Protein AF-B4RFV5-F1 (afdb_monomer)

Secondary structure (DSSP, 8-state):
---------------------------PPPP-------------------------TTHHHHHHHHHHHHHHHHHHTTS---PPPP------------TTGGGGTS-S--S---SS-TTS----HHHHHHHHHHT-PBPEEEEEEEE-SHHHHHHHHHHHTTTTTS-EE-SSSBPPPSHHHHHHHHHHHHHHHHT-TT--TTS-SEEEEEEE--TT--HHHHHHHHHHHHIIIIITT--EEEEEE-SSSS-EEEEEEESB-TTS-B----TTHHHHHHHHHHHHHHHTT---B---TTTTT--SPPPPHHHHHHHHHHHHTTPPPPHHHHHHHHHHHHHHH-TT-PPPHHHHHHHHHHHHHHHHHHHHHHHHHHHS-HHHHHHHHHHHHHHHHSPP---HHHHHHHHHHHHHHHHHHHHHHHTT-

InterPro domains:
  IPR005094 MobA/VirD2-like, nuclease domain [PF03432] (188-289)

Mean predicted aligned error: 14.59 Å

Structure (mmCIF, N/CA/C/O backbone):
data_AF-B4RFV5-F1
#
_entry.id   AF-B4RFV5-F1
#
loop_
_atom_site.group_PDB
_atom_site.id
_atom_site.type_symbol
_atom_site.label_atom_id
_atom_site.label_alt_id
_atom_site.label_comp_id
_atom_site.label_asym_id
_atom_site.label_entity_id
_atom_site.label_seq_id
_atom_site.pdbx_PDB_ins_code
_atom_site.Cartn_x
_atom_site.Cartn_y
_atom_site.Cartn_z
_atom_site.occupancy
_atom_site.B_iso_or_equiv
_atom_site.auth_seq_id
_atom_site.auth_comp_id
_atom_site.auth_asym_id
_atom_site.auth_atom_id
_atom_site.pdbx_PDB_model_num
ATOM 1 N N . MET A 1 1 ? 33.697 -39.302 -51.016 1.00 36.56 1 MET A N 1
ATOM 2 C CA . MET A 1 1 ? 35.065 -39.638 -51.474 1.00 36.56 1 MET A CA 1
ATOM 3 C C . MET A 1 1 ? 35.827 -38.318 -51.454 1.00 36.56 1 MET A C 1
ATOM 5 O O . MET A 1 1 ? 35.289 -37.381 -52.018 1.00 36.56 1 MET A O 1
ATOM 9 N N . GLY A 1 2 ? 36.952 -38.092 -50.778 1.00 35.97 2 GLY A N 1
ATOM 10 C CA . GLY A 1 2 ? 37.913 -38.933 -50.044 1.00 35.97 2 GLY A CA 1
ATOM 11 C C . GLY A 1 2 ? 39.295 -38.260 -50.214 1.00 35.97 2 GLY A C 1
ATOM 12 O O . GLY A 1 2 ? 39.527 -37.702 -51.277 1.00 35.97 2 GLY A O 1
ATOM 13 N N . GLY A 1 3 ? 40.222 -38.198 -49.255 1.00 34.41 3 GLY A N 1
ATOM 14 C CA . GLY A 1 3 ? 40.211 -38.611 -47.845 1.00 34.41 3 GLY A CA 1
ATOM 15 C C . GLY A 1 3 ? 41.206 -37.762 -47.021 1.00 34.41 3 GLY A C 1
ATOM 16 O O . GLY A 1 3 ? 41.687 -36.743 -47.508 1.00 34.41 3 GLY A O 1
ATOM 17 N N . GLY A 1 4 ? 41.489 -38.156 -45.772 1.00 35.31 4 GLY A N 1
ATOM 18 C CA . GLY A 1 4 ? 42.539 -37.537 -44.934 1.00 35.31 4 GLY A CA 1
ATOM 19 C C . GLY A 1 4 ? 43.968 -37.970 -45.332 1.00 35.31 4 GLY A C 1
ATOM 20 O O . GLY A 1 4 ? 44.098 -38.624 -46.369 1.00 35.31 4 GLY A O 1
ATOM 21 N N . PRO A 1 5 ? 45.027 -37.684 -44.531 1.00 54.22 5 PRO A N 1
ATOM 22 C CA . PRO A 1 5 ? 45.013 -37.855 -43.063 1.00 54.22 5 PRO A CA 1
ATOM 23 C C . PRO A 1 5 ? 45.768 -36.795 -42.209 1.00 54.22 5 PRO A C 1
ATOM 25 O O . PRO A 1 5 ? 46.602 -36.075 -42.731 1.00 54.22 5 PRO A O 1
ATOM 28 N N . CYS A 1 6 ? 45.520 -36.825 -40.882 1.00 34.03 6 CYS A N 1
ATOM 29 C CA . CYS A 1 6 ? 46.418 -36.539 -39.724 1.00 34.03 6 CYS A CA 1
ATOM 30 C C . CYS A 1 6 ? 47.281 -35.231 -39.684 1.00 34.03 6 CYS A C 1
ATOM 32 O O . CYS A 1 6 ? 47.539 -34.592 -40.686 1.00 34.03 6 CYS A O 1
ATOM 34 N N . VAL A 1 7 ? 47.766 -34.715 -38.539 1.00 39.22 7 VAL A N 1
ATOM 35 C CA . VAL A 1 7 ? 48.184 -35.351 -37.269 1.00 39.22 7 VAL A CA 1
ATOM 36 C C . VAL A 1 7 ? 47.992 -34.409 -36.056 1.00 39.22 7 VAL A C 1
ATOM 38 O O . VAL A 1 7 ? 48.260 -33.220 -36.167 1.00 39.22 7 VAL A O 1
ATOM 41 N N . GLY A 1 8 ? 47.698 -34.972 -34.873 1.00 34.19 8 GLY A N 1
ATOM 42 C CA . GLY A 1 8 ? 48.340 -34.561 -33.604 1.00 34.19 8 GLY A CA 1
ATOM 43 C C . GLY A 1 8 ? 47.742 -33.393 -32.778 1.00 34.19 8 GLY A C 1
ATOM 44 O O . GLY A 1 8 ? 47.520 -32.309 -33.309 1.00 34.19 8 GLY A O 1
ATOM 45 N N . PRO A 1 9 ? 47.541 -33.556 -31.450 1.00 40.81 9 PRO A N 1
ATOM 46 C CA . PRO A 1 9 ? 47.112 -32.481 -30.548 1.00 40.81 9 PRO A CA 1
ATOM 47 C C . PRO A 1 9 ? 48.286 -31.790 -29.826 1.00 40.81 9 PRO A C 1
ATOM 49 O O . PRO A 1 9 ? 49.302 -32.415 -29.529 1.00 40.81 9 PRO A O 1
ATOM 52 N N . CYS A 1 10 ? 48.115 -30.520 -29.434 1.00 29.11 10 CYS A N 1
ATOM 53 C CA . CYS A 1 10 ? 49.076 -29.798 -28.589 1.00 29.11 10 CYS A CA 1
ATOM 54 C C . CYS A 1 10 ? 48.508 -29.548 -27.181 1.00 29.11 10 CYS A C 1
ATOM 56 O O . CYS A 1 10 ? 47.866 -28.533 -26.912 1.00 29.11 10 CYS A O 1
ATOM 58 N N . SER A 1 11 ? 48.744 -30.487 -26.265 1.00 31.34 11 SER A N 1
ATOM 59 C CA . SER A 1 11 ? 48.445 -30.331 -24.838 1.00 31.34 11 SER A CA 1
ATOM 60 C C . SER A 1 11 ? 49.578 -29.596 -24.115 1.00 31.34 11 SER A C 1
ATOM 62 O O . SER A 1 11 ? 50.717 -30.064 -24.137 1.00 31.34 11 SER A O 1
ATOM 64 N N . ARG A 1 12 ? 49.277 -28.504 -23.399 1.00 32.41 12 ARG A N 1
ATOM 65 C CA . ARG A 1 12 ? 50.209 -27.899 -22.429 1.00 32.41 12 ARG A CA 1
ATOM 66 C C . ARG A 1 12 ? 49.569 -27.733 -21.056 1.00 32.41 12 ARG A C 1
ATOM 68 O O .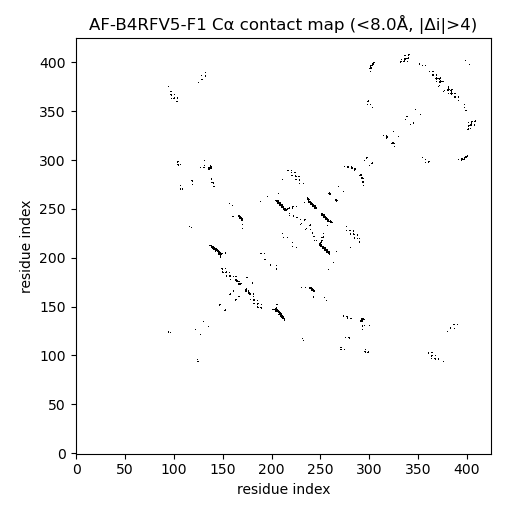 ARG A 1 12 ? 48.889 -26.753 -20.774 1.00 32.41 12 ARG A O 1
ATOM 75 N N . THR A 1 13 ? 49.846 -28.703 -20.195 1.00 31.02 13 THR A N 1
ATOM 76 C CA . THR A 1 13 ? 49.771 -28.562 -18.739 1.00 31.02 13 THR A CA 1
ATOM 77 C C . THR A 1 13 ? 50.827 -27.575 -18.243 1.00 31.02 13 THR A C 1
ATOM 79 O O . THR A 1 13 ? 51.975 -27.642 -18.679 1.00 31.02 13 THR A O 1
ATOM 82 N N . ALA A 1 14 ? 50.473 -26.733 -17.273 1.00 33.25 14 ALA A N 1
ATOM 83 C CA . ALA A 1 14 ? 51.424 -25.956 -16.483 1.00 33.25 14 ALA A CA 1
ATOM 84 C C . ALA A 1 14 ? 50.952 -25.914 -15.016 1.00 33.25 14 ALA A C 1
ATOM 86 O O . ALA A 1 14 ? 50.148 -25.064 -14.645 1.00 33.25 14 ALA A O 1
ATOM 87 N N . ASP A 1 15 ? 51.429 -26.860 -14.200 1.00 30.41 15 ASP A N 1
ATOM 88 C CA . ASP A 1 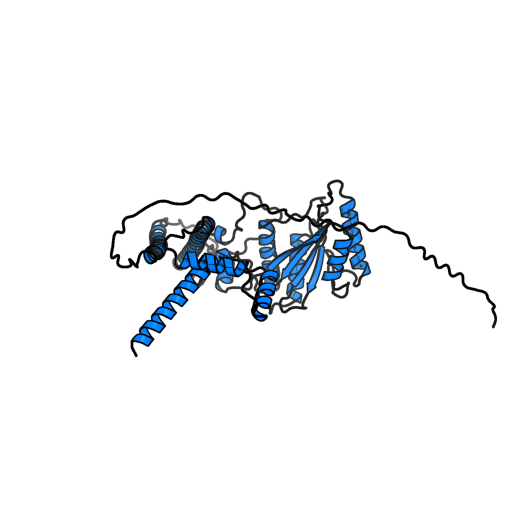15 ? 51.295 -26.850 -12.733 1.00 30.41 15 ASP A CA 1
ATOM 89 C C . ASP A 1 15 ? 52.661 -26.511 -12.125 1.00 30.41 15 ASP A C 1
ATOM 91 O O . ASP A 1 15 ? 53.599 -27.300 -12.234 1.00 30.41 15 ASP A O 1
ATOM 95 N N . VAL A 1 16 ? 52.776 -25.342 -11.488 1.00 34.22 16 VAL A N 1
ATOM 96 C CA . VAL A 1 16 ? 53.882 -25.023 -10.577 1.00 34.22 16 VAL A CA 1
ATOM 97 C C . VAL A 1 16 ? 53.314 -24.309 -9.352 1.00 34.22 16 VAL A C 1
ATOM 99 O O . VAL A 1 16 ? 52.610 -23.305 -9.449 1.00 34.22 16 VAL A O 1
ATOM 102 N N . ARG A 1 17 ? 53.633 -24.852 -8.178 1.00 30.11 17 ARG A N 1
ATOM 103 C CA . ARG A 1 17 ? 53.127 -24.433 -6.863 1.00 30.11 17 ARG A CA 1
ATOM 104 C C . ARG A 1 17 ? 54.029 -23.343 -6.276 1.00 30.11 17 ARG A C 1
ATOM 106 O O . ARG A 1 17 ? 55.243 -23.432 -6.419 1.00 30.11 17 ARG A O 1
ATOM 113 N N . GLY A 1 18 ? 53.474 -22.376 -5.536 1.00 26.48 18 GLY A N 1
ATOM 114 C CA . GLY A 1 18 ? 54.292 -21.306 -4.940 1.00 26.48 18 GLY A CA 1
ATOM 115 C C . GLY A 1 18 ? 53.612 -20.439 -3.874 1.00 26.48 18 GLY A C 1
ATOM 116 O O . GLY A 1 18 ? 53.163 -19.348 -4.182 1.00 26.48 18 GLY A O 1
ATOM 117 N N . LEU A 1 19 ? 53.589 -20.935 -2.628 1.00 29.91 19 LEU A N 1
ATOM 118 C CA . LEU A 1 19 ? 53.726 -20.199 -1.347 1.00 29.91 19 LEU A CA 1
ATOM 119 C C . LEU A 1 19 ? 53.048 -18.812 -1.173 1.00 29.91 19 LEU A C 1
ATOM 121 O O . LEU A 1 19 ? 53.434 -17.830 -1.795 1.00 29.91 19 LEU A O 1
ATOM 125 N N . GLY A 1 20 ? 52.155 -18.667 -0.177 1.00 27.55 20 GLY A N 1
ATOM 126 C CA . GLY A 1 20 ? 51.602 -17.341 0.166 1.00 27.55 20 GLY A CA 1
ATOM 127 C C . GLY A 1 20 ? 50.527 -17.278 1.261 1.00 27.55 20 GLY A C 1
ATOM 128 O O . GLY A 1 20 ? 49.493 -16.644 1.066 1.00 27.55 20 GLY A O 1
ATOM 129 N N . SER A 1 21 ? 50.715 -17.921 2.418 1.00 28.55 21 SER A N 1
ATOM 130 C CA . SER A 1 21 ? 49.714 -17.890 3.500 1.00 28.55 21 SER A CA 1
ATOM 131 C C . SER A 1 21 ? 49.643 -16.530 4.215 1.00 28.55 21 SER A C 1
ATOM 133 O O . SER A 1 21 ? 50.604 -16.136 4.875 1.00 28.55 21 SER A O 1
ATOM 135 N N . TRP A 1 22 ? 48.482 -15.864 4.188 1.00 31.59 22 TRP A N 1
ATOM 136 C CA . TRP A 1 22 ? 48.214 -14.652 4.979 1.00 31.59 22 TRP A CA 1
ATOM 137 C C . TRP A 1 22 ? 47.140 -14.895 6.050 1.00 31.59 22 TRP A C 1
ATOM 139 O O . TRP A 1 22 ? 46.009 -15.283 5.763 1.00 31.59 22 TRP A O 1
ATOM 149 N N . GLY A 1 23 ? 47.530 -14.715 7.315 1.00 27.73 23 GLY A N 1
ATOM 150 C CA . GLY A 1 23 ? 46.795 -15.226 8.476 1.00 27.73 23 GLY A CA 1
ATOM 151 C C . GLY A 1 23 ? 45.599 -14.387 8.944 1.00 27.73 23 GLY A C 1
ATOM 152 O O . GLY A 1 23 ? 45.603 -13.155 8.914 1.00 27.73 23 GLY A O 1
ATOM 153 N N . ALA A 1 24 ? 44.585 -15.071 9.481 1.00 30.53 24 ALA A N 1
ATOM 154 C CA . ALA A 1 24 ? 43.392 -14.450 10.052 1.00 30.53 24 ALA A CA 1
ATOM 155 C C . ALA A 1 24 ? 43.681 -13.732 11.388 1.00 30.53 24 ALA A C 1
ATOM 157 O O . ALA A 1 24 ? 43.847 -14.370 12.433 1.00 30.53 24 ALA A O 1
ATOM 158 N N . ARG A 1 25 ? 43.660 -12.391 11.394 1.00 29.81 25 ARG A N 1
ATOM 159 C CA . ARG A 1 25 ? 43.779 -11.590 12.628 1.00 29.81 25 ARG A CA 1
ATOM 160 C C . ARG A 1 25 ? 42.482 -11.623 13.443 1.00 29.81 25 ARG A C 1
ATOM 162 O O . ARG A 1 25 ? 41.572 -10.825 13.234 1.00 29.81 25 ARG A O 1
ATOM 169 N N . ARG A 1 26 ? 42.410 -12.528 14.423 1.00 30.34 26 ARG A N 1
ATOM 170 C CA . ARG A 1 26 ? 41.393 -12.488 15.487 1.00 30.34 26 ARG A CA 1
ATOM 171 C C . ARG A 1 26 ? 41.803 -11.464 16.550 1.00 30.34 26 ARG A C 1
ATOM 173 O O . ARG A 1 26 ? 42.754 -11.712 17.288 1.00 30.34 26 ARG A O 1
ATOM 180 N N . HIS A 1 27 ? 41.062 -10.365 16.693 1.00 27.92 27 HIS A N 1
ATOM 181 C CA . HIS A 1 27 ? 41.197 -9.504 17.873 1.00 27.92 27 HIS A CA 1
ATOM 182 C C . HIS A 1 27 ? 40.711 -10.254 19.121 1.00 27.92 27 HIS A C 1
ATOM 184 O O . HIS A 1 27 ? 39.508 -10.390 19.346 1.00 27.92 27 HIS A O 1
ATOM 190 N N . ARG A 1 28 ? 41.648 -10.734 19.945 1.00 29.33 28 ARG A N 1
ATOM 191 C CA . ARG A 1 28 ? 41.349 -11.118 21.329 1.00 29.33 28 ARG A CA 1
ATOM 192 C C . ARG A 1 28 ? 41.222 -9.844 22.164 1.00 29.33 28 ARG A C 1
ATOM 194 O O . ARG A 1 28 ? 42.050 -8.944 22.038 1.00 29.33 28 ARG A O 1
ATOM 201 N N . ARG A 1 29 ? 40.212 -9.784 23.031 1.00 28.39 29 ARG A N 1
ATOM 202 C CA . ARG A 1 29 ? 40.239 -8.869 24.177 1.00 28.39 29 ARG A CA 1
ATOM 203 C C . ARG A 1 29 ? 41.284 -9.382 25.171 1.00 28.39 29 ARG A C 1
ATOM 205 O O . ARG A 1 29 ? 41.486 -10.593 25.263 1.00 28.39 29 ARG A O 1
ATOM 212 N N . ARG A 1 30 ? 41.936 -8.472 25.892 1.00 28.16 30 ARG A N 1
ATOM 213 C CA . ARG A 1 30 ? 42.527 -8.787 27.193 1.00 28.16 30 ARG A CA 1
ATOM 214 C C . ARG A 1 30 ? 41.544 -8.300 28.243 1.00 28.16 30 ARG A C 1
ATOM 216 O O . ARG A 1 30 ? 41.249 -7.109 28.277 1.00 28.16 30 ARG A O 1
ATOM 223 N N . ASP A 1 31 ? 41.056 -9.225 29.048 1.00 26.33 31 ASP A N 1
ATOM 224 C CA . ASP A 1 31 ? 40.461 -8.912 30.337 1.00 26.33 31 ASP A CA 1
ATOM 225 C C . ASP A 1 31 ? 41.605 -8.839 31.365 1.00 26.33 31 ASP A C 1
ATOM 227 O O . ASP A 1 31 ? 42.629 -9.513 31.212 1.00 26.33 31 ASP A O 1
ATOM 231 N N . SER A 1 32 ? 41.470 -7.979 32.372 1.00 29.17 32 SER A N 1
ATOM 232 C CA . SER A 1 32 ? 42.449 -7.832 33.455 1.00 29.17 32 SER A CA 1
ATOM 233 C C . SER A 1 32 ? 41.749 -7.355 34.724 1.00 29.17 32 SER A C 1
ATOM 235 O O . SER A 1 32 ? 41.783 -6.176 35.077 1.00 29.17 32 SER A O 1
ATOM 237 N N . GLU A 1 33 ? 41.071 -8.288 35.381 1.00 27.73 33 GLU A N 1
ATOM 238 C CA . GLU A 1 33 ? 40.720 -8.168 36.794 1.00 27.73 33 GLU A CA 1
ATOM 239 C C . GLU A 1 33 ? 41.990 -8.383 37.635 1.00 27.73 33 GLU A C 1
ATOM 241 O O . GLU A 1 33 ? 42.814 -9.227 37.285 1.00 27.73 33 GLU A O 1
ATOM 246 N N . ASP A 1 34 ? 42.166 -7.627 38.722 1.00 28.36 34 ASP A N 1
ATOM 247 C CA . ASP A 1 34 ? 42.109 -8.152 40.101 1.00 28.36 34 ASP A CA 1
ATOM 248 C C . ASP A 1 34 ? 42.573 -7.078 41.124 1.00 28.36 34 ASP A C 1
ATOM 250 O O . ASP A 1 34 ? 43.471 -6.280 40.856 1.00 28.36 34 ASP A O 1
ATOM 254 N N . ARG A 1 35 ? 42.010 -7.148 42.340 1.00 28.23 35 ARG A N 1
ATOM 255 C CA . ARG A 1 35 ? 42.381 -6.445 43.595 1.00 28.23 35 ARG A CA 1
ATOM 256 C C . ARG A 1 35 ? 42.115 -4.925 43.641 1.00 28.23 35 ARG A C 1
ATOM 258 O O . ARG A 1 35 ? 42.212 -4.213 42.654 1.00 28.23 35 ARG A O 1
ATOM 265 N N . ARG A 1 36 ? 41.781 -4.349 44.806 1.00 28.42 36 ARG A N 1
ATOM 266 C CA . ARG A 1 36 ? 41.865 -4.865 46.196 1.00 28.42 36 ARG A CA 1
ATOM 267 C C . ARG A 1 36 ? 40.530 -4.776 46.945 1.00 28.42 36 ARG A C 1
ATOM 269 O O . ARG A 1 36 ? 39.730 -3.885 46.681 1.00 28.42 36 ARG A O 1
ATOM 276 N N . GLN A 1 37 ? 40.334 -5.675 47.913 1.00 27.95 37 GLN A N 1
ATOM 277 C CA . GLN A 1 37 ? 39.203 -5.636 48.849 1.00 27.95 37 GLN A CA 1
ATOM 278 C C . GLN A 1 37 ? 39.323 -4.478 49.857 1.00 27.95 37 GLN A C 1
ATOM 280 O O . GLN A 1 37 ? 40.439 -4.062 50.179 1.00 27.95 37 GLN A O 1
ATOM 285 N N . ARG A 1 38 ? 38.187 -4.066 50.441 1.00 26.88 38 ARG A N 1
ATOM 286 C CA . ARG A 1 38 ? 38.042 -3.694 51.865 1.00 26.88 38 ARG A CA 1
ATOM 287 C C . ARG A 1 38 ? 36.560 -3.733 52.277 1.00 26.88 38 ARG A C 1
ATOM 289 O O . ARG A 1 38 ? 35.695 -3.285 51.536 1.00 26.88 38 ARG A O 1
ATOM 296 N N . GLU A 1 39 ? 36.322 -4.279 53.462 1.00 25.91 39 GLU A N 1
ATOM 297 C CA . GLU A 1 39 ? 35.056 -4.513 54.182 1.00 25.91 39 GLU A CA 1
ATOM 298 C C . GLU A 1 39 ? 35.419 -4.531 55.689 1.00 25.91 39 GLU A C 1
ATOM 300 O O . GLU A 1 39 ? 36.617 -4.620 55.992 1.00 25.91 39 GLU A O 1
ATOM 305 N N . PRO A 1 40 ? 34.467 -4.606 56.638 1.00 49.94 40 PRO A N 1
ATOM 306 C CA . PRO A 1 40 ? 33.146 -3.970 56.721 1.00 49.94 40 PRO A CA 1
ATOM 307 C C . PRO A 1 40 ? 32.993 -3.183 58.055 1.00 49.94 40 PRO A C 1
ATOM 309 O O . PRO A 1 40 ? 33.922 -3.173 58.855 1.00 49.94 40 PRO A O 1
ATOM 312 N N . ASP A 1 41 ? 31.834 -2.542 58.290 1.00 27.20 41 ASP A N 1
ATOM 313 C CA . ASP A 1 41 ? 31.200 -2.209 59.601 1.00 27.20 41 ASP A CA 1
ATOM 314 C C . ASP A 1 41 ? 30.138 -1.090 59.389 1.00 27.20 41 ASP A C 1
ATOM 316 O O . ASP A 1 41 ? 30.276 -0.301 58.457 1.00 27.20 41 ASP A O 1
ATOM 320 N N . ARG A 1 42 ? 29.058 -0.906 60.174 1.00 29.72 42 ARG A N 1
ATOM 321 C CA . ARG A 1 42 ? 28.327 -1.758 61.144 1.00 29.72 42 ARG A CA 1
ATOM 322 C C . ARG A 1 42 ? 26.954 -1.120 61.441 1.00 29.72 42 ARG A C 1
ATOM 324 O O . ARG A 1 42 ? 26.922 0.080 61.666 1.00 29.72 42 ARG A O 1
ATOM 331 N N . GLN A 1 43 ? 25.905 -1.944 61.605 1.00 27.88 43 GLN A N 1
ATOM 332 C CA . GLN A 1 43 ? 24.649 -1.647 62.347 1.00 27.88 43 GLN A CA 1
ATOM 333 C C . GLN A 1 43 ? 23.774 -0.473 61.809 1.00 27.88 43 GLN A C 1
ATOM 335 O O . GLN A 1 43 ? 24.244 0.425 61.128 1.00 27.88 43 GLN A O 1
ATOM 340 N N . GLY A 1 44 ? 22.455 -0.424 62.024 1.00 25.33 44 GLY A N 1
ATOM 341 C CA . GLY A 1 44 ? 21.544 -1.360 62.695 1.00 25.33 44 GLY A CA 1
ATOM 342 C C . GLY A 1 44 ? 20.082 -0.874 62.608 1.00 25.33 44 GLY A C 1
ATOM 343 O O . GLY A 1 44 ? 19.736 -0.145 61.684 1.00 25.33 44 GLY A O 1
ATOM 344 N N . ALA A 1 45 ? 19.267 -1.242 63.606 1.00 28.88 45 ALA A N 1
ATOM 345 C CA . ALA A 1 45 ? 17.864 -0.846 63.823 1.00 28.88 45 ALA A CA 1
ATOM 346 C C . ALA A 1 45 ? 16.809 -1.367 62.816 1.00 28.88 45 ALA A C 1
ATOM 348 O O . ALA A 1 45 ? 16.565 -0.809 61.747 1.00 28.88 45 ALA A O 1
ATOM 349 N N . GLU A 1 46 ? 16.088 -2.405 63.243 1.00 28.16 46 GLU A N 1
ATOM 350 C CA . GLU A 1 46 ? 14.773 -2.773 62.710 1.00 28.16 46 GLU A CA 1
ATOM 351 C C . GLU A 1 46 ? 13.720 -1.711 63.078 1.00 28.16 46 GLU A C 1
ATOM 353 O O . GLU A 1 46 ? 13.838 -1.065 64.119 1.00 28.16 46 GLU A O 1
ATOM 358 N N . HIS A 1 47 ? 12.635 -1.603 62.303 1.00 28.84 47 HIS A N 1
ATOM 359 C CA . HIS A 1 47 ? 11.343 -1.101 62.794 1.00 28.84 47 HIS A CA 1
ATOM 360 C C . HIS A 1 47 ? 10.194 -1.822 62.078 1.00 28.84 47 HIS A C 1
ATOM 362 O O . HIS A 1 47 ? 10.177 -1.938 60.851 1.00 28.84 47 HIS A O 1
ATOM 368 N N . SER A 1 48 ? 9.232 -2.329 62.847 1.00 32.06 48 SER A N 1
ATOM 369 C CA . SER A 1 48 ? 8.102 -3.112 62.344 1.00 32.06 48 SER A CA 1
ATOM 370 C C . SER A 1 48 ? 6.933 -2.214 61.911 1.00 32.06 48 SER A C 1
ATOM 372 O O . SER A 1 48 ? 6.620 -1.211 62.547 1.00 32.06 48 SER A O 1
ATOM 374 N N . GLY A 1 49 ? 6.267 -2.564 60.803 1.00 25.95 49 GLY A N 1
ATOM 375 C CA . GLY A 1 49 ? 5.185 -1.751 60.232 1.00 25.95 49 GLY A CA 1
ATOM 376 C C . GLY A 1 49 ? 4.193 -2.565 59.401 1.00 25.95 49 GLY A C 1
ATOM 377 O O . GLY A 1 49 ? 4.439 -2.882 58.237 1.00 25.95 49 GLY A O 1
ATOM 378 N N . SER A 1 50 ? 3.042 -2.902 59.984 1.00 36.62 50 SER A N 1
ATOM 379 C CA . SER A 1 50 ? 2.009 -3.748 59.370 1.00 36.62 50 SER A CA 1
ATOM 380 C C . SER A 1 50 ? 1.150 -2.993 58.335 1.00 36.62 50 SER A C 1
ATOM 382 O O . SER A 1 50 ? 0.084 -2.450 58.623 1.00 36.62 50 SER A O 1
ATOM 384 N N . GLY A 1 51 ? 1.598 -2.975 57.075 1.00 26.42 51 GLY A N 1
ATOM 385 C CA . GLY A 1 51 ? 0.917 -2.282 55.971 1.00 26.42 51 GLY A CA 1
ATOM 386 C C . GLY A 1 51 ? -0.033 -3.158 55.138 1.00 26.42 51 GLY A C 1
ATOM 387 O O . GLY A 1 51 ? 0.415 -3.977 54.337 1.00 26.42 51 GLY A O 1
ATOM 388 N N . ARG A 1 52 ? -1.356 -2.935 55.231 1.00 31.11 52 ARG A N 1
ATOM 389 C CA . ARG A 1 52 ? -2.348 -3.554 54.317 1.00 31.11 52 ARG A CA 1
ATOM 390 C C . ARG A 1 52 ? -2.093 -3.145 52.846 1.00 31.11 52 ARG A C 1
ATOM 392 O O . ARG A 1 52 ? -1.877 -1.959 52.582 1.00 31.11 52 ARG A O 1
ATOM 399 N N . PRO A 1 53 ? -2.207 -4.058 51.859 1.00 31.48 53 PRO A N 1
ATOM 400 C CA . PRO A 1 53 ? -1.974 -3.730 50.452 1.00 31.48 53 PRO A CA 1
ATOM 401 C C . PRO A 1 53 ? -3.080 -2.827 49.876 1.00 31.48 53 PRO A C 1
ATOM 403 O O . PRO A 1 53 ? -4.210 -3.259 49.651 1.00 31.48 53 PRO A O 1
ATOM 406 N N . ARG A 1 54 ? -2.743 -1.563 49.581 1.00 33.44 54 ARG A N 1
ATOM 407 C CA . ARG A 1 54 ? -3.630 -0.588 48.914 1.00 33.44 54 ARG A CA 1
ATOM 408 C C . ARG A 1 54 ? -3.807 -0.897 47.418 1.00 33.44 54 ARG A C 1
ATOM 410 O O . ARG A 1 54 ? -3.157 -0.292 46.562 1.00 33.44 54 ARG A O 1
ATOM 417 N N . SER A 1 55 ? -4.727 -1.802 47.091 1.00 39.25 55 SER A N 1
ATOM 418 C CA . SER A 1 55 ? -5.291 -1.919 45.740 1.00 39.25 55 SER A CA 1
ATOM 419 C C . SER A 1 55 ? -6.126 -0.673 45.374 1.00 39.25 55 SER A C 1
ATOM 421 O O . SER A 1 55 ? -6.644 0.018 46.248 1.00 39.25 55 SER A O 1
ATOM 423 N N . GLY A 1 56 ? -6.240 -0.352 44.075 1.00 34.66 56 GLY A N 1
ATOM 424 C CA . GLY A 1 56 ? -7.221 0.627 43.563 1.00 34.66 56 GLY A CA 1
ATOM 425 C C . GLY A 1 56 ? -6.709 1.690 42.576 1.00 34.66 56 GLY A C 1
ATOM 426 O O . GLY A 1 56 ? -7.431 2.060 41.653 1.00 34.66 56 GLY A O 1
ATOM 427 N N . ARG A 1 57 ? -5.458 2.165 42.684 1.00 36.94 57 ARG A N 1
ATOM 428 C CA . ARG A 1 57 ? -5.017 3.368 41.932 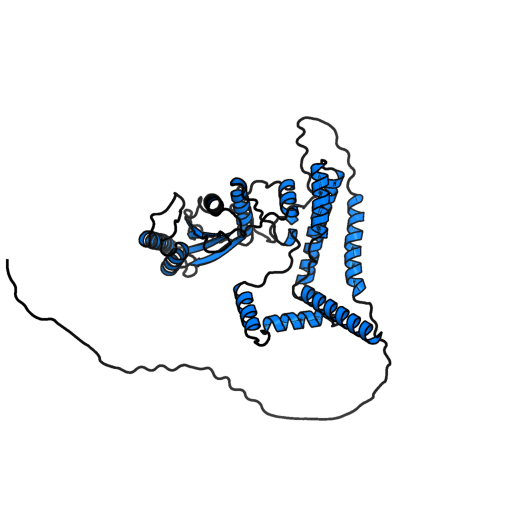1.00 36.94 57 ARG A CA 1
ATOM 429 C C . ARG A 1 57 ? -4.859 3.215 40.408 1.00 36.94 57 ARG A C 1
ATOM 431 O O . ARG A 1 57 ? -4.842 4.225 39.712 1.00 36.94 57 ARG A O 1
ATOM 438 N N . GLY A 1 58 ? -4.816 1.993 39.871 1.00 32.22 58 GLY A N 1
ATOM 439 C CA . GLY A 1 58 ? -4.738 1.764 38.419 1.00 32.22 58 GLY A CA 1
ATOM 440 C C . GLY A 1 58 ? -6.017 2.134 37.652 1.00 32.22 58 GLY A C 1
ATOM 441 O O . GLY A 1 58 ? -5.938 2.729 36.578 1.00 32.22 58 GLY A O 1
ATOM 442 N N . ALA A 1 59 ? -7.196 1.835 38.210 1.00 35.66 59 ALA A N 1
ATOM 443 C CA . ALA A 1 59 ? -8.480 1.983 37.513 1.00 35.66 59 ALA A CA 1
ATOM 444 C C . ALA A 1 59 ? -8.836 3.450 37.195 1.00 35.66 59 ALA A C 1
ATOM 446 O O . ALA A 1 59 ? -9.371 3.753 36.127 1.00 35.66 59 ALA A O 1
ATOM 447 N N . HIS A 1 60 ? -8.474 4.382 38.083 1.00 35.00 60 HIS A N 1
ATOM 448 C CA . HIS A 1 60 ? -8.777 5.805 37.911 1.00 35.00 60 HIS A CA 1
ATOM 449 C C . HIS A 1 60 ? -8.088 6.457 36.700 1.00 35.00 60 HIS A C 1
ATOM 451 O O . HIS A 1 60 ? -8.561 7.490 36.224 1.00 35.00 60 HIS A O 1
ATOM 457 N N . VAL A 1 61 ? -6.998 5.886 36.170 1.00 40.31 61 VAL A N 1
ATOM 458 C CA . VAL A 1 61 ? -6.332 6.429 34.971 1.00 40.31 61 VAL A CA 1
ATOM 459 C C . VAL A 1 61 ? -7.130 6.099 33.706 1.00 40.31 61 VAL A C 1
ATOM 461 O O . VAL A 1 61 ? -7.362 6.986 32.884 1.00 40.31 61 VAL A O 1
ATOM 464 N N . ASP A 1 62 ? -7.617 4.861 33.576 1.00 42.28 62 ASP A N 1
ATOM 465 C CA . ASP A 1 62 ? -8.526 4.456 32.496 1.00 42.28 62 ASP A CA 1
ATOM 466 C C . ASP A 1 62 ? -9.847 5.249 32.549 1.00 42.28 62 ASP A C 1
ATOM 468 O O . ASP A 1 62 ? -10.301 5.781 31.531 1.00 42.28 62 ASP A O 1
ATOM 472 N N . GLN A 1 63 ? -10.421 5.411 33.746 1.00 37.62 63 GLN A N 1
ATOM 473 C CA . GLN A 1 63 ? -11.671 6.148 33.959 1.00 37.62 63 GLN A CA 1
ATOM 474 C C . GLN A 1 63 ? -11.556 7.627 33.547 1.00 37.62 63 GLN A C 1
ATOM 476 O O . GLN A 1 63 ? -12.385 8.121 32.782 1.00 37.62 63 GLN A O 1
ATOM 481 N N . ARG A 1 64 ? -10.472 8.319 33.933 1.00 42.72 64 ARG A N 1
ATOM 482 C CA . ARG A 1 64 ? -10.231 9.726 33.550 1.00 42.72 64 ARG A CA 1
ATOM 483 C C . ARG A 1 64 ? -10.061 9.929 32.040 1.00 42.72 64 ARG A C 1
ATOM 485 O O . ARG A 1 64 ? -10.385 11.006 31.533 1.00 42.72 64 ARG A O 1
ATOM 492 N N . ILE A 1 65 ? -9.587 8.918 31.304 1.00 42.34 65 ILE A N 1
ATOM 493 C CA . ILE A 1 65 ? -9.532 8.950 29.832 1.00 42.34 65 ILE A CA 1
ATOM 494 C C . ILE A 1 65 ? -10.941 8.801 29.243 1.00 42.34 65 ILE A C 1
ATOM 496 O O . ILE A 1 65 ? -11.315 9.592 28.373 1.00 42.34 65 ILE A O 1
ATOM 500 N N . ALA A 1 66 ? -11.746 7.858 29.745 1.00 39.31 66 ALA A N 1
ATOM 501 C CA . ALA A 1 66 ? -13.138 7.684 29.325 1.00 39.31 66 ALA A CA 1
ATOM 502 C C . ALA A 1 66 ? -13.983 8.946 29.590 1.00 39.31 66 ALA A C 1
ATOM 504 O O . ALA A 1 66 ? -14.667 9.437 28.691 1.00 39.31 66 ALA A O 1
ATOM 505 N N . GLU A 1 67 ? -13.857 9.557 30.770 1.00 37.59 67 GLU A N 1
ATOM 506 C CA . GLU A 1 67 ? -14.510 10.832 31.085 1.00 37.59 67 GLU A CA 1
ATOM 507 C C . GLU A 1 67 ? -14.059 11.981 30.168 1.00 37.59 67 GLU A C 1
ATOM 509 O O . GLU A 1 67 ? -14.852 12.864 29.847 1.00 37.59 67 GLU A O 1
ATOM 514 N N . ARG A 1 68 ? -12.789 12.018 29.736 1.00 45.34 68 ARG A N 1
ATOM 515 C CA . ARG A 1 68 ? -12.298 13.062 28.817 1.00 45.34 68 ARG A CA 1
ATOM 516 C C . ARG A 1 68 ? -12.917 12.924 27.422 1.00 45.34 68 ARG A C 1
ATOM 518 O O . ARG A 1 68 ? -13.165 13.943 26.783 1.00 45.34 68 ARG A O 1
ATOM 525 N N . ILE A 1 69 ? -13.229 11.696 26.999 1.00 42.31 69 ILE A N 1
ATOM 526 C CA . ILE A 1 69 ? -13.993 11.391 25.777 1.00 42.31 69 ILE A CA 1
ATOM 527 C C . ILE A 1 69 ? -15.486 11.728 25.966 1.00 42.31 69 ILE A C 1
ATOM 529 O O . ILE A 1 69 ? -16.119 12.260 25.055 1.00 42.31 69 ILE A O 1
ATOM 533 N N . ALA A 1 70 ? -16.054 11.502 27.156 1.00 37.25 70 ALA A N 1
ATOM 534 C CA . ALA A 1 70 ? -17.422 11.921 27.471 1.00 37.25 70 ALA A CA 1
ATOM 535 C C . ALA A 1 70 ? -17.567 13.457 27.471 1.00 37.25 70 ALA A C 1
ATOM 537 O O . ALA A 1 70 ? -18.464 13.999 26.826 1.00 37.25 70 ALA A O 1
ATOM 538 N N . ARG A 1 71 ? -16.637 14.181 28.107 1.00 42.97 71 ARG A N 1
ATOM 539 C CA . ARG A 1 71 ? -16.642 15.654 28.178 1.00 42.97 71 ARG A CA 1
ATOM 540 C C . ARG A 1 71 ? -16.452 16.335 26.814 1.00 42.97 71 ARG A C 1
ATOM 542 O O . ARG A 1 71 ? -16.930 17.455 26.644 1.00 42.97 71 ARG A O 1
ATOM 549 N N . SER A 1 72 ? -15.836 15.682 25.819 1.00 39.41 72 SER A N 1
ATOM 550 C CA . SER A 1 72 ? -15.785 16.230 24.451 1.00 39.41 72 SER A CA 1
ATOM 551 C C . SER A 1 72 ? -17.107 16.100 23.684 1.00 39.41 72 SER A C 1
ATOM 553 O O . SER A 1 72 ? -17.369 16.945 22.830 1.00 39.41 72 SER A O 1
ATOM 555 N N . ARG A 1 73 ? -17.978 15.127 24.014 1.00 45.31 73 ARG A N 1
ATOM 556 C CA . ARG A 1 73 ? -19.329 15.014 23.416 1.00 45.31 73 ARG A CA 1
ATOM 557 C C . ARG A 1 73 ? -20.185 16.255 23.709 1.00 45.31 73 ARG A C 1
ATOM 559 O O . ARG A 1 73 ? -20.856 16.759 22.818 1.00 45.31 73 ARG A O 1
ATOM 566 N N . LEU A 1 74 ? -20.104 16.783 24.933 1.00 36.03 74 LEU A N 1
ATOM 567 C CA . LEU A 1 74 ? -20.903 17.932 25.388 1.00 36.03 74 LEU A CA 1
ATOM 568 C C . LEU A 1 74 ? -20.475 19.276 24.775 1.00 36.03 74 LEU A C 1
ATOM 570 O O . LEU A 1 74 ? -21.327 20.116 24.499 1.00 36.03 74 LEU A O 1
ATOM 574 N N . ARG A 1 75 ? -19.174 19.501 24.529 1.00 37.84 75 ARG A N 1
ATOM 575 C CA . ARG A 1 75 ? -18.699 20.779 23.956 1.00 37.84 75 ARG A CA 1
ATOM 576 C C . ARG A 1 75 ? -18.997 20.936 22.462 1.00 37.84 75 ARG A C 1
ATOM 578 O O . ARG A 1 75 ? -19.142 22.066 22.010 1.00 37.84 75 ARG A O 1
ATOM 585 N N . ALA A 1 76 ? -19.130 19.843 21.710 1.00 41.25 76 ALA A N 1
ATOM 586 C CA . ALA A 1 76 ? -19.453 19.900 20.282 1.00 41.25 76 ALA A CA 1
ATOM 587 C C . ALA A 1 76 ? -20.894 20.379 19.996 1.00 41.25 76 ALA A C 1
ATOM 589 O O . ALA A 1 76 ? -21.159 20.910 18.922 1.00 41.25 76 ALA A O 1
ATOM 590 N N . ALA A 1 77 ? -21.815 20.227 20.954 1.00 38.47 77 ALA A N 1
ATOM 591 C CA . ALA A 1 77 ? -23.244 20.487 20.761 1.00 38.47 77 ALA A CA 1
ATOM 592 C C . ALA A 1 77 ? -23.657 21.975 20.809 1.00 38.47 77 ALA A C 1
ATOM 594 O O . ALA A 1 77 ? -24.784 22.293 20.451 1.00 38.47 77 ALA A O 1
ATOM 595 N N . ARG A 1 78 ? -22.783 22.889 21.260 1.00 38.28 78 ARG A N 1
ATOM 596 C CA . ARG A 1 78 ? -23.121 24.314 21.495 1.00 38.28 78 ARG A CA 1
ATOM 597 C C . ARG A 1 78 ? -22.586 25.297 20.440 1.00 38.28 78 ARG A C 1
ATOM 599 O O . ARG A 1 78 ? -22.732 26.498 20.619 1.00 38.28 78 ARG A O 1
ATOM 606 N N . GLY A 1 79 ? -21.941 24.814 19.376 1.00 36.06 79 GLY A N 1
ATOM 607 C CA . GLY A 1 79 ? -21.204 25.658 18.418 1.00 36.06 79 GLY A CA 1
ATOM 608 C C . GLY A 1 79 ? -21.831 25.830 17.031 1.00 36.06 79 GLY A C 1
ATOM 609 O O . GLY A 1 79 ? -21.145 26.316 16.139 1.00 36.06 79 GLY A O 1
ATOM 610 N N . LEU A 1 80 ? -23.071 25.376 16.811 1.00 43.66 80 LEU A N 1
ATOM 611 C CA . LEU A 1 80 ? -23.692 25.304 15.481 1.00 43.66 80 LEU A CA 1
ATOM 612 C C . LEU A 1 80 ? -25.153 25.780 15.512 1.00 43.66 80 LEU A C 1
ATOM 614 O O . LEU A 1 80 ? -26.075 24.970 15.510 1.00 43.66 80 LEU A O 1
ATOM 618 N N . CYS A 1 81 ? -25.359 27.097 15.515 1.00 30.95 81 CYS A N 1
ATOM 619 C CA . CYS A 1 81 ? -26.645 27.697 15.164 1.00 30.95 81 CYS A CA 1
ATOM 620 C C . CYS A 1 81 ? -26.408 28.962 14.329 1.00 30.95 81 CYS A C 1
ATOM 622 O O . CYS A 1 81 ? -25.845 29.940 14.814 1.00 30.95 81 CYS A O 1
ATOM 624 N N . GLY A 1 82 ? -26.802 28.905 13.061 1.00 31.69 82 GLY A N 1
ATOM 625 C CA . GLY A 1 82 ? -26.736 29.996 12.094 1.00 31.69 82 GLY A CA 1
ATOM 626 C C . GLY A 1 82 ? -27.596 29.605 10.898 1.00 31.69 82 GLY A C 1
ATOM 627 O O . GLY A 1 82 ? -27.381 28.544 10.312 1.00 31.69 82 GLY A O 1
ATOM 628 N N . GLN A 1 83 ? -28.627 30.395 10.603 1.00 31.09 83 GLN A N 1
ATOM 629 C CA . GLN A 1 83 ? -29.639 30.040 9.607 1.00 31.09 83 GLN A CA 1
ATOM 630 C C . GLN A 1 83 ? -29.169 30.377 8.178 1.00 31.09 83 GLN A C 1
ATOM 632 O O . GLN A 1 83 ? -28.557 31.428 7.976 1.00 31.09 83 GLN A O 1
ATOM 637 N N . PRO A 1 84 ? -29.454 29.529 7.173 1.00 37.72 84 PRO A N 1
ATOM 638 C CA . PRO A 1 84 ? -29.180 29.842 5.776 1.00 37.72 84 PRO A CA 1
ATOM 639 C C . PRO A 1 84 ? -30.271 30.747 5.180 1.00 37.72 84 PRO A C 1
ATOM 641 O O . PRO A 1 84 ? -31.461 30.509 5.383 1.00 37.72 84 PRO A O 1
ATOM 644 N N . ARG A 1 85 ? -29.874 31.740 4.375 1.00 29.77 85 ARG A N 1
ATOM 645 C CA . ARG A 1 85 ? -30.786 32.405 3.427 1.00 29.77 85 ARG A CA 1
ATOM 646 C C . ARG A 1 85 ? -31.017 31.502 2.209 1.00 29.77 85 ARG A C 1
ATOM 648 O O . ARG A 1 85 ? -30.107 30.788 1.793 1.00 29.77 85 ARG A O 1
ATOM 655 N N . LEU A 1 86 ? -32.221 31.555 1.641 1.00 37.75 86 LEU A N 1
ATOM 656 C CA . LEU A 1 86 ? -32.617 30.800 0.450 1.00 37.75 86 LEU A CA 1
ATOM 657 C C . LEU A 1 86 ? -32.405 31.620 -0.830 1.00 37.75 86 LEU A C 1
ATOM 659 O O . LEU A 1 86 ? -33.019 32.670 -0.979 1.00 37.75 86 LEU A O 1
ATOM 663 N N . LEU A 1 87 ? -31.618 31.083 -1.764 1.00 31.20 87 LEU A N 1
ATOM 664 C CA . LEU A 1 87 ? -31.777 31.228 -3.219 1.00 31.20 87 LEU A CA 1
ATOM 665 C C . LEU A 1 87 ? -31.414 29.870 -3.862 1.00 31.20 87 LEU A C 1
ATOM 667 O O . LEU A 1 87 ? -30.727 29.063 -3.235 1.00 31.20 87 LEU A O 1
ATOM 671 N N . GLY A 1 88 ? -31.975 29.568 -5.037 1.00 31.25 88 GLY A N 1
ATOM 672 C CA . GLY A 1 88 ? -32.154 28.186 -5.513 1.00 31.25 88 GLY A CA 1
ATOM 673 C C . GLY A 1 88 ? -31.180 27.657 -6.580 1.00 31.25 88 GLY A C 1
ATOM 674 O O . GLY A 1 88 ? -30.109 28.209 -6.803 1.00 31.25 88 GLY A O 1
ATOM 675 N N . HIS A 1 89 ? -31.652 26.601 -7.262 1.00 32.88 89 HIS A N 1
ATOM 676 C CA . HIS A 1 89 ? -31.029 25.774 -8.319 1.00 32.88 89 HIS A CA 1
ATOM 677 C C . HIS A 1 89 ? -30.123 24.605 -7.858 1.00 32.88 89 HIS A C 1
ATOM 679 O O . HIS A 1 89 ? -29.133 24.786 -7.162 1.00 32.88 89 HIS A O 1
ATOM 685 N N . GLY A 1 90 ? -30.450 23.387 -8.328 1.00 30.66 90 GLY A N 1
ATOM 686 C CA . GLY A 1 90 ? -29.571 22.200 -8.329 1.00 30.66 90 GLY A CA 1
ATOM 687 C C . GLY A 1 90 ? -29.433 21.417 -7.011 1.00 30.66 90 GLY A C 1
ATOM 688 O O . GLY A 1 90 ? -28.490 21.622 -6.254 1.00 30.66 90 GLY A O 1
ATOM 689 N N . LEU A 1 91 ? -30.295 20.419 -6.763 1.00 42.12 91 LEU A N 1
ATOM 690 C CA . LEU A 1 91 ? -30.298 19.604 -5.527 1.00 42.12 91 LEU A CA 1
ATOM 691 C C . LEU A 1 91 ? -29.201 18.511 -5.419 1.00 42.12 91 LEU A C 1
ATOM 693 O O . LEU A 1 91 ? -29.425 17.424 -4.875 1.00 42.12 91 LEU A O 1
ATOM 697 N N . VAL A 1 92 ? -27.963 18.813 -5.815 1.00 40.59 92 VAL A N 1
ATOM 698 C CA . VAL A 1 92 ? -26.801 18.026 -5.363 1.00 40.59 92 VAL A CA 1
ATOM 699 C C . VAL A 1 92 ? -26.442 18.482 -3.947 1.00 40.59 92 VAL A C 1
ATOM 701 O O . VAL A 1 92 ? -25.521 19.269 -3.753 1.00 40.59 92 VAL A O 1
ATOM 704 N N . SER A 1 93 ? -27.188 18.022 -2.931 1.00 45.53 93 SER A N 1
ATOM 705 C CA . SER A 1 93 ? -26.865 18.391 -1.545 1.00 45.53 93 SER A CA 1
ATOM 706 C C . SER A 1 93 ? -25.469 17.872 -1.178 1.00 45.53 93 SER A C 1
ATOM 708 O O . SER A 1 93 ? -25.238 16.660 -1.088 1.00 45.53 93 SER A O 1
ATOM 710 N N . GLU A 1 94 ? -24.561 18.829 -1.012 1.00 71.44 94 GLU A N 1
ATOM 711 C CA . GLU A 1 94 ? -23.132 18.669 -0.769 1.00 71.44 94 GLU A CA 1
ATOM 712 C C . GLU A 1 94 ? -22.852 17.753 0.431 1.00 71.44 94 GLU A C 1
ATOM 714 O O . GLU A 1 94 ? -23.475 17.877 1.491 1.00 71.44 94 GLU A O 1
ATOM 719 N N . PHE A 1 95 ? -21.883 16.843 0.290 1.00 81.06 95 PHE A N 1
ATOM 720 C CA . PHE A 1 95 ? -21.448 15.997 1.399 1.00 81.06 95 PHE A CA 1
ATOM 721 C C . PHE A 1 95 ? -20.588 16.800 2.385 1.00 81.06 95 PHE A C 1
ATOM 723 O O . PHE A 1 95 ? -19.361 16.865 2.291 1.00 81.06 95 PHE A O 1
ATOM 730 N N . ARG A 1 96 ? -21.256 17.440 3.346 1.00 86.19 96 ARG A N 1
ATOM 731 C CA . ARG A 1 96 ? -20.621 18.298 4.352 1.00 86.19 96 ARG A CA 1
ATOM 732 C C . ARG A 1 96 ? -19.646 17.509 5.231 1.00 86.19 96 ARG A C 1
ATOM 734 O O . ARG A 1 96 ? -20.006 16.500 5.842 1.00 86.19 96 ARG A O 1
ATOM 741 N N . THR A 1 97 ? -18.420 18.015 5.354 1.00 88.06 97 THR A N 1
ATOM 742 C CA . THR A 1 97 ? -17.379 17.443 6.220 1.00 88.06 97 THR A CA 1
ATOM 743 C C . THR A 1 97 ? -17.079 18.332 7.427 1.00 88.06 97 THR A C 1
ATOM 745 O O . THR A 1 97 ? -17.166 19.558 7.373 1.00 88.06 97 THR A O 1
ATOM 748 N N . VAL A 1 98 ? -16.713 17.717 8.553 1.00 91.50 98 VAL A N 1
ATOM 749 C CA . VAL A 1 98 ? -16.247 18.436 9.747 1.00 91.50 98 VAL A CA 1
ATOM 750 C C . VAL A 1 98 ? -14.897 19.104 9.461 1.00 91.50 98 VAL A C 1
ATOM 752 O O . VAL A 1 98 ? -13.995 18.494 8.887 1.00 91.50 98 VAL A O 1
ATOM 755 N N . ARG A 1 99 ? -14.712 20.354 9.910 1.00 87.06 99 ARG A N 1
ATOM 756 C CA . ARG A 1 99 ? -13.463 21.111 9.716 1.00 87.06 99 ARG A CA 1
ATOM 757 C C . ARG A 1 99 ? -12.239 20.305 10.181 1.00 87.06 99 ARG A C 1
ATOM 759 O O . ARG A 1 99 ? -12.091 20.012 11.365 1.00 87.06 99 ARG A O 1
ATOM 766 N N . GLY A 1 100 ? -11.339 19.996 9.246 1.00 84.50 100 GLY A N 1
ATOM 767 C CA . GLY A 1 100 ? -10.120 19.219 9.505 1.00 84.50 100 GLY A CA 1
ATOM 768 C C . GLY A 1 100 ? -10.267 17.697 9.376 1.00 84.50 100 GLY A C 1
ATOM 769 O O . GLY A 1 100 ? -9.307 16.985 9.673 1.00 84.50 100 GLY A O 1
ATOM 770 N N . PHE A 1 101 ? -11.414 17.190 8.905 1.00 86.94 101 PHE A N 1
ATOM 771 C CA . PHE A 1 101 ? -11.655 15.758 8.679 1.00 86.94 101 PHE A CA 1
ATOM 772 C C . PHE A 1 101 ? -10.573 15.086 7.811 1.00 86.94 101 PHE A C 1
ATOM 774 O O . PHE A 1 101 ? -10.189 13.953 8.090 1.00 86.94 101 PHE A O 1
ATOM 781 N N . GLU A 1 102 ? -9.966 15.815 6.871 1.00 83.38 102 GLU A N 1
ATOM 782 C CA . GLU A 1 102 ? -8.845 15.349 6.039 1.00 83.38 102 GLU A CA 1
ATOM 783 C C . GLU A 1 102 ? -7.621 14.822 6.808 1.00 83.38 102 GLU A C 1
ATOM 785 O O . GLU A 1 102 ? -6.821 14.061 6.262 1.00 83.38 102 GLU A O 1
ATOM 790 N N . GLU A 1 103 ? -7.459 15.139 8.096 1.00 85.19 103 GLU A N 1
ATOM 791 C CA . GLU A 1 103 ? -6.428 14.516 8.938 1.00 85.19 103 GLU A CA 1
ATOM 792 C C . GLU A 1 103 ? -6.658 13.003 9.154 1.00 85.19 103 GLU A C 1
ATOM 794 O O . GLU A 1 103 ? -5.711 12.251 9.416 1.00 85.19 103 GLU A O 1
ATOM 799 N N . VAL A 1 104 ? -7.889 12.515 8.970 1.00 87.75 104 VAL A N 1
ATOM 800 C CA . VAL A 1 104 ? -8.217 11.080 8.915 1.00 87.75 104 VAL A CA 1
ATOM 801 C C . VAL A 1 104 ? -7.490 10.392 7.756 1.00 87.75 104 VAL A C 1
ATOM 803 O O . VAL A 1 104 ? -6.984 9.284 7.940 1.00 87.75 104 VAL A O 1
ATOM 806 N N . TRP A 1 105 ? -7.283 11.086 6.632 1.00 85.00 105 TRP A N 1
ATOM 807 C CA . TRP A 1 105 ? -6.662 10.540 5.418 1.00 85.00 105 TRP A CA 1
ATOM 808 C C . TRP A 1 105 ? -5.193 10.964 5.234 1.00 85.00 105 TRP A C 1
ATOM 810 O O . TRP A 1 105 ? -4.321 10.114 5.053 1.00 85.00 105 TRP A O 1
ATOM 820 N N . ARG A 1 106 ? -4.844 12.239 5.440 1.00 80.81 106 ARG A N 1
ATOM 821 C CA . ARG A 1 106 ? -3.504 12.818 5.185 1.00 80.81 106 ARG A CA 1
ATOM 822 C C . ARG A 1 106 ? -2.324 12.040 5.817 1.00 80.81 106 ARG A C 1
ATOM 824 O O . ARG A 1 106 ? -2.289 11.886 7.038 1.00 80.81 106 ARG A O 1
ATOM 831 N N . PRO A 1 107 ? -1.320 11.557 5.056 1.00 71.31 107 PRO A N 1
ATOM 832 C CA . PRO A 1 107 ? -0.201 10.794 5.621 1.00 71.31 107 PRO A CA 1
ATOM 833 C C . PRO A 1 107 ? 0.556 11.576 6.718 1.00 71.31 107 PRO A C 1
ATOM 835 O O . PRO A 1 107 ? 0.665 12.799 6.635 1.00 71.31 107 PRO A O 1
ATOM 838 N N . PRO A 1 108 ? 1.110 10.901 7.749 1.00 67.62 108 PRO A N 1
ATOM 839 C CA . PRO A 1 108 ? 1.737 11.549 8.904 1.00 67.62 108 PRO A CA 1
ATOM 840 C C . PRO A 1 108 ? 3.176 11.993 8.583 1.00 67.62 108 PRO A C 1
ATOM 842 O O . PRO A 1 108 ? 4.148 11.478 9.142 1.00 67.62 108 PRO A O 1
ATOM 845 N N . VAL A 1 109 ? 3.295 12.927 7.642 1.00 66.69 109 VAL A N 1
ATOM 846 C CA . VAL A 1 109 ? 4.537 13.488 7.099 1.00 66.69 109 VAL A CA 1
ATOM 847 C C . VAL A 1 109 ? 4.451 15.014 7.100 1.00 66.69 109 VAL A C 1
ATOM 849 O O . VAL A 1 109 ? 3.391 15.583 6.852 1.00 66.69 109 VAL A O 1
ATOM 852 N N . SER A 1 110 ? 5.562 15.677 7.404 1.00 49.16 110 SER A N 1
ATOM 853 C CA . SER A 1 110 ? 5.647 17.130 7.578 1.00 49.16 110 SER A CA 1
ATOM 854 C C . SER A 1 110 ? 6.610 17.760 6.573 1.00 49.16 110 SER A C 1
ATOM 856 O O . SER A 1 110 ? 7.685 17.214 6.337 1.00 49.16 110 SER A O 1
ATOM 858 N N . GLY A 1 111 ? 6.266 18.947 6.067 1.00 49.25 111 GLY A N 1
ATOM 859 C CA . GLY A 1 111 ? 7.255 19.907 5.562 1.00 49.25 111 GLY A CA 1
ATOM 860 C C . GLY A 1 111 ? 7.775 19.738 4.130 1.00 49.25 111 GLY A C 1
ATOM 861 O O . GLY A 1 111 ? 8.830 20.291 3.843 1.00 49.25 111 GLY A O 1
ATOM 862 N N . ARG A 1 112 ? 7.086 19.023 3.227 1.00 47.81 112 ARG A N 1
ATOM 863 C CA . ARG A 1 112 ? 7.314 19.143 1.768 1.00 47.81 112 ARG A CA 1
ATOM 864 C C . ARG A 1 112 ? 5.999 19.126 0.988 1.00 47.81 112 ARG A C 1
ATOM 866 O O . ARG A 1 112 ? 5.040 18.481 1.412 1.00 47.81 112 ARG A O 1
ATOM 873 N N . VAL A 1 113 ? 5.981 19.869 -0.118 1.00 46.62 113 VAL A N 1
ATOM 874 C CA . VAL A 1 113 ? 4.863 19.961 -1.069 1.00 46.62 113 VAL A CA 1
ATOM 875 C C . VAL A 1 113 ? 4.840 18.724 -1.976 1.00 46.62 113 VAL A C 1
ATOM 877 O O . VAL A 1 113 ? 5.848 18.040 -2.145 1.00 46.62 113 VAL A O 1
ATOM 880 N N . TRP A 1 114 ? 3.654 18.421 -2.495 1.00 50.06 114 TRP A N 1
ATOM 881 C CA . TRP A 1 114 ? 3.345 17.302 -3.382 1.00 50.06 114 TRP A CA 1
ATOM 882 C C . TRP A 1 114 ? 3.890 17.580 -4.796 1.00 50.06 114 TRP A C 1
ATOM 884 O O . TRP A 1 114 ? 3.388 18.476 -5.467 1.00 50.06 114 TRP A O 1
ATOM 894 N N . THR A 1 115 ? 4.889 16.821 -5.256 1.00 43.34 115 THR A N 1
ATOM 895 C CA . THR A 1 115 ? 5.157 16.618 -6.693 1.00 43.34 115 THR A CA 1
ATOM 896 C C . THR A 1 115 ? 4.441 15.348 -7.141 1.00 43.34 115 THR A C 1
ATOM 898 O O . THR A 1 115 ? 4.282 14.420 -6.349 1.00 43.34 115 THR A O 1
ATOM 901 N N . ASN A 1 116 ? 3.942 15.322 -8.378 1.00 44.12 116 ASN A N 1
ATOM 902 C CA . ASN A 1 116 ? 3.099 14.243 -8.911 1.00 44.12 116 ASN A CA 1
ATOM 903 C C . ASN A 1 116 ? 1.978 13.770 -7.974 1.00 44.12 116 ASN A C 1
ATOM 905 O O . ASN A 1 116 ? 1.582 12.607 -8.025 1.00 44.12 116 ASN A O 1
ATOM 909 N N . SER A 1 117 ? 1.411 14.778 -7.253 1.00 49.88 117 SER A N 1
ATOM 910 C CA . SER A 1 117 ? -1.143 16.008 -6.793 1.00 49.88 117 SER A CA 1
ATOM 911 C C . SER A 1 117 ? -2.484 15.822 -7.657 1.00 49.88 117 SER A C 1
ATOM 913 O O . SER A 1 117 ? -3.340 15.014 -7.292 1.00 49.88 117 SER A O 1
ATOM 915 N N . ARG A 1 118 ? -2.586 16.479 -8.830 1.00 50.31 118 ARG A N 1
ATOM 916 C CA . ARG A 1 118 ? -3.454 16.217 -10.001 1.00 50.31 118 ARG A CA 1
ATOM 917 C C . ARG A 1 118 ? -3.858 14.752 -10.272 1.00 50.31 118 ARG A C 1
ATOM 919 O O . ARG A 1 118 ? -4.863 14.512 -10.925 1.00 50.31 118 ARG A O 1
ATOM 926 N N . PHE A 1 119 ? -3.076 13.770 -9.818 1.00 48.25 119 PHE A N 1
ATOM 927 C CA . PHE A 1 119 ? -3.220 12.347 -10.143 1.00 48.25 119 PHE A CA 1
ATOM 928 C C . PHE A 1 119 ? -4.075 11.558 -9.147 1.00 48.25 119 PHE A C 1
ATOM 930 O O . PHE A 1 119 ? -4.459 10.427 -9.452 1.00 48.25 119 PHE A O 1
ATOM 937 N N . VAL A 1 120 ? -4.424 12.136 -7.995 1.00 53.38 120 VAL A N 1
ATOM 938 C CA . VAL A 1 120 ? -5.555 11.681 -7.176 1.00 53.38 120 VAL A CA 1
ATOM 939 C C . VAL A 1 120 ? -6.577 12.809 -7.175 1.00 53.38 120 VAL A C 1
ATOM 941 O O . VAL A 1 120 ? -6.508 13.725 -6.360 1.00 53.38 120 VAL A O 1
ATOM 944 N N . GLY A 1 121 ? -7.520 12.736 -8.120 1.00 53.25 121 GLY A N 1
ATOM 945 C CA . GLY A 1 121 ? -8.758 13.508 -8.039 1.00 53.25 121 GLY A CA 1
ATOM 946 C C . GLY A 1 121 ? -9.507 13.201 -6.732 1.00 53.25 121 GLY A C 1
ATOM 947 O O . GLY A 1 121 ? -9.221 12.178 -6.099 1.00 53.25 121 GLY A O 1
ATOM 948 N N . PRO A 1 122 ? -10.432 14.074 -6.301 1.00 54.31 122 PRO A N 1
ATOM 949 C CA . PRO A 1 122 ? -11.088 13.968 -5.001 1.00 54.31 122 PRO A CA 1
ATOM 950 C C . PRO A 1 122 ? -11.888 12.661 -4.876 1.00 54.31 122 PRO A C 1
ATOM 952 O O . PRO A 1 122 ? -13.010 12.547 -5.360 1.00 54.31 122 PRO A O 1
ATOM 955 N N . ASP A 1 123 ? -11.290 11.667 -4.218 1.00 64.06 123 ASP A N 1
ATOM 956 C CA . ASP A 1 123 ? -11.926 10.397 -3.863 1.00 64.06 123 ASP A CA 1
ATOM 957 C C . ASP A 1 123 ? -12.946 10.686 -2.754 1.00 64.06 123 ASP A C 1
ATOM 959 O O . ASP A 1 123 ? -12.568 10.899 -1.598 1.00 64.06 123 ASP A O 1
ATOM 963 N N . ASP A 1 124 ? -14.216 10.788 -3.152 1.00 81.62 124 ASP A N 1
ATOM 964 C CA . ASP A 1 124 ? -15.323 11.308 -2.348 1.00 81.62 124 ASP A CA 1
ATOM 965 C C . ASP A 1 124 ? -15.313 10.777 -0.902 1.00 81.62 124 ASP A C 1
ATOM 967 O O . ASP A 1 124 ? -15.304 9.568 -0.643 1.00 81.62 124 ASP A O 1
ATOM 971 N N . ALA A 1 125 ? -15.343 11.708 0.055 1.00 85.75 125 ALA A N 1
ATOM 972 C CA . ALA A 1 125 ? -15.250 11.413 1.477 1.00 85.75 125 ALA A CA 1
ATOM 973 C C . ALA A 1 125 ? -16.398 10.516 1.980 1.00 85.75 125 ALA A C 1
ATOM 975 O O . ALA A 1 125 ? -16.175 9.723 2.900 1.00 85.75 125 ALA A O 1
ATOM 976 N N . ARG A 1 126 ? -17.587 10.580 1.361 1.00 90.06 126 ARG A N 1
ATOM 977 C CA . ARG A 1 126 ? -18.731 9.693 1.638 1.00 90.06 126 ARG A CA 1
ATOM 978 C C . ARG A 1 126 ? -18.415 8.261 1.213 1.00 90.06 126 ARG A C 1
ATOM 980 O O . ARG A 1 126 ? -18.474 7.339 2.027 1.00 90.06 126 ARG A O 1
ATOM 987 N N . THR A 1 127 ? -18.004 8.075 -0.039 1.00 91.25 127 THR A N 1
ATOM 988 C CA . THR A 1 127 ? -17.627 6.774 -0.605 1.00 91.25 127 THR A CA 1
ATOM 989 C C . THR A 1 127 ? -16.424 6.169 0.126 1.00 91.25 127 THR A C 1
ATOM 991 O O . THR A 1 127 ? -16.429 4.977 0.445 1.00 91.25 127 THR A O 1
ATOM 994 N N . ARG A 1 128 ? -15.419 6.978 0.484 1.00 91.06 128 ARG A N 1
ATOM 995 C CA . ARG A 1 128 ? -14.249 6.521 1.250 1.00 91.06 128 ARG A CA 1
ATOM 996 C C . ARG A 1 128 ? -14.604 6.106 2.679 1.00 91.06 128 ARG A C 1
ATOM 998 O O . ARG A 1 128 ? -14.094 5.095 3.161 1.00 91.06 128 ARG A O 1
ATOM 1005 N N . LEU A 1 129 ? -15.523 6.815 3.340 1.00 93.81 129 LEU A N 1
ATOM 1006 C CA . LEU A 1 129 ? -16.103 6.379 4.616 1.00 93.81 129 LEU A CA 1
ATOM 1007 C C . LEU A 1 129 ? -16.862 5.053 4.476 1.00 93.81 129 LEU A C 1
ATOM 1009 O O . LEU A 1 129 ? -16.693 4.170 5.317 1.00 93.81 129 LEU A O 1
ATOM 1013 N N . ALA A 1 130 ? -17.645 4.877 3.410 1.00 94.75 130 ALA A N 1
ATOM 1014 C CA . ALA A 1 130 ? -18.370 3.634 3.164 1.00 94.75 130 ALA A CA 1
ATOM 1015 C C . ALA A 1 130 ? -17.418 2.438 2.957 1.00 94.75 130 ALA A C 1
ATOM 1017 O O . ALA A 1 130 ? -17.620 1.390 3.573 1.00 94.75 130 ALA A O 1
ATOM 1018 N N . ARG A 1 131 ? -16.338 2.598 2.174 1.00 95.19 131 ARG A N 1
ATOM 1019 C CA . ARG A 1 131 ? -15.288 1.569 2.005 1.00 95.19 131 ARG A CA 1
ATOM 1020 C C . ARG A 1 131 ? -14.527 1.283 3.308 1.00 95.19 131 ARG A C 1
ATOM 1022 O O . ARG A 1 131 ? -14.298 0.120 3.640 1.00 95.19 131 ARG A O 1
ATOM 1029 N N . LEU A 1 132 ? -14.216 2.312 4.105 1.00 94.69 132 LEU A N 1
ATOM 1030 C CA . LEU A 1 132 ? -13.594 2.152 5.428 1.00 94.69 132 LEU A CA 1
ATOM 1031 C C . LEU A 1 132 ? -14.458 1.306 6.379 1.00 94.69 132 LEU A C 1
ATOM 1033 O O . LEU A 1 132 ? -13.955 0.371 7.004 1.00 94.69 132 LEU A O 1
ATOM 1037 N N . VAL A 1 133 ? -15.754 1.611 6.477 1.00 96.25 133 VAL A N 1
ATOM 1038 C CA . VAL A 1 133 ? -16.683 0.905 7.374 1.00 96.25 133 VAL A CA 1
ATOM 1039 C C . VAL A 1 133 ? -16.958 -0.522 6.904 1.00 96.25 133 VAL A C 1
ATOM 1041 O O . VAL A 1 133 ? -16.943 -1.437 7.728 1.00 96.25 133 VAL A O 1
ATOM 1044 N N . ARG A 1 134 ? -17.124 -0.734 5.590 1.00 95.19 134 ARG A N 1
ATOM 1045 C CA . ARG A 1 134 ? -17.228 -2.074 4.981 1.00 95.19 134 ARG A CA 1
ATOM 1046 C C . ARG A 1 134 ? -15.928 -2.883 5.056 1.00 95.19 134 ARG A C 1
ATOM 1048 O O . ARG A 1 134 ? -15.953 -4.078 4.785 1.00 95.19 134 ARG A O 1
ATOM 1055 N N . ARG A 1 135 ? -14.813 -2.264 5.471 1.00 94.75 135 ARG A N 1
ATOM 1056 C CA . ARG A 1 135 ? -13.472 -2.867 5.552 1.00 94.75 135 ARG A CA 1
ATOM 1057 C C . ARG A 1 135 ? -12.997 -3.412 4.193 1.00 94.75 135 ARG A C 1
ATOM 1059 O O . ARG A 1 135 ? -12.389 -4.480 4.147 1.00 94.75 135 ARG A O 1
ATOM 1066 N N . THR A 1 136 ? -13.267 -2.662 3.116 1.00 95.75 136 THR A N 1
ATOM 1067 C CA . THR A 1 136 ? -12.819 -2.946 1.738 1.00 95.75 136 THR A CA 1
ATOM 1068 C C . THR A 1 136 ? -11.335 -3.366 1.710 1.00 95.75 136 THR A C 1
ATOM 1070 O O . THR A 1 136 ? -10.532 -2.759 2.430 1.00 95.75 136 THR A O 1
ATOM 1073 N N . PRO A 1 137 ? -10.944 -4.379 0.905 1.00 95.75 137 PRO A N 1
ATOM 1074 C CA . PRO A 1 137 ? -9.568 -4.860 0.800 1.00 95.75 137 PRO A CA 1
ATOM 1075 C C . PRO A 1 137 ? -8.519 -3.755 0.624 1.00 95.75 137 PRO A C 1
ATOM 1077 O O . PRO A 1 137 ? -8.666 -2.826 -0.166 1.00 95.75 137 PRO A O 1
ATOM 1080 N N . GLU A 1 138 ? -7.427 -3.870 1.376 1.00 95.00 138 GLU A N 1
ATOM 1081 C CA . GLU A 1 138 ? -6.404 -2.830 1.483 1.00 95.00 138 GLU A CA 1
ATOM 1082 C C . GLU A 1 138 ? -5.193 -3.140 0.606 1.00 95.00 138 GLU A C 1
ATOM 1084 O O . GLU A 1 138 ? -4.516 -4.151 0.813 1.00 95.00 138 GLU A O 1
ATOM 1089 N N . VAL A 1 139 ? -4.890 -2.245 -0.337 1.00 96.56 139 VAL A N 1
ATOM 1090 C CA . VAL A 1 139 ? -3.782 -2.435 -1.282 1.00 96.56 139 VAL A CA 1
ATOM 1091 C C . VAL A 1 139 ? -2.420 -2.354 -0.587 1.00 96.56 139 VAL A C 1
ATOM 1093 O O . VAL A 1 139 ? -2.199 -1.536 0.317 1.00 96.56 139 VAL A O 1
ATOM 1096 N N . MET A 1 140 ? -1.442 -3.130 -1.059 1.00 95.12 140 MET A N 1
ATOM 1097 C CA . MET A 1 140 ? -0.056 -3.002 -0.607 1.00 95.12 140 MET A CA 1
ATOM 1098 C C . MET A 1 140 ? 0.866 -2.551 -1.742 1.00 95.12 140 MET A C 1
ATOM 1100 O O . MET A 1 140 ? 1.228 -3.333 -2.615 1.00 95.12 140 MET A O 1
ATOM 1104 N N . VAL A 1 141 ? 1.333 -1.303 -1.638 1.00 96.44 141 VAL A N 1
ATOM 1105 C CA . VAL A 1 141 ? 2.480 -0.779 -2.399 1.00 96.44 141 VAL A CA 1
ATOM 1106 C C . VAL A 1 141 ? 3.720 -0.709 -1.507 1.00 96.44 141 VAL A C 1
ATOM 1108 O O . VAL A 1 141 ? 3.666 -0.157 -0.396 1.00 96.44 141 VAL A O 1
ATOM 1111 N N . LYS A 1 142 ? 4.840 -1.253 -1.992 1.00 95.25 142 LYS A N 1
ATOM 1112 C CA . LYS A 1 142 ? 6.116 -1.384 -1.273 1.00 95.25 142 LYS A CA 1
ATOM 1113 C C . LYS A 1 142 ? 7.301 -1.193 -2.227 1.00 95.25 142 LYS A C 1
ATOM 1115 O O . LYS A 1 142 ? 7.411 -1.917 -3.204 1.00 95.25 142 LYS A O 1
ATOM 1120 N N . VAL A 1 143 ? 8.258 -0.327 -1.881 1.00 96.06 143 VAL A N 1
ATOM 1121 C CA . VAL A 1 143 ? 9.613 -0.391 -2.468 1.00 96.06 143 VAL A CA 1
ATOM 1122 C C . VAL A 1 143 ? 10.337 -1.604 -1.883 1.00 96.06 143 VAL A C 1
ATOM 1124 O O . VAL A 1 143 ? 10.455 -1.731 -0.659 1.00 96.06 143 VAL A O 1
ATOM 1127 N N . THR A 1 144 ? 10.768 -2.522 -2.742 1.00 94.06 144 THR A N 1
ATOM 1128 C CA . THR A 1 144 ? 11.423 -3.786 -2.373 1.00 94.06 144 THR A CA 1
ATOM 1129 C C . THR A 1 144 ? 12.943 -3.681 -2.366 1.00 94.06 144 THR A C 1
ATOM 1131 O O . THR A 1 144 ? 13.568 -4.311 -1.515 1.00 94.06 144 THR A O 1
ATOM 1134 N N . GLY A 1 145 ? 13.524 -2.863 -3.246 1.00 94.38 145 GLY A N 1
ATOM 1135 C CA . GLY A 1 145 ? 14.968 -2.772 -3.460 1.00 94.38 145 GLY A CA 1
ATOM 1136 C C . GLY A 1 145 ? 15.380 -1.587 -4.337 1.00 94.38 145 GLY A C 1
ATOM 1137 O O . GLY A 1 145 ? 14.549 -0.764 -4.725 1.00 94.38 145 GLY A O 1
ATOM 1138 N N . ARG A 1 146 ? 16.688 -1.494 -4.590 1.00 96.44 146 ARG A N 1
ATOM 1139 C CA . ARG A 1 146 ? 17.356 -0.572 -5.521 1.00 96.44 146 ARG A CA 1
ATOM 1140 C C . ARG A 1 146 ? 18.640 -1.234 -6.014 1.00 96.44 146 ARG A C 1
ATOM 1142 O O . ARG A 1 146 ? 19.353 -1.807 -5.187 1.00 96.44 146 ARG A O 1
ATOM 1149 N N . THR A 1 147 ? 18.957 -1.108 -7.296 1.00 96.06 147 THR A N 1
ATOM 1150 C CA . THR A 1 147 ? 20.242 -1.537 -7.882 1.00 96.06 147 THR A CA 1
ATOM 1151 C C . THR A 1 147 ? 21.131 -0.312 -8.125 1.00 96.06 147 THR A C 1
ATOM 1153 O O . THR A 1 147 ? 20.629 0.811 -8.089 1.00 96.06 147 THR A O 1
ATOM 1156 N N . ARG A 1 148 ? 22.448 -0.483 -8.309 1.00 93.69 148 ARG A N 1
ATOM 1157 C CA . ARG A 1 148 ? 23.413 0.627 -8.522 1.00 93.69 148 ARG A CA 1
ATOM 1158 C C . ARG A 1 148 ? 24.276 0.471 -9.781 1.00 93.69 148 ARG A C 1
ATOM 1160 O O . ARG A 1 148 ? 25.045 1.368 -10.118 1.00 93.69 148 ARG A O 1
ATOM 1167 N N . ASP A 1 149 ? 24.120 -0.650 -10.466 1.00 92.38 149 ASP A N 1
ATOM 1168 C CA . ASP A 1 149 ? 24.975 -1.145 -11.537 1.00 92.38 149 ASP A CA 1
ATOM 1169 C C . ASP A 1 149 ? 24.176 -2.137 -12.399 1.00 92.38 149 ASP A C 1
ATOM 1171 O O . ASP A 1 149 ? 23.153 -2.679 -11.951 1.00 92.38 149 ASP A O 1
ATOM 1175 N N . GLY A 1 150 ? 24.645 -2.366 -13.629 1.00 92.44 150 GLY A N 1
ATOM 1176 C CA . GLY A 1 150 ? 24.001 -3.260 -14.593 1.00 92.44 150 GLY A CA 1
ATOM 1177 C C . GLY A 1 150 ? 23.924 -4.713 -14.122 1.00 92.44 150 GLY A C 1
ATOM 1178 O O . GLY A 1 150 ? 22.904 -5.360 -14.331 1.00 92.44 150 GLY A O 1
ATOM 1179 N N . THR A 1 151 ? 24.928 -5.216 -13.401 1.00 93.94 151 THR A N 1
ATOM 1180 C CA . THR A 1 151 ? 24.966 -6.608 -12.918 1.00 93.94 151 THR A CA 1
ATOM 1181 C C . THR A 1 151 ? 23.842 -6.898 -11.921 1.00 93.94 151 THR A C 1
ATOM 1183 O O . THR A 1 151 ? 23.088 -7.860 -12.087 1.00 93.94 151 THR A O 1
ATOM 1186 N N . HIS A 1 152 ? 23.661 -6.044 -10.908 1.00 94.88 152 HIS A N 1
ATOM 1187 C CA . HIS A 1 152 ? 22.537 -6.161 -9.979 1.00 94.88 152 HIS A CA 1
ATOM 1188 C C . HIS A 1 152 ? 21.187 -5.881 -10.653 1.00 94.88 152 HIS A C 1
ATOM 1190 O O . HIS A 1 152 ? 20.179 -6.455 -10.232 1.00 94.88 152 HIS A O 1
ATOM 1196 N N . LEU A 1 153 ? 21.139 -5.027 -11.686 1.00 96.25 153 LEU A N 1
ATOM 1197 C CA . LEU A 1 153 ? 19.927 -4.810 -12.479 1.00 96.25 153 LEU A CA 1
ATOM 1198 C C . LEU A 1 153 ? 19.538 -6.064 -13.266 1.00 96.25 153 LEU A C 1
ATOM 1200 O O . LEU A 1 153 ? 18.436 -6.565 -13.061 1.00 96.25 153 LEU A O 1
ATOM 1204 N N . ALA A 1 154 ? 20.441 -6.617 -14.073 1.00 95.50 154 ALA A N 1
ATOM 1205 C CA . ALA A 1 154 ? 20.222 -7.830 -14.855 1.00 95.50 154 ALA A CA 1
ATOM 1206 C C . ALA A 1 154 ? 19.812 -9.008 -13.961 1.00 95.50 154 ALA A C 1
ATOM 1208 O O . ALA A 1 154 ? 18.843 -9.702 -14.267 1.00 95.50 154 ALA A O 1
ATOM 1209 N N . ALA A 1 155 ? 20.463 -9.186 -12.804 1.00 95.62 155 ALA A N 1
ATOM 1210 C CA . ALA A 1 155 ? 20.081 -10.199 -11.821 1.00 95.62 155 ALA A CA 1
ATOM 1211 C C . ALA A 1 155 ? 18.669 -9.968 -11.240 1.00 95.62 155 ALA A C 1
ATOM 1213 O O . ALA A 1 155 ? 17.909 -10.923 -11.067 1.00 95.62 155 ALA A O 1
ATOM 1214 N N . HIS A 1 156 ? 18.284 -8.715 -10.967 1.00 96.38 156 HIS A N 1
ATOM 1215 C CA . HIS A 1 156 ? 16.939 -8.377 -10.492 1.00 96.38 156 HIS A CA 1
ATOM 1216 C C . HIS A 1 156 ? 15.868 -8.575 -11.574 1.00 96.38 156 HIS A C 1
ATOM 1218 O O . HIS A 1 156 ? 14.829 -9.166 -11.280 1.00 96.38 156 HIS A O 1
ATOM 1224 N N . LEU A 1 157 ? 16.107 -8.115 -12.809 1.00 96.19 157 LEU A N 1
ATOM 1225 C CA . LEU A 1 157 ? 15.173 -8.303 -13.923 1.00 96.19 157 LEU A CA 1
ATOM 1226 C C . LEU A 1 157 ? 15.012 -9.797 -14.238 1.00 96.19 157 LEU A C 1
ATOM 1228 O O . LEU A 1 157 ? 13.887 -10.282 -14.276 1.00 96.19 157 LEU A O 1
ATOM 1232 N N . THR A 1 158 ? 16.116 -10.548 -14.306 1.00 95.25 158 THR A N 1
ATOM 1233 C CA . THR A 1 158 ? 16.130 -12.019 -14.434 1.00 95.25 158 THR A CA 1
ATOM 1234 C C . THR A 1 158 ? 15.348 -12.706 -13.313 1.00 95.25 158 THR A C 1
ATOM 1236 O O . THR A 1 158 ? 14.656 -13.690 -13.560 1.00 95.25 158 THR A O 1
ATOM 1239 N N . TYR A 1 159 ? 15.415 -12.214 -12.073 1.00 95.12 159 TYR A N 1
ATOM 1240 C CA . TYR A 1 159 ? 14.615 -12.766 -10.979 1.00 95.12 159 TYR A CA 1
ATOM 1241 C C . TYR A 1 159 ? 13.111 -12.508 -11.171 1.00 95.12 159 TYR A C 1
ATOM 1243 O O . TYR A 1 159 ? 12.320 -13.448 -11.060 1.00 95.12 159 TYR A O 1
ATOM 1251 N N . ILE A 1 160 ? 12.699 -11.270 -11.483 1.00 95.56 160 ILE A N 1
ATOM 1252 C CA . ILE A 1 160 ? 11.268 -10.941 -11.609 1.00 95.56 160 ILE A CA 1
ATOM 1253 C C . ILE A 1 160 ? 10.637 -11.495 -12.891 1.00 95.56 160 ILE A C 1
ATOM 1255 O O . ILE A 1 160 ? 9.500 -11.935 -12.830 1.00 95.56 160 ILE A O 1
ATOM 1259 N N . THR A 1 161 ? 11.347 -11.581 -14.017 1.00 95.06 161 THR A N 1
ATOM 1260 C CA . THR A 1 161 ? 10.820 -12.194 -15.256 1.00 95.06 161 THR A CA 1
ATOM 1261 C C . THR A 1 161 ? 10.878 -13.722 -15.247 1.00 95.06 161 THR A C 1
ATOM 1263 O O . THR A 1 161 ? 10.556 -14.343 -16.255 1.00 95.06 161 THR A O 1
ATOM 1266 N N . ARG A 1 162 ? 11.342 -14.342 -14.148 1.00 94.25 162 ARG A N 1
ATOM 1267 C CA . ARG A 1 162 ? 11.698 -15.772 -14.089 1.00 94.25 162 ARG A CA 1
ATOM 1268 C C . ARG A 1 162 ? 12.596 -16.161 -15.270 1.00 94.25 162 ARG A C 1
ATOM 1270 O O . ARG A 1 162 ? 12.312 -17.082 -16.007 1.00 94.25 162 ARG A O 1
ATOM 1277 N N . ARG A 1 163 ? 13.690 -15.424 -15.470 1.00 91.19 163 ARG A N 1
ATOM 1278 C CA . ARG A 1 163 ? 14.638 -15.596 -16.584 1.00 91.19 163 ARG A CA 1
ATOM 1279 C C . ARG A 1 163 ? 13.980 -15.447 -17.969 1.00 91.19 163 ARG A C 1
ATOM 1281 O O . ARG A 1 163 ? 14.321 -16.188 -18.888 1.00 91.19 163 ARG A O 1
ATOM 1288 N N . GLY A 1 164 ? 13.066 -14.487 -18.110 1.00 87.69 164 GLY A N 1
ATOM 1289 C CA . GLY A 1 164 ? 12.331 -14.223 -19.353 1.00 87.69 164 GLY A CA 1
ATOM 1290 C C . GLY A 1 164 ? 11.226 -15.235 -19.676 1.00 87.69 164 GLY A C 1
ATOM 1291 O O . GLY A 1 164 ? 10.766 -15.256 -20.812 1.00 87.69 164 GLY A O 1
ATOM 1292 N N . GLU A 1 165 ? 10.832 -16.073 -18.710 1.00 90.69 165 GLU A N 1
ATOM 1293 C CA . GLU A 1 165 ? 9.781 -17.097 -18.840 1.00 90.69 165 GLU A CA 1
ATOM 1294 C C . GLU A 1 165 ? 8.373 -16.531 -18.529 1.00 90.69 165 GLU A C 1
ATOM 1296 O O . GLU A 1 165 ? 7.373 -17.150 -18.879 1.00 90.69 165 GLU A O 1
ATOM 1301 N N . LEU A 1 166 ? 8.276 -15.349 -17.899 1.00 93.50 166 LEU A N 1
ATOM 1302 C CA . LEU A 1 166 ? 7.021 -14.609 -17.693 1.00 93.50 166 LEU A CA 1
ATOM 1303 C C . LEU A 1 166 ? 6.874 -13.434 -18.668 1.00 93.50 166 LEU A C 1
ATOM 1305 O O . LEU A 1 166 ? 7.838 -12.707 -18.915 1.00 93.50 166 LEU A O 1
ATOM 1309 N N . GLU A 1 167 ? 5.637 -13.187 -19.112 1.00 92.50 167 GLU A N 1
ATOM 1310 C CA . GLU A 1 167 ? 5.257 -11.965 -19.829 1.00 92.50 167 GLU A CA 1
ATOM 1311 C C . GLU A 1 167 ? 5.651 -10.715 -19.029 1.00 92.50 167 GLU A C 1
ATOM 1313 O O . GLU A 1 167 ? 5.346 -10.591 -17.837 1.00 92.50 167 GLU A O 1
ATOM 1318 N N . SER A 1 168 ? 6.303 -9.769 -19.702 1.00 93.69 168 SER A N 1
ATOM 1319 C CA . SER A 1 168 ? 6.727 -8.501 -19.115 1.00 93.69 168 SER A CA 1
ATOM 1320 C C . SER A 1 168 ? 6.351 -7.343 -20.030 1.00 93.69 168 SER A C 1
ATOM 1322 O O . SER A 1 168 ? 6.402 -7.477 -21.251 1.00 93.69 168 SER A O 1
ATOM 1324 N N . GLU A 1 169 ? 5.934 -6.225 -19.445 1.00 93.06 169 GLU A N 1
ATOM 1325 C CA . GLU A 1 169 ? 5.446 -5.058 -20.185 1.00 93.06 169 GLU A CA 1
ATOM 1326 C C . GLU A 1 169 ? 6.233 -3.808 -19.790 1.00 93.06 169 GLU A C 1
ATOM 1328 O O . GLU A 1 169 ? 6.551 -3.606 -18.614 1.00 93.06 169 GLU A O 1
ATOM 1333 N N . GLY A 1 170 ? 6.534 -2.970 -20.775 1.00 90.62 170 GLY A N 1
ATOM 1334 C CA . GLY A 1 170 ? 7.166 -1.671 -20.600 1.00 90.62 170 GLY A CA 1
ATOM 1335 C C . GLY A 1 170 ? 6.163 -0.528 -20.716 1.00 90.62 170 GLY A C 1
ATOM 1336 O O . GLY A 1 170 ? 4.966 -0.686 -20.462 1.00 90.62 170 GLY A O 1
ATOM 1337 N N . GLN A 1 171 ? 6.655 0.634 -21.139 1.00 85.50 171 GLN A N 1
ATOM 1338 C CA . GLN A 1 171 ? 5.810 1.787 -21.432 1.00 85.50 171 GLN A CA 1
ATOM 1339 C C . GLN A 1 171 ? 4.894 1.536 -22.637 1.00 85.50 171 GLN A C 1
ATOM 1341 O O . GLN A 1 171 ? 3.676 1.735 -22.542 1.00 85.50 171 GLN A O 1
ATOM 1346 N N . ASP A 1 172 ? 5.473 1.058 -23.736 1.00 85.88 172 ASP A N 1
ATOM 1347 C CA . ASP A 1 172 ? 4.825 1.005 -25.051 1.00 85.88 172 ASP A CA 1
ATOM 1348 C C . ASP A 1 172 ? 4.006 -0.275 -25.281 1.00 85.88 172 ASP A C 1
ATOM 1350 O O . ASP A 1 172 ? 3.089 -0.289 -26.099 1.00 85.88 172 ASP A O 1
ATOM 1354 N N . GLY A 1 173 ? 4.256 -1.330 -24.498 1.00 87.81 173 GLY A N 1
ATOM 1355 C CA . GLY A 1 173 ? 3.531 -2.598 -24.582 1.00 87.81 173 GLY A CA 1
ATOM 1356 C C . GLY A 1 173 ? 4.320 -3.780 -24.007 1.00 87.81 173 GLY A C 1
ATOM 1357 O O . GLY A 1 173 ? 5.242 -3.573 -23.214 1.00 87.81 173 GLY A O 1
ATOM 1358 N N . PRO A 1 174 ? 3.966 -5.023 -24.380 1.00 89.50 174 PRO A N 1
ATOM 1359 C CA . PRO A 1 174 ? 4.753 -6.214 -24.069 1.00 89.50 174 PRO A CA 1
ATOM 1360 C C . PRO A 1 174 ? 6.177 -6.125 -24.636 1.00 89.50 174 PRO A C 1
ATOM 1362 O O . PRO A 1 174 ? 6.366 -5.672 -25.764 1.00 89.50 174 PRO A O 1
ATOM 1365 N N . LEU A 1 175 ? 7.171 -6.588 -23.878 1.00 87.25 175 LEU A N 1
ATOM 1366 C CA . LEU A 1 175 ? 8.535 -6.774 -24.379 1.00 87.25 175 LEU A CA 1
ATOM 1367 C C . LEU A 1 175 ? 8.693 -8.142 -25.066 1.00 87.25 175 LEU A C 1
ATOM 1369 O O . LEU A 1 175 ? 7.968 -9.084 -24.727 1.00 87.25 175 LEU A O 1
ATOM 1373 N N . PRO A 1 176 ? 9.684 -8.295 -25.966 1.00 82.00 176 PRO A N 1
ATOM 1374 C CA . PRO A 1 176 ? 10.117 -9.601 -26.448 1.00 82.00 176 PRO A CA 1
ATOM 1375 C C . PRO A 1 176 ? 10.460 -10.544 -25.284 1.00 82.00 176 PRO A C 1
ATOM 1377 O O . PRO A 1 176 ? 11.175 -10.174 -24.352 1.00 82.00 176 PRO A O 1
ATOM 1380 N N . ALA A 1 177 ? 9.954 -11.775 -25.338 1.00 80.94 177 ALA A N 1
ATOM 1381 C CA . ALA A 1 177 ? 10.209 -12.777 -24.307 1.00 80.94 177 ALA A CA 1
ATOM 1382 C C . ALA A 1 177 ? 11.673 -13.268 -24.311 1.00 80.94 177 ALA A C 1
ATOM 1384 O O . ALA A 1 177 ? 12.393 -13.163 -25.305 1.00 80.94 177 ALA A O 1
ATOM 1385 N N . GLY A 1 178 ? 12.099 -13.882 -23.203 1.00 83.31 178 GLY A N 1
ATOM 1386 C CA . GLY A 1 178 ? 13.413 -14.517 -23.087 1.00 83.31 178 GLY A CA 1
ATOM 1387 C C . GLY A 1 178 ? 14.518 -13.660 -22.456 1.00 83.31 178 GLY A C 1
ATOM 1388 O O . GLY A 1 178 ? 14.333 -12.523 -22.028 1.00 83.31 178 GLY A O 1
ATOM 1389 N N . ARG A 1 179 ? 15.701 -14.271 -22.317 1.00 81.88 179 ARG A N 1
ATOM 1390 C CA . ARG A 1 179 ? 16.794 -13.778 -21.451 1.00 81.88 179 ARG A CA 1
ATOM 1391 C C . ARG A 1 179 ? 17.596 -12.626 -22.047 1.00 81.88 179 ARG A C 1
ATOM 1393 O O . ARG A 1 179 ? 18.141 -11.836 -21.285 1.00 81.88 179 ARG A O 1
ATOM 1400 N N . ILE A 1 180 ? 17.661 -12.552 -23.376 1.00 80.31 180 ILE A N 1
ATOM 1401 C CA . ILE A 1 180 ? 18.469 -11.573 -24.114 1.00 80.31 180 ILE A CA 1
ATOM 1402 C C . ILE A 1 180 ? 17.862 -10.175 -23.934 1.00 80.31 180 ILE A C 1
ATOM 1404 O O . ILE A 1 180 ? 18.481 -9.348 -23.278 1.00 80.31 180 ILE A O 1
ATOM 1408 N N . SER A 1 181 ? 16.585 -9.979 -24.291 1.00 85.69 181 SER A N 1
ATOM 1409 C CA . SER A 1 181 ? 15.855 -8.714 -24.064 1.00 85.69 181 SER A CA 1
ATOM 1410 C C . SER A 1 181 ? 15.941 -8.201 -22.613 1.00 85.69 181 SER A C 1
ATOM 1412 O O . SER A 1 181 ? 16.109 -7.006 -22.371 1.00 85.69 181 SER A O 1
ATOM 1414 N N . VAL A 1 182 ? 15.896 -9.110 -21.633 1.00 88.31 182 VAL A N 1
ATOM 1415 C CA . VAL A 1 182 ? 16.023 -8.794 -20.198 1.00 88.31 182 VAL A CA 1
ATOM 1416 C C . VAL A 1 182 ? 17.437 -8.333 -19.807 1.00 88.31 182 VAL A C 1
ATOM 1418 O O . VAL A 1 182 ? 17.580 -7.513 -18.897 1.00 88.31 182 VAL A O 1
ATOM 1421 N N . ALA A 1 183 ? 18.476 -8.851 -20.465 1.00 90.19 183 ALA A N 1
ATOM 1422 C CA . ALA A 1 183 ? 19.859 -8.420 -20.278 1.00 90.19 183 ALA A CA 1
ATOM 1423 C C . ALA A 1 183 ? 20.142 -7.098 -21.010 1.00 90.19 183 ALA A C 1
ATOM 1425 O O . ALA A 1 183 ? 20.747 -6.204 -20.421 1.00 90.19 183 ALA A O 1
ATOM 1426 N N . ASP A 1 184 ? 19.637 -6.940 -22.234 1.00 91.94 184 ASP A N 1
ATOM 1427 C CA . ASP A 1 184 ? 19.821 -5.740 -23.057 1.00 91.94 184 ASP A CA 1
ATOM 1428 C C . ASP A 1 184 ? 19.176 -4.510 -22.403 1.00 91.94 184 ASP A C 1
ATOM 1430 O O . ASP A 1 184 ? 19.817 -3.468 -22.275 1.00 91.94 184 ASP A O 1
ATOM 1434 N N . LEU A 1 185 ? 17.954 -4.648 -21.869 1.00 92.75 185 LEU A N 1
ATOM 1435 C CA . LEU A 1 185 ? 17.295 -3.590 -21.091 1.00 92.75 185 LEU A CA 1
ATOM 1436 C C . LEU A 1 185 ? 18.105 -3.204 -19.839 1.00 92.75 185 LEU A C 1
ATOM 1438 O O . LEU A 1 185 ? 18.183 -2.030 -19.474 1.00 92.75 185 LEU A O 1
ATOM 1442 N N . ALA A 1 186 ? 18.732 -4.183 -19.178 1.00 95.19 186 ALA A N 1
ATOM 1443 C CA . ALA A 1 186 ? 19.592 -3.921 -18.028 1.00 95.19 186 ALA A CA 1
ATOM 1444 C C . ALA A 1 186 ? 20.908 -3.225 -18.415 1.00 95.19 186 ALA A C 1
ATOM 1446 O O . ALA A 1 186 ? 21.415 -2.419 -17.632 1.00 95.19 186 ALA A O 1
ATOM 1447 N N . ALA A 1 187 ? 21.448 -3.519 -19.601 1.00 96.00 187 ALA A N 1
ATOM 1448 C CA . ALA A 1 187 ? 22.625 -2.858 -20.148 1.00 96.00 187 ALA A CA 1
ATOM 1449 C C . ALA A 1 187 ? 22.314 -1.410 -20.564 1.00 96.00 187 ALA A C 1
ATOM 1451 O O . ALA A 1 187 ? 23.047 -0.508 -20.167 1.00 96.00 187 ALA A O 1
ATOM 1452 N N . ALA A 1 188 ? 21.198 -1.172 -21.263 1.00 95.31 188 ALA A N 1
ATOM 1453 C CA . ALA A 1 188 ? 20.754 0.159 -21.684 1.00 95.31 188 ALA A CA 1
ATOM 1454 C C . ALA A 1 188 ? 20.564 1.111 -20.488 1.00 95.31 188 ALA A C 1
ATOM 1456 O O . ALA A 1 188 ? 21.217 2.151 -20.410 1.00 95.31 188 ALA A O 1
ATOM 1457 N N . TRP A 1 189 ? 19.775 0.711 -19.482 1.00 96.50 189 TRP A N 1
ATOM 1458 C CA . TRP A 1 189 ? 19.572 1.529 -18.277 1.00 96.50 189 TRP A CA 1
ATOM 1459 C C . TRP A 1 189 ? 20.859 1.764 -17.474 1.00 96.50 189 TRP A C 1
ATOM 1461 O O . TRP A 1 189 ? 20.974 2.789 -16.800 1.00 96.50 189 TRP A O 1
ATOM 1471 N N . ALA A 1 190 ? 21.814 0.827 -17.503 1.00 95.69 190 ALA A N 1
ATOM 1472 C CA . ALA A 1 190 ? 23.114 1.011 -16.862 1.00 95.69 190 ALA A CA 1
ATOM 1473 C C . ALA A 1 190 ? 23.986 2.012 -17.632 1.00 95.69 190 ALA A C 1
ATOM 1475 O O . ALA A 1 190 ? 24.523 2.925 -17.013 1.00 95.69 190 ALA A O 1
ATOM 1476 N N . PHE A 1 191 ? 24.048 1.892 -18.960 1.00 95.50 191 PHE A N 1
ATOM 1477 C CA . PHE A 1 191 ? 24.763 2.806 -19.849 1.00 95.50 191 PHE A CA 1
ATOM 1478 C C . PHE A 1 191 ? 24.240 4.245 -19.726 1.00 95.50 191 PHE A C 1
ATOM 1480 O O . PHE A 1 191 ? 25.018 5.156 -19.459 1.00 95.50 191 PHE A O 1
ATOM 1487 N N . GLU A 1 192 ? 22.923 4.453 -19.797 1.00 94.81 192 GLU A N 1
ATOM 1488 C CA . GLU A 1 192 ? 22.308 5.774 -19.584 1.00 94.81 192 GLU A CA 1
ATOM 1489 C C . GLU A 1 192 ? 22.604 6.350 -18.192 1.00 94.81 192 GLU A C 1
ATOM 1491 O O . GLU A 1 192 ? 22.825 7.551 -18.045 1.00 94.81 192 GLU A O 1
ATOM 1496 N N . ALA A 1 193 ? 22.648 5.505 -17.158 1.00 94.12 193 ALA A N 1
ATOM 1497 C CA . ALA A 1 193 ? 23.030 5.946 -15.824 1.00 94.12 193 ALA A CA 1
ATOM 1498 C C . ALA A 1 193 ? 24.524 6.308 -15.743 1.00 94.12 193 ALA A C 1
ATOM 1500 O O . ALA A 1 193 ? 24.861 7.290 -15.086 1.00 94.12 193 ALA A O 1
ATOM 1501 N N . ASP A 1 194 ? 25.413 5.552 -16.392 1.00 93.00 194 ASP A N 1
ATOM 1502 C CA . ASP A 1 194 ? 26.850 5.846 -16.470 1.00 93.00 194 ASP A CA 1
ATOM 1503 C C . ASP A 1 194 ? 27.145 7.125 -17.290 1.00 93.00 194 ASP A C 1
ATOM 1505 O O . ASP A 1 194 ? 28.143 7.791 -17.017 1.00 93.00 194 ASP A O 1
ATOM 1509 N N . LEU A 1 195 ? 26.250 7.529 -18.206 1.00 93.75 195 LEU A N 1
ATOM 1510 C CA . LEU A 1 195 ? 26.305 8.813 -18.922 1.00 93.75 195 LEU A CA 1
ATOM 1511 C C . LEU A 1 195 ? 25.876 10.040 -18.086 1.00 93.75 195 LEU A C 1
ATOM 1513 O O . 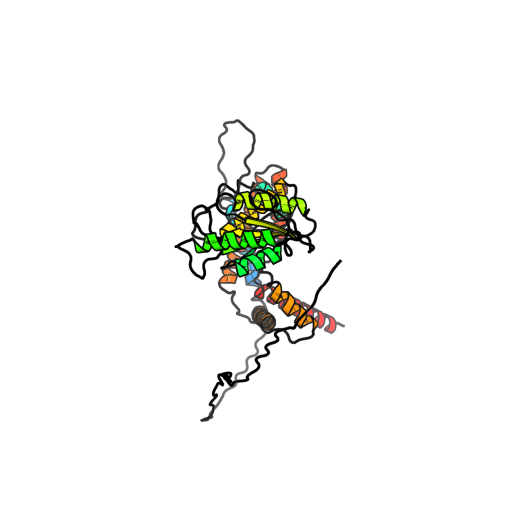LEU A 1 195 ? 26.154 11.164 -18.501 1.00 93.75 195 LEU A O 1
ATOM 1517 N N . ASP A 1 196 ? 25.218 9.884 -16.928 1.00 93.44 196 ASP A N 1
ATOM 1518 C CA . ASP A 1 196 ? 24.829 11.019 -16.072 1.00 93.44 196 ASP A CA 1
ATOM 1519 C C . ASP A 1 196 ? 26.053 11.596 -15.323 1.00 93.44 196 ASP A C 1
ATOM 1521 O O . ASP A 1 196 ? 26.515 10.989 -14.349 1.00 93.44 196 ASP A O 1
ATOM 1525 N N . PRO A 1 197 ? 26.550 12.809 -15.657 1.00 90.75 197 PRO A N 1
ATOM 1526 C CA . PRO A 1 197 ? 27.727 13.395 -15.005 1.00 90.75 197 PRO A CA 1
ATOM 1527 C C . PRO A 1 197 ? 27.475 13.775 -13.535 1.00 90.75 197 PRO A C 1
ATOM 1529 O O . PRO A 1 197 ? 28.400 14.145 -12.812 1.00 90.75 197 PRO A O 1
ATOM 1532 N N . ARG A 1 198 ? 26.221 13.705 -13.066 1.00 89.88 198 ARG A N 1
ATOM 1533 C CA . ARG A 1 198 ? 25.825 13.938 -11.669 1.00 89.88 198 ARG A CA 1
ATOM 1534 C C . ARG A 1 198 ? 25.831 12.641 -10.851 1.00 89.88 198 ARG A C 1
ATOM 1536 O O . ARG A 1 198 ? 25.663 12.695 -9.623 1.00 89.88 198 ARG A O 1
ATOM 1543 N N . ARG A 1 199 ? 25.999 11.479 -11.496 1.00 90.69 199 ARG A N 1
ATOM 1544 C CA . ARG A 1 199 ? 25.968 10.165 -10.851 1.00 90.69 199 ARG A CA 1
ATOM 1545 C C . ARG A 1 199 ? 27.116 10.003 -9.855 1.00 90.69 199 ARG A C 1
ATOM 1547 O O . ARG A 1 199 ? 28.221 10.509 -10.012 1.00 90.69 199 ARG A O 1
ATOM 1554 N N . ARG A 1 200 ? 26.841 9.258 -8.785 1.00 89.81 200 ARG A N 1
ATOM 1555 C CA . ARG A 1 200 ? 27.824 8.805 -7.794 1.00 89.81 200 ARG A CA 1
ATOM 1556 C C . ARG A 1 200 ? 27.693 7.294 -7.643 1.00 89.81 200 ARG A C 1
ATOM 1558 O O . ARG A 1 200 ? 26.620 6.751 -7.880 1.00 89.81 200 ARG A O 1
ATOM 1565 N N . SER A 1 201 ? 28.716 6.624 -7.118 1.00 85.00 201 SER A N 1
ATOM 1566 C CA . SER A 1 201 ? 28.709 5.169 -6.859 1.00 85.00 201 SER A CA 1
ATOM 1567 C C . SER A 1 201 ? 27.559 4.657 -5.970 1.00 85.00 201 SER A C 1
ATOM 1569 O O . SER A 1 201 ? 27.287 3.462 -5.926 1.00 85.00 201 SER A O 1
ATOM 1571 N N . ASN A 1 202 ? 26.871 5.547 -5.243 1.00 87.50 202 ASN A N 1
ATOM 1572 C CA . ASN A 1 202 ? 25.691 5.226 -4.435 1.00 87.50 202 ASN A CA 1
ATOM 1573 C C . ASN A 1 202 ? 24.345 5.637 -5.058 1.00 87.50 202 ASN A C 1
ATOM 1575 O O . ASN A 1 202 ? 23.301 5.329 -4.474 1.00 87.50 202 ASN A O 1
ATOM 1579 N N . THR A 1 203 ? 24.355 6.317 -6.204 1.00 92.56 203 THR A N 1
ATOM 1580 C CA . THR A 1 203 ? 23.155 6.651 -6.974 1.00 92.56 203 THR A CA 1
ATOM 1581 C C . THR A 1 203 ? 22.551 5.363 -7.549 1.00 92.56 203 THR A C 1
ATOM 1583 O O . THR A 1 203 ? 23.296 4.528 -8.064 1.00 92.56 203 THR A O 1
ATOM 1586 N N . PRO A 1 204 ? 21.229 5.143 -7.445 1.00 95.19 204 PRO A N 1
ATOM 1587 C CA . PRO A 1 204 ? 20.609 3.951 -8.010 1.00 95.19 204 PRO A CA 1
ATOM 1588 C C . PRO A 1 204 ? 20.604 3.975 -9.543 1.00 95.19 204 PRO A C 1
ATOM 1590 O O . PRO A 1 204 ? 20.532 5.046 -10.132 1.00 95.19 204 PRO A O 1
ATOM 1593 N N . VAL A 1 205 ? 20.598 2.796 -10.166 1.00 96.88 205 VAL A N 1
ATOM 1594 C CA . VAL A 1 205 ? 20.264 2.622 -11.594 1.00 96.88 205 VAL A CA 1
ATOM 1595 C C . VAL A 1 205 ? 18.778 2.292 -11.746 1.00 96.88 205 VAL A C 1
ATOM 1597 O O . VAL A 1 205 ? 18.119 2.816 -12.638 1.00 96.88 205 VAL A O 1
ATOM 1600 N N . SER A 1 206 ? 18.206 1.503 -10.826 1.00 97.31 206 SER A N 1
ATOM 1601 C CA . SER A 1 206 ? 16.758 1.281 -10.764 1.00 97.31 206 SER A CA 1
ATOM 1602 C C . SER A 1 206 ? 16.190 1.260 -9.342 1.00 97.31 206 SER A C 1
ATOM 1604 O O . SER A 1 206 ? 16.894 1.087 -8.336 1.00 97.31 206 SER A O 1
ATOM 1606 N N . LEU A 1 207 ? 14.872 1.435 -9.272 1.00 97.62 207 LEU A N 1
ATOM 1607 C CA . LEU A 1 207 ? 14.028 1.272 -8.098 1.00 97.62 207 LEU A CA 1
ATOM 1608 C C . LEU A 1 207 ? 13.113 0.057 -8.294 1.00 97.62 207 LEU A C 1
ATOM 1610 O O . LEU A 1 207 ? 12.327 0.012 -9.237 1.00 97.62 207 LEU A O 1
ATOM 1614 N N . SER A 1 208 ? 13.135 -0.885 -7.352 1.00 97.62 208 SER A N 1
ATOM 1615 C CA . SER A 1 208 ? 12.203 -2.015 -7.347 1.00 97.62 208 SER A CA 1
ATOM 1616 C C . SER A 1 208 ? 10.955 -1.676 -6.524 1.00 97.62 208 SER A C 1
ATOM 1618 O O . SER A 1 208 ? 11.049 -1.386 -5.323 1.00 97.62 208 SER A O 1
ATOM 1620 N N . VAL A 1 209 ? 9.779 -1.752 -7.142 1.00 98.06 209 VAL A N 1
ATOM 1621 C CA . VAL A 1 209 ? 8.457 -1.565 -6.530 1.00 98.06 209 VAL A CA 1
ATOM 1622 C C . VAL A 1 209 ? 7.657 -2.868 -6.639 1.00 98.06 209 VAL A C 1
ATOM 1624 O O . VAL A 1 209 ? 7.808 -3.642 -7.576 1.00 98.06 209 VAL A O 1
ATOM 1627 N N . MET A 1 210 ? 6.814 -3.133 -5.647 1.00 97.56 210 MET A N 1
ATOM 1628 C CA . MET A 1 210 ? 5.853 -4.232 -5.613 1.00 97.56 210 MET A CA 1
ATOM 1629 C C . MET A 1 210 ? 4.471 -3.653 -5.321 1.00 97.56 210 MET A C 1
ATOM 1631 O O . MET A 1 210 ? 4.295 -2.950 -4.317 1.00 97.56 210 MET A O 1
ATOM 1635 N N . LEU A 1 211 ? 3.509 -3.988 -6.175 1.00 98.25 211 LEU A N 1
ATOM 1636 C CA . LEU A 1 211 ? 2.075 -3.825 -5.950 1.00 98.25 211 LEU A CA 1
ATOM 1637 C C . LEU A 1 211 ? 1.494 -5.200 -5.609 1.00 98.25 211 LEU A C 1
ATOM 1639 O O . LEU A 1 211 ? 1.927 -6.194 -6.180 1.00 98.25 211 LEU A O 1
ATOM 1643 N N . SER A 1 212 ? 0.541 -5.294 -4.687 1.00 96.38 212 SER A N 1
ATOM 1644 C CA . SER A 1 212 ? -0.087 -6.578 -4.340 1.00 96.38 212 SER A CA 1
ATOM 1645 C C . SER A 1 212 ? -1.466 -6.400 -3.719 1.00 96.38 212 SER A C 1
ATOM 1647 O O . SER A 1 212 ? -1.726 -5.391 -3.048 1.00 96.38 212 SER A O 1
ATOM 1649 N N . MET A 1 213 ? -2.323 -7.400 -3.933 1.00 96.81 213 MET A N 1
ATOM 1650 C CA . MET A 1 213 ? -3.664 -7.496 -3.357 1.00 96.81 213 MET A CA 1
ATOM 1651 C C . MET A 1 213 ? -3.808 -8.708 -2.423 1.00 96.81 213 MET A C 1
ATOM 1653 O O . MET A 1 213 ? -3.046 -9.670 -2.537 1.00 96.81 213 MET A O 1
ATOM 1657 N N . PRO A 1 214 ? -4.782 -8.686 -1.492 1.00 93.38 214 PRO A N 1
ATOM 1658 C CA . PRO A 1 214 ? -5.221 -9.880 -0.773 1.00 93.38 214 PRO A CA 1
ATOM 1659 C C . PRO A 1 214 ? -5.682 -11.011 -1.710 1.00 93.38 214 PRO A C 1
ATOM 1661 O O . PRO A 1 214 ? -5.915 -10.807 -2.901 1.00 93.38 214 PRO A O 1
ATOM 1664 N N . ALA A 1 215 ? -5.819 -12.215 -1.151 1.00 92.81 215 ALA A N 1
ATOM 1665 C CA . ALA A 1 215 ? -6.280 -13.389 -1.891 1.00 92.81 215 ALA A CA 1
ATOM 1666 C C . ALA A 1 215 ? -7.706 -13.208 -2.438 1.00 92.81 215 ALA A C 1
ATOM 1668 O O . ALA A 1 215 ? -8.532 -12.553 -1.805 1.00 92.81 215 ALA A O 1
ATOM 1669 N N . GLY A 1 216 ? -7.982 -13.812 -3.598 1.00 91.38 216 GLY A N 1
ATOM 1670 C CA . GLY A 1 216 ? -9.277 -13.725 -4.288 1.00 91.38 216 GLY A CA 1
ATOM 1671 C C . GLY A 1 216 ? -9.423 -12.551 -5.266 1.00 91.38 216 GLY A C 1
ATOM 1672 O O . GLY A 1 216 ? -10.463 -12.433 -5.904 1.00 91.38 216 GLY A O 1
ATOM 1673 N N . ALA A 1 217 ? -8.405 -11.697 -5.421 1.00 94.50 217 ALA A N 1
ATOM 1674 C CA . ALA A 1 217 ? -8.372 -10.707 -6.498 1.00 94.50 217 ALA A CA 1
ATOM 1675 C C . ALA A 1 217 ? -8.003 -11.356 -7.849 1.00 94.50 217 ALA A C 1
ATOM 1677 O O . ALA A 1 217 ? -7.109 -12.198 -7.913 1.00 94.50 217 ALA A O 1
ATOM 1678 N N . ASP A 1 218 ? -8.666 -10.923 -8.922 1.00 96.06 218 ASP A N 1
ATOM 1679 C CA . ASP A 1 218 ? -8.404 -11.321 -10.313 1.00 96.06 218 ASP A CA 1
ATOM 1680 C C . ASP A 1 218 ? -6.986 -10.879 -10.754 1.00 96.06 218 ASP A C 1
ATOM 1682 O O . ASP A 1 218 ? -6.707 -9.673 -10.761 1.00 96.06 218 ASP A O 1
ATOM 1686 N N . PRO A 1 219 ? -6.072 -11.807 -11.112 1.00 96.62 219 PRO A N 1
ATOM 1687 C CA . PRO A 1 219 ? -4.696 -11.456 -11.467 1.00 96.62 219 PRO A CA 1
ATOM 1688 C C . PRO A 1 219 ? -4.561 -10.605 -12.735 1.00 96.62 219 PRO A C 1
ATOM 1690 O O . PRO A 1 219 ? -3.689 -9.735 -12.785 1.00 96.62 219 PRO A O 1
ATOM 1693 N N . SER A 1 220 ? -5.420 -10.814 -13.736 1.00 96.12 220 SER A N 1
ATOM 1694 C CA . SER A 1 220 ? -5.392 -10.070 -15.000 1.00 96.12 220 SER A CA 1
ATOM 1695 C C . SER A 1 220 ? -5.793 -8.618 -14.763 1.00 96.12 220 SER A C 1
ATOM 1697 O O . SER A 1 220 ? -5.054 -7.700 -15.115 1.00 96.12 220 SER A O 1
ATOM 1699 N N . LYS A 1 221 ? -6.882 -8.397 -14.018 1.00 97.38 221 LYS A N 1
ATOM 1700 C CA . LYS A 1 221 ? -7.300 -7.052 -13.594 1.00 97.38 221 LYS A CA 1
ATOM 1701 C C . LYS A 1 221 ? -6.279 -6.378 -12.673 1.00 97.38 221 LYS A C 1
ATOM 1703 O O . LYS A 1 221 ? -6.107 -5.161 -12.743 1.00 97.38 221 LYS A O 1
ATOM 1708 N N . VAL A 1 222 ? -5.569 -7.142 -11.833 1.00 97.69 222 VAL A N 1
ATOM 1709 C CA . VAL A 1 222 ? -4.439 -6.634 -11.032 1.00 97.69 222 VAL A CA 1
ATOM 1710 C C . VAL A 1 222 ? -3.270 -6.191 -11.925 1.00 97.69 222 VAL A C 1
ATOM 1712 O O . VAL A 1 222 ? -2.687 -5.139 -11.654 1.00 97.69 222 VAL A O 1
ATOM 1715 N N . ARG A 1 223 ? -2.960 -6.914 -13.012 1.00 97.06 223 ARG A N 1
ATOM 1716 C CA . ARG A 1 223 ? -1.977 -6.490 -14.028 1.00 97.06 223 ARG A CA 1
ATOM 1717 C C . ARG A 1 223 ? -2.419 -5.228 -14.764 1.00 97.06 223 ARG A C 1
ATOM 1719 O O . ARG A 1 223 ? -1.653 -4.271 -14.827 1.00 97.06 223 ARG A O 1
ATOM 1726 N N . ASP A 1 224 ? -3.658 -5.168 -15.237 1.00 97.19 224 ASP A N 1
ATOM 1727 C CA . ASP A 1 224 ? -4.170 -3.992 -15.951 1.00 97.19 224 ASP A CA 1
ATOM 1728 C C . ASP A 1 224 ? -4.228 -2.745 -15.050 1.00 97.19 224 ASP A C 1
ATOM 1730 O O . ASP A 1 224 ? -3.993 -1.621 -15.511 1.00 97.19 224 ASP A O 1
ATOM 1734 N N . ALA A 1 225 ? -4.509 -2.926 -13.754 1.00 97.81 225 ALA A N 1
ATOM 1735 C CA . ALA A 1 225 ? -4.434 -1.867 -12.749 1.00 97.81 225 ALA A CA 1
ATOM 1736 C C . ALA A 1 225 ? -2.985 -1.435 -12.473 1.00 97.81 225 ALA A C 1
ATOM 1738 O O . ALA A 1 225 ? -2.723 -0.249 -12.273 1.00 97.81 225 ALA A O 1
ATOM 1739 N N . ALA A 1 226 ? -2.032 -2.372 -12.501 1.00 97.56 226 ALA A N 1
ATOM 1740 C CA . ALA A 1 226 ? -0.609 -2.069 -12.395 1.00 97.56 226 ALA A CA 1
ATOM 1741 C C . ALA A 1 226 ? -0.076 -1.308 -13.620 1.00 97.56 226 ALA A C 1
ATOM 1743 O O . ALA A 1 226 ? 0.688 -0.364 -13.437 1.00 97.56 226 ALA A O 1
ATOM 1744 N N . ARG A 1 227 ? -0.524 -1.646 -14.839 1.00 97.00 227 ARG A N 1
ATOM 1745 C CA . ARG A 1 227 ? -0.206 -0.916 -16.082 1.00 97.00 227 ARG A CA 1
ATOM 1746 C C . ARG A 1 227 ? -0.694 0.532 -16.018 1.00 97.00 227 ARG A C 1
ATOM 1748 O O . ARG A 1 227 ? 0.077 1.458 -16.261 1.00 97.00 227 ARG A O 1
ATOM 1755 N N . GLY A 1 228 ? -1.953 0.742 -15.623 1.00 95.75 228 GLY A N 1
ATOM 1756 C CA . GLY A 1 228 ? -2.516 2.086 -15.439 1.00 95.75 228 GLY A CA 1
ATOM 1757 C C . GLY A 1 228 ? -1.815 2.883 -14.335 1.00 95.75 228 GLY A C 1
ATOM 1758 O O . GLY A 1 228 ? -1.475 4.051 -14.526 1.00 95.75 228 GLY A O 1
ATOM 1759 N N . PHE A 1 229 ? -1.500 2.230 -13.211 1.00 96.62 229 PHE A N 1
ATOM 1760 C CA . PHE A 1 229 ? -0.687 2.818 -12.147 1.00 96.62 229 PHE A CA 1
ATOM 1761 C C . PHE A 1 229 ? 0.701 3.239 -12.653 1.00 96.62 229 PHE A C 1
ATOM 1763 O O . PHE A 1 229 ? 1.102 4.372 -12.403 1.00 96.62 229 PHE A O 1
ATOM 1770 N N . ALA A 1 230 ? 1.422 2.365 -13.361 1.00 96.25 230 ALA A N 1
ATOM 1771 C CA . ALA A 1 230 ? 2.782 2.628 -13.827 1.00 96.25 230 ALA A CA 1
ATOM 1772 C C . ALA A 1 230 ? 2.820 3.797 -14.821 1.00 96.25 230 ALA A C 1
ATOM 1774 O O . ALA A 1 230 ? 3.607 4.727 -14.638 1.00 96.25 230 ALA A O 1
ATOM 1775 N N . ARG A 1 231 ? 1.886 3.822 -15.784 1.00 94.62 231 ARG A N 1
ATOM 1776 C CA . ARG A 1 231 ? 1.713 4.945 -16.719 1.00 94.62 231 ARG A CA 1
ATOM 1777 C C . ARG A 1 231 ? 1.521 6.278 -15.988 1.00 94.62 231 ARG A C 1
ATOM 1779 O O . ARG A 1 231 ? 2.233 7.225 -16.293 1.00 94.62 231 ARG A O 1
ATOM 1786 N N . ARG A 1 232 ? 0.651 6.351 -14.970 1.00 92.62 232 ARG A N 1
ATOM 1787 C CA . ARG A 1 232 ? 0.420 7.597 -14.200 1.00 92.62 232 ARG A CA 1
ATOM 1788 C C . ARG A 1 232 ? 1.498 7.941 -13.165 1.00 92.62 232 ARG A C 1
ATOM 1790 O O . ARG A 1 232 ? 1.583 9.092 -12.748 1.00 92.62 232 ARG A O 1
ATOM 1797 N N . ALA A 1 233 ? 2.243 6.957 -12.663 1.00 92.06 233 ALA A N 1
ATOM 1798 C CA . ALA A 1 233 ? 3.234 7.159 -11.604 1.00 92.06 233 ALA A CA 1
ATOM 1799 C C . ALA A 1 233 ? 4.641 7.448 -12.144 1.00 92.06 233 ALA A C 1
ATOM 1801 O O . ALA A 1 233 ? 5.415 8.116 -11.454 1.00 92.06 233 ALA A O 1
ATOM 1802 N N . PHE A 1 234 ? 4.960 6.933 -13.336 1.00 94.00 234 PHE A N 1
ATOM 1803 C CA . PHE A 1 234 ? 6.311 6.922 -13.898 1.00 94.00 234 PHE A CA 1
ATOM 1804 C C . PHE A 1 234 ? 6.378 7.402 -15.351 1.00 94.00 234 PHE A C 1
ATOM 1806 O O . PHE A 1 234 ? 7.312 8.130 -15.661 1.00 94.00 234 PHE A O 1
ATOM 1813 N N . GLY A 1 235 ? 5.405 7.062 -16.208 1.00 92.56 235 GLY A N 1
ATOM 1814 C CA . GLY A 1 235 ? 5.545 7.161 -17.672 1.00 92.56 235 GLY A CA 1
ATOM 1815 C C . GLY A 1 235 ? 5.922 8.536 -18.244 1.00 92.56 235 GLY A C 1
ATOM 1816 O O . GLY A 1 235 ? 6.681 8.594 -19.212 1.00 92.56 235 GLY A O 1
ATOM 1817 N N . ASP A 1 236 ? 5.480 9.630 -17.611 1.00 91.31 236 ASP A N 1
ATOM 1818 C CA . ASP A 1 236 ? 5.910 11.001 -17.945 1.00 91.31 236 ASP A CA 1
ATOM 1819 C C . ASP A 1 236 ? 7.457 11.123 -17.997 1.00 91.31 236 ASP A C 1
ATOM 1821 O O . ASP A 1 236 ? 8.010 11.743 -18.901 1.00 91.31 236 ASP A O 1
ATOM 1825 N N . GLU A 1 237 ? 8.165 10.510 -17.040 1.00 92.75 237 GLU A N 1
ATOM 1826 C CA . GLU A 1 237 ? 9.578 10.797 -16.727 1.00 92.75 237 GLU A CA 1
ATOM 1827 C C . GLU A 1 237 ? 10.507 9.577 -16.732 1.00 92.75 237 GLU A C 1
ATOM 1829 O O . GLU A 1 237 ? 11.685 9.729 -17.035 1.00 92.75 237 GLU A O 1
ATOM 1834 N N . HIS A 1 238 ? 10.029 8.385 -16.378 1.00 95.12 238 HIS A 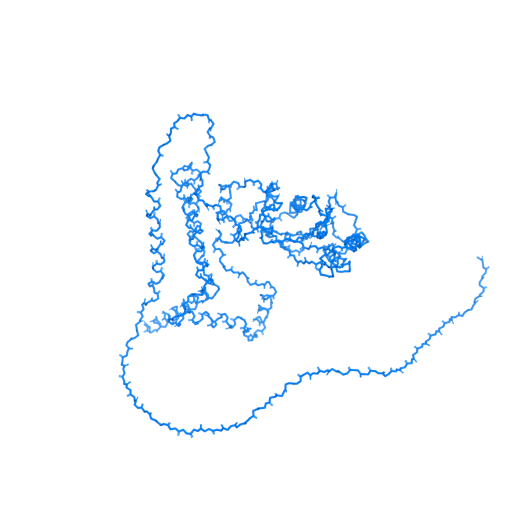N 1
ATOM 1835 C CA . HIS A 1 238 ? 10.866 7.208 -16.129 1.00 95.12 238 HIS A CA 1
ATOM 1836 C C . HIS A 1 238 ? 10.335 5.981 -16.860 1.00 95.12 238 HIS A C 1
ATOM 1838 O O . HIS A 1 238 ? 9.155 5.645 -16.722 1.00 95.12 238 HIS A O 1
ATOM 1844 N N . ASP A 1 239 ? 11.227 5.252 -17.527 1.00 95.56 239 ASP A N 1
ATOM 1845 C CA . ASP A 1 239 ? 10.893 3.944 -18.079 1.00 95.56 239 ASP A CA 1
ATOM 1846 C C . ASP A 1 239 ? 10.820 2.873 -16.990 1.00 95.56 239 ASP A C 1
ATOM 1848 O O . ASP A 1 239 ? 11.391 2.981 -15.898 1.00 95.56 239 ASP A O 1
ATOM 1852 N N . TYR A 1 240 ? 10.044 1.830 -17.266 1.00 97.00 240 TYR A N 1
ATOM 1853 C CA . TYR A 1 240 ? 9.766 0.760 -16.321 1.00 97.00 240 TYR A CA 1
ATOM 1854 C C . TYR A 1 240 ? 9.544 -0.573 -17.028 1.00 97.00 240 TYR A C 1
ATOM 1856 O O . TYR A 1 240 ? 9.214 -0.621 -18.207 1.00 97.00 240 TYR A O 1
ATOM 1864 N N . LEU A 1 241 ? 9.682 -1.652 -16.260 1.00 96.62 241 LEU A N 1
ATOM 1865 C CA . LEU A 1 241 ? 9.302 -3.010 -16.623 1.00 96.62 241 LEU A CA 1
ATOM 1866 C C . LEU A 1 241 ? 8.382 -3.564 -15.536 1.00 96.62 241 LEU A C 1
ATOM 1868 O O . LEU A 1 241 ? 8.791 -3.617 -14.371 1.00 96.62 241 LEU A O 1
ATOM 1872 N N . LEU A 1 242 ? 7.173 -3.999 -15.894 1.00 96.88 242 LEU A N 1
ATOM 1873 C CA . LEU A 1 242 ? 6.236 -4.667 -14.988 1.00 96.88 242 LEU A CA 1
ATOM 1874 C C . LEU A 1 242 ? 6.085 -6.161 -15.313 1.00 96.88 242 LEU A C 1
ATOM 1876 O O . LEU A 1 242 ? 6.103 -6.555 -16.476 1.00 96.88 242 LEU A O 1
ATOM 1880 N N . VAL A 1 243 ? 5.931 -6.989 -14.274 1.00 97.38 243 VAL A N 1
ATOM 1881 C CA . VAL A 1 243 ? 5.737 -8.449 -14.373 1.00 97.38 243 VAL A CA 1
ATOM 1882 C C . VAL A 1 243 ? 4.723 -8.915 -13.327 1.00 97.38 243 VAL A C 1
ATOM 1884 O O . VAL A 1 243 ? 4.880 -8.616 -12.140 1.00 97.38 243 VAL A O 1
ATOM 1887 N N . LEU A 1 244 ? 3.700 -9.665 -13.747 1.00 97.44 244 LEU A N 1
ATOM 1888 C CA . LEU A 1 244 ? 2.695 -10.270 -12.863 1.00 97.44 244 LEU A CA 1
ATOM 1889 C C . LEU A 1 244 ? 3.198 -11.604 -12.283 1.00 97.44 244 LEU A C 1
ATOM 1891 O O . LEU A 1 244 ? 3.616 -12.488 -13.023 1.00 97.44 244 LEU A O 1
ATOM 1895 N N . HIS A 1 245 ? 3.106 -11.770 -10.963 1.00 97.19 245 HIS A N 1
ATOM 1896 C CA . HIS A 1 245 ? 3.362 -13.018 -10.237 1.00 97.19 245 HIS A CA 1
ATOM 1897 C C . HIS A 1 245 ? 2.068 -13.546 -9.602 1.00 97.19 245 HIS A C 1
ATOM 1899 O O . HIS A 1 245 ? 1.394 -12.857 -8.828 1.00 97.19 245 HIS A O 1
ATOM 1905 N N . THR A 1 246 ? 1.754 -14.803 -9.915 1.00 94.94 246 THR A N 1
ATOM 1906 C CA . THR A 1 246 ? 0.603 -15.584 -9.421 1.00 94.94 246 THR A CA 1
ATOM 1907 C C . THR A 1 246 ? 1.028 -16.832 -8.635 1.00 94.94 246 THR A C 1
ATOM 1909 O O . THR A 1 246 ? 0.191 -17.631 -8.230 1.00 94.94 246 THR A O 1
ATOM 1912 N N . ASP A 1 247 ? 2.327 -16.978 -8.362 1.00 91.50 247 ASP A N 1
ATOM 1913 C CA . ASP A 1 247 ? 2.961 -18.107 -7.663 1.00 91.50 247 ASP A CA 1
ATOM 1914 C C . ASP A 1 247 ? 2.673 -18.165 -6.149 1.00 91.50 247 ASP A C 1
ATOM 1916 O O . ASP A 1 247 ? 3.149 -19.056 -5.444 1.00 91.50 247 ASP A O 1
ATOM 1920 N N . THR A 1 248 ? 1.891 -17.217 -5.626 1.00 89.81 248 THR A N 1
ATOM 1921 C CA . THR A 1 248 ? 1.417 -17.207 -4.239 1.00 89.81 248 THR A CA 1
ATOM 1922 C C . THR A 1 248 ? -0.073 -16.852 -4.178 1.00 89.81 248 THR A C 1
ATOM 1924 O O . THR A 1 248 ? -0.577 -16.214 -5.102 1.00 89.81 248 THR A O 1
ATOM 1927 N N . PRO A 1 249 ? -0.779 -17.131 -3.060 1.00 91.56 249 PRO A N 1
ATOM 1928 C CA . PRO A 1 249 ? -2.182 -16.736 -2.870 1.00 91.56 249 PRO A CA 1
ATOM 1929 C C . PRO A 1 249 ? -2.468 -15.223 -2.924 1.00 91.56 249 PRO A C 1
ATOM 1931 O O . PRO A 1 249 ? -3.604 -14.809 -2.708 1.00 91.56 249 PRO A O 1
ATOM 1934 N N . HIS A 1 250 ? -1.459 -14.377 -3.134 1.00 93.62 250 HIS A N 1
ATOM 1935 C CA . HIS A 1 250 ? -1.594 -12.933 -3.277 1.00 93.62 250 HIS A CA 1
ATOM 1936 C C . HIS A 1 250 ? -1.061 -12.523 -4.659 1.00 93.62 250 HIS A C 1
ATOM 1938 O O . HIS A 1 250 ? 0.162 -12.517 -4.849 1.00 93.62 250 HIS A O 1
ATOM 1944 N N . PRO A 1 251 ? -1.938 -12.183 -5.627 1.00 96.31 251 PRO A N 1
ATOM 1945 C CA . PRO A 1 251 ? -1.491 -11.705 -6.927 1.00 96.31 251 PRO A CA 1
ATOM 1946 C C . PRO A 1 251 ? -0.738 -10.390 -6.735 1.00 96.31 251 PRO A C 1
ATOM 1948 O O . PRO A 1 251 ? -1.191 -9.475 -6.029 1.00 96.31 251 PRO A O 1
ATOM 1951 N N . HIS A 1 252 ? 0.450 -10.316 -7.325 1.00 97.62 252 HIS A N 1
ATOM 1952 C CA . HIS A 1 252 ? 1.344 -9.187 -7.140 1.00 97.62 252 HIS A CA 1
ATOM 1953 C C . HIS A 1 252 ? 2.106 -8.857 -8.415 1.00 97.62 252 HIS A C 1
ATOM 1955 O O . HIS A 1 252 ? 2.435 -9.734 -9.201 1.00 97.62 252 HIS A O 1
ATOM 1961 N N . VAL A 1 253 ? 2.376 -7.573 -8.622 1.00 98.19 253 VAL A N 1
ATOM 1962 C CA . VAL A 1 253 ? 3.126 -7.080 -9.776 1.00 98.19 253 VAL A CA 1
ATOM 1963 C C . VAL A 1 253 ? 4.425 -6.477 -9.274 1.00 98.19 253 VAL A C 1
ATOM 1965 O O . VAL A 1 253 ? 4.424 -5.564 -8.440 1.00 98.19 253 VAL A O 1
ATOM 1968 N N . HIS A 1 254 ? 5.538 -6.999 -9.776 1.00 98.19 254 HIS A N 1
ATOM 1969 C CA . HIS A 1 254 ? 6.838 -6.363 -9.642 1.00 98.19 254 HIS A CA 1
ATOM 1970 C C . HIS A 1 254 ? 6.966 -5.295 -10.718 1.00 98.19 254 HIS A C 1
ATOM 1972 O O . HIS A 1 254 ? 6.641 -5.555 -11.870 1.00 98.19 254 HIS A O 1
ATOM 1978 N N . ILE A 1 255 ? 7.459 -4.117 -10.348 1.00 98.06 255 ILE A N 1
ATOM 1979 C CA . ILE A 1 255 ? 7.811 -3.051 -11.281 1.00 98.06 255 ILE A CA 1
ATOM 1980 C C . ILE A 1 255 ? 9.260 -2.663 -10.993 1.00 98.06 255 ILE A C 1
ATOM 1982 O O . ILE A 1 255 ? 9.572 -2.209 -9.890 1.00 98.06 255 ILE A O 1
ATOM 1986 N N . ALA A 1 256 ? 10.153 -2.862 -11.955 1.00 97.94 256 ALA A N 1
ATOM 1987 C CA . ALA A 1 256 ? 11.443 -2.185 -11.966 1.00 97.94 256 ALA A CA 1
ATOM 1988 C C . ALA A 1 256 ? 11.253 -0.841 -12.673 1.00 97.94 256 ALA A C 1
ATOM 1990 O O . ALA A 1 256 ? 10.652 -0.806 -13.738 1.00 97.94 256 ALA A O 1
ATOM 1991 N N . VAL A 1 257 ? 11.733 0.251 -12.085 1.00 97.75 257 VAL A N 1
ATOM 1992 C CA . VAL A 1 257 ? 11.654 1.598 -12.671 1.00 97.75 257 VAL A CA 1
ATOM 1993 C C . VAL A 1 257 ? 13.066 2.148 -12.788 1.00 97.75 257 VAL A C 1
ATOM 1995 O O . VAL A 1 257 ? 13.823 2.063 -11.814 1.00 97.75 257 VAL A O 1
ATOM 1998 N N . GLN A 1 258 ? 13.424 2.703 -13.940 1.00 97.31 258 GLN A N 1
ATOM 1999 C CA . GLN A 1 258 ? 14.689 3.398 -14.140 1.00 97.31 258 GLN A CA 1
ATOM 2000 C C . GLN A 1 258 ? 14.806 4.550 -13.129 1.00 97.31 258 GLN A C 1
ATOM 2002 O O . GLN A 1 258 ? 13.836 5.250 -12.831 1.00 97.31 258 GLN A O 1
ATOM 2007 N N . ALA A 1 259 ? 15.971 4.691 -12.497 1.00 96.31 259 ALA A N 1
ATOM 2008 C CA . ALA A 1 259 ? 16.157 5.686 -11.443 1.00 96.31 259 ALA A CA 1
ATOM 2009 C C . ALA A 1 259 ? 16.447 7.078 -12.009 1.00 96.31 259 ALA A C 1
ATOM 2011 O O . ALA A 1 259 ? 15.937 8.058 -11.469 1.00 96.31 259 ALA A O 1
ATOM 2012 N N . LEU A 1 260 ? 17.227 7.152 -13.089 1.00 95.62 260 LEU A N 1
ATOM 2013 C CA . LEU A 1 260 ? 17.307 8.327 -13.951 1.00 95.62 260 LEU A CA 1
ATOM 2014 C C . LEU A 1 260 ? 15.968 8.488 -14.698 1.00 95.62 260 LEU A C 1
ATOM 2016 O O . LEU A 1 260 ? 15.259 7.506 -14.920 1.00 95.62 260 LEU A O 1
ATOM 2020 N N . GLY A 1 261 ? 15.591 9.719 -15.024 1.00 94.69 261 GLY A N 1
ATOM 2021 C CA . GLY A 1 261 ? 14.437 10.033 -15.869 1.00 94.69 261 GLY A CA 1
ATOM 2022 C C . GLY A 1 261 ? 14.830 10.912 -17.051 1.00 94.69 261 GLY A C 1
ATOM 2023 O O . GLY A 1 261 ? 15.934 11.458 -17.073 1.00 94.69 261 GLY A O 1
ATOM 2024 N N . ARG A 1 262 ? 13.915 11.087 -18.008 1.00 92.88 262 ARG A N 1
ATOM 2025 C CA . ARG A 1 262 ? 14.111 11.839 -19.261 1.00 92.88 262 ARG A CA 1
ATOM 2026 C C . ARG A 1 262 ? 14.540 13.292 -19.030 1.00 92.88 262 ARG A C 1
ATOM 2028 O O . ARG A 1 262 ? 15.363 13.810 -19.775 1.00 92.88 262 ARG A O 1
ATOM 2035 N N . SER A 1 263 ? 14.058 13.934 -17.963 1.00 91.75 263 SER A N 1
ATOM 2036 C CA . SER A 1 263 ? 14.511 15.271 -17.532 1.00 91.75 263 SER A CA 1
ATOM 2037 C C . SER A 1 263 ? 15.906 15.302 -16.875 1.00 91.75 263 SER A C 1
ATOM 2039 O O . SER A 1 263 ? 16.391 16.358 -16.462 1.00 91.75 263 SER A O 1
ATOM 2041 N N . GLY A 1 264 ? 16.554 14.148 -16.698 1.00 90.75 264 GLY A N 1
ATOM 2042 C CA . GLY A 1 264 ? 17.759 13.983 -15.887 1.00 90.75 264 GLY A CA 1
ATOM 2043 C C . GLY A 1 264 ? 17.509 14.023 -14.370 1.00 90.75 264 GLY A C 1
ATOM 2044 O O . GLY A 1 264 ? 18.467 14.105 -13.594 1.00 90.75 264 GLY A O 1
ATOM 2045 N N . ALA A 1 265 ? 16.247 13.997 -13.925 1.00 91.31 265 ALA A N 1
ATOM 2046 C CA . ALA A 1 265 ? 15.873 13.922 -12.515 1.00 91.31 265 ALA A CA 1
ATOM 2047 C C . ALA A 1 265 ? 15.934 12.478 -11.974 1.00 91.31 265 ALA A C 1
ATOM 2049 O O . ALA A 1 265 ? 15.670 11.519 -12.691 1.00 91.31 265 ALA A O 1
ATOM 2050 N N . HIS A 1 266 ? 16.252 12.315 -10.681 1.00 92.25 266 HIS A N 1
ATOM 2051 C CA . HIS A 1 266 ? 16.402 10.993 -10.045 1.00 92.25 266 HIS A CA 1
ATOM 2052 C C . HIS A 1 266 ? 15.214 10.595 -9.154 1.00 92.25 266 HIS A C 1
ATOM 2054 O O . HIS A 1 266 ? 14.888 11.283 -8.177 1.00 92.25 266 HIS A O 1
ATOM 2060 N N . LEU A 1 267 ? 14.630 9.422 -9.418 1.00 92.62 267 LEU A N 1
ATOM 2061 C CA . LEU A 1 267 ? 13.463 8.861 -8.734 1.00 92.62 267 LEU A CA 1
ATOM 2062 C C . LEU A 1 267 ? 13.751 8.525 -7.261 1.00 92.62 267 LEU A C 1
ATOM 2064 O O . LEU A 1 267 ? 14.334 7.495 -6.903 1.00 92.62 267 LEU A O 1
ATOM 2068 N N . ASN A 1 268 ? 13.293 9.393 -6.357 1.00 90.56 268 ASN A N 1
ATOM 2069 C CA . ASN A 1 268 ? 13.684 9.345 -4.947 1.00 90.56 268 ASN A CA 1
ATOM 2070 C C . ASN A 1 268 ? 12.491 9.315 -3.962 1.00 90.56 268 ASN A C 1
ATOM 2072 O O . ASN A 1 268 ? 12.401 10.190 -3.090 1.00 90.56 268 ASN A O 1
ATOM 2076 N N . PRO A 1 269 ? 11.594 8.308 -4.048 1.00 90.56 269 PRO A N 1
ATOM 2077 C CA . PRO A 1 269 ? 10.318 8.293 -3.337 1.00 90.56 269 PRO A CA 1
ATOM 2078 C C . PRO A 1 269 ? 10.454 8.292 -1.811 1.00 90.56 269 PRO A C 1
ATOM 2080 O O . PRO A 1 269 ? 11.285 7.600 -1.206 1.00 90.56 269 PRO A O 1
ATOM 2083 N N . LYS A 1 270 ? 9.578 9.073 -1.185 1.00 88.62 270 LYS A N 1
ATOM 2084 C CA . LYS A 1 270 ? 9.427 9.323 0.246 1.00 88.62 270 LYS A CA 1
ATOM 2085 C C . LYS A 1 270 ? 8.131 8.691 0.767 1.00 88.62 270 LYS A C 1
ATOM 2087 O O . LYS A 1 270 ? 7.349 8.067 0.060 1.00 88.62 270 LYS A O 1
ATOM 2092 N N . LYS A 1 271 ? 7.879 8.867 2.067 1.00 84.94 271 LYS A N 1
ATOM 2093 C CA . LYS A 1 271 ? 6.698 8.313 2.759 1.00 84.94 271 LYS A CA 1
ATOM 2094 C C . LYS A 1 271 ? 5.359 8.917 2.303 1.00 84.94 271 LYS A C 1
ATOM 2096 O O . LYS A 1 271 ? 4.336 8.296 2.567 1.00 84.94 271 LYS A O 1
ATOM 2101 N N . ALA A 1 272 ? 5.364 10.104 1.690 1.00 82.75 272 ALA A N 1
ATOM 2102 C CA . ALA A 1 272 ? 4.174 10.720 1.099 1.00 82.75 272 ALA A CA 1
ATOM 2103 C C . ALA A 1 272 ? 3.793 9.990 -0.197 1.00 82.75 272 ALA A C 1
ATOM 2105 O O . ALA A 1 272 ? 2.687 9.477 -0.328 1.00 82.75 272 ALA A O 1
ATOM 2106 N N . ASP A 1 273 ? 4.769 9.860 -1.084 1.00 87.31 273 ASP A N 1
ATOM 2107 C CA . ASP A 1 273 ? 4.653 9.299 -2.429 1.00 87.31 273 ASP A CA 1
ATOM 2108 C C . ASP A 1 273 ? 4.241 7.822 -2.360 1.00 87.31 273 ASP A C 1
ATOM 2110 O O . ASP A 1 273 ? 3.332 7.390 -3.055 1.00 87.31 273 ASP A O 1
ATOM 2114 N N . LEU A 1 274 ? 4.781 7.064 -1.396 1.00 90.25 274 LEU A N 1
ATOM 2115 C CA . LEU A 1 274 ? 4.324 5.697 -1.124 1.00 90.25 274 LEU A CA 1
ATOM 2116 C C . LEU A 1 274 ? 2.867 5.597 -0.638 1.00 90.25 274 LEU A C 1
ATOM 2118 O O . LEU A 1 274 ? 2.324 4.497 -0.664 1.00 90.25 274 LEU A O 1
ATOM 2122 N N . GLU A 1 275 ? 2.253 6.659 -0.109 1.00 87.75 275 GLU A N 1
ATOM 2123 C CA . GLU A 1 275 ? 0.823 6.682 0.249 1.00 87.75 275 GLU A CA 1
ATOM 2124 C C . GLU A 1 275 ? -0.039 7.097 -0.947 1.00 87.75 275 GLU A C 1
ATOM 2126 O O . GLU A 1 275 ? -1.041 6.442 -1.226 1.00 87.75 275 GLU A O 1
ATOM 2131 N N . LEU A 1 276 ? 0.402 8.111 -1.697 1.00 87.19 276 LEU A N 1
ATOM 2132 C CA . LEU A 1 276 ? -0.155 8.468 -3.001 1.00 87.19 276 LEU A CA 1
ATOM 2133 C C . LEU A 1 276 ? -0.229 7.239 -3.919 1.00 87.19 276 LEU A C 1
ATOM 2135 O O . LEU A 1 276 ? -1.285 6.958 -4.474 1.00 87.19 276 LEU A O 1
ATOM 2139 N N . TRP A 1 277 ? 0.854 6.468 -4.037 1.00 93.94 277 TRP A N 1
ATOM 2140 C CA . TRP A 1 277 ? 0.899 5.297 -4.912 1.00 93.94 277 TRP A CA 1
ATOM 2141 C C . TRP A 1 277 ? -0.122 4.221 -4.522 1.00 93.94 277 TRP A C 1
ATOM 2143 O O . TRP A 1 277 ? -0.679 3.570 -5.401 1.00 93.94 277 TRP A O 1
ATOM 2153 N N . ARG A 1 278 ? -0.437 4.068 -3.224 1.00 94.88 278 ARG A N 1
ATOM 2154 C CA . ARG A 1 278 ? -1.552 3.207 -2.788 1.00 94.88 278 ARG A CA 1
ATOM 2155 C C . ARG A 1 278 ? -2.891 3.762 -3.256 1.00 94.88 278 ARG A C 1
ATOM 2157 O O . ARG A 1 278 ? -3.725 2.992 -3.703 1.00 94.88 278 ARG A O 1
ATOM 2164 N N . GLN A 1 279 ? -3.100 5.072 -3.169 1.00 91.88 279 GLN A N 1
ATOM 2165 C CA . GLN A 1 279 ? -4.360 5.709 -3.563 1.00 91.88 279 GLN A CA 1
ATOM 2166 C C . GLN A 1 279 ? -4.580 5.662 -5.082 1.00 91.88 279 GLN A C 1
ATOM 2168 O O . GLN A 1 279 ? -5.686 5.349 -5.513 1.00 91.88 279 GLN A O 1
ATOM 2173 N N . VAL A 1 280 ? -3.528 5.859 -5.889 1.00 93.56 280 VAL A N 1
ATOM 2174 C CA . VAL A 1 280 ? -3.585 5.655 -7.347 1.00 93.56 280 VAL A CA 1
ATOM 2175 C C . VAL A 1 280 ? -3.888 4.189 -7.668 1.00 93.56 280 VAL A C 1
ATOM 2177 O O . VAL A 1 280 ? -4.889 3.922 -8.321 1.00 93.56 280 VAL A O 1
ATOM 2180 N N . PHE A 1 281 ? -3.110 3.228 -7.153 1.00 96.62 281 PHE A N 1
ATOM 2181 C CA . PHE A 1 281 ? -3.335 1.801 -7.434 1.00 96.62 281 PHE A CA 1
ATOM 2182 C C . PHE A 1 281 ? -4.711 1.302 -6.950 1.00 96.62 281 PHE A C 1
ATOM 2184 O O . PHE A 1 281 ? -5.373 0.550 -7.658 1.00 96.62 281 PHE A O 1
ATOM 2191 N N . ALA A 1 282 ? -5.197 1.773 -5.795 1.00 95.75 282 ALA A N 1
ATOM 2192 C CA . ALA A 1 282 ? -6.548 1.474 -5.317 1.00 95.75 282 ALA A CA 1
ATOM 2193 C C . ALA A 1 282 ? -7.642 2.045 -6.233 1.00 95.75 282 ALA A C 1
ATOM 2195 O O . ALA A 1 282 ? -8.676 1.404 -6.396 1.00 95.75 282 ALA A O 1
ATOM 2196 N N . ARG A 1 283 ? -7.433 3.212 -6.861 1.00 94.12 283 ARG A N 1
ATOM 2197 C CA . ARG A 1 283 ? -8.375 3.731 -7.861 1.00 94.12 283 ARG A CA 1
ATOM 2198 C C . ARG A 1 283 ? -8.332 2.908 -9.149 1.00 94.12 283 ARG A C 1
ATOM 2200 O O . ARG A 1 283 ? -9.391 2.494 -9.599 1.00 94.12 283 ARG A O 1
ATOM 2207 N N . GLU A 1 284 ? -7.149 2.602 -9.682 1.00 96.19 284 GLU A N 1
ATOM 2208 C CA . GLU A 1 284 ? -7.005 1.788 -10.903 1.00 96.19 284 GLU A CA 1
ATOM 2209 C C . GLU A 1 284 ? -7.652 0.396 -10.751 1.00 96.19 284 GLU A C 1
ATOM 2211 O O . GLU A 1 284 ? -8.310 -0.095 -11.667 1.00 96.19 284 GLU A O 1
ATOM 2216 N N . LEU A 1 285 ? -7.539 -0.226 -9.572 1.00 97.31 285 LEU A N 1
ATOM 2217 C CA . LEU A 1 285 ? -8.241 -1.474 -9.250 1.00 97.31 285 LEU A CA 1
ATOM 2218 C C . LEU A 1 285 ? -9.771 -1.308 -9.286 1.00 97.31 285 LEU A C 1
ATOM 2220 O O . LEU A 1 285 ? -10.455 -2.123 -9.904 1.00 97.31 285 LEU A O 1
ATOM 2224 N N . ARG A 1 286 ? -10.310 -0.235 -8.691 1.00 95.56 286 ARG A N 1
ATOM 2225 C CA . ARG A 1 286 ? -11.758 0.055 -8.698 1.00 95.56 286 ARG A CA 1
ATOM 2226 C C . ARG A 1 286 ? -12.292 0.389 -10.089 1.00 95.56 286 ARG A C 1
ATOM 2228 O O . ARG A 1 286 ? -13.370 -0.077 -10.436 1.00 95.56 286 ARG A O 1
ATOM 2235 N N . GLU A 1 287 ? -11.523 1.110 -10.905 1.00 95.38 287 GLU A N 1
ATOM 2236 C CA . GLU A 1 287 ? -11.819 1.367 -12.328 1.00 95.38 287 GLU A CA 1
ATOM 2237 C C . GLU A 1 287 ? -11.959 0.067 -13.146 1.00 95.38 287 GLU A C 1
ATOM 2239 O O . GLU A 1 287 ? -12.592 0.068 -14.195 1.00 95.38 287 GLU A O 1
ATOM 2244 N N . ARG A 1 288 ? -11.406 -1.053 -12.656 1.00 96.75 288 ARG A N 1
ATOM 2245 C CA . ARG A 1 288 ? -11.491 -2.394 -13.267 1.00 96.75 288 ARG A CA 1
ATOM 2246 C C . ARG A 1 288 ? -12.412 -3.349 -12.486 1.00 96.75 288 ARG A C 1
ATOM 2248 O O . ARG A 1 288 ? -12.438 -4.553 -12.743 1.00 96.75 288 ARG A O 1
ATOM 2255 N N . GLY A 1 289 ? -13.187 -2.826 -11.534 1.00 95.56 289 GLY A N 1
ATOM 2256 C CA . GLY A 1 289 ? -14.167 -3.586 -10.753 1.00 95.56 289 GLY A CA 1
ATOM 2257 C C . GLY A 1 289 ? -13.592 -4.424 -9.604 1.00 95.56 289 GLY A C 1
ATOM 2258 O O . GLY A 1 289 ? -14.270 -5.332 -9.132 1.00 95.56 289 GLY A O 1
ATOM 2259 N N . ILE A 1 290 ? -12.367 -4.152 -9.138 1.00 96.38 290 ILE A N 1
ATOM 2260 C CA . ILE A 1 290 ? -11.833 -4.730 -7.896 1.00 96.38 290 ILE A CA 1
ATOM 2261 C C . ILE A 1 290 ? -12.058 -3.748 -6.740 1.00 96.38 290 ILE A C 1
ATOM 2263 O O . ILE A 1 290 ? -11.503 -2.649 -6.722 1.00 96.38 290 ILE A O 1
ATOM 2267 N N . GLU A 1 291 ? -12.829 -4.168 -5.733 1.00 94.56 291 GLU A N 1
ATOM 2268 C CA . GLU A 1 291 ? -13.007 -3.420 -4.482 1.00 94.56 291 GLU A CA 1
ATOM 2269 C C . GLU A 1 291 ? -11.668 -3.286 -3.736 1.00 94.56 291 GLU A C 1
ATOM 2271 O O . GLU A 1 291 ? -11.132 -4.250 -3.184 1.00 94.56 291 GLU A O 1
ATOM 2276 N N . ALA A 1 292 ? -11.124 -2.068 -3.734 1.00 95.81 292 ALA A N 1
ATOM 2277 C CA . ALA A 1 292 ? -9.802 -1.753 -3.210 1.00 95.81 292 ALA A CA 1
ATOM 2278 C C . ALA A 1 292 ? -9.770 -0.376 -2.527 1.00 95.81 292 ALA A C 1
ATOM 2280 O O . ALA A 1 292 ? -10.340 0.604 -3.013 1.00 95.81 292 ALA A O 1
ATOM 2281 N N . GLU A 1 293 ? -9.064 -0.272 -1.403 1.00 94.50 293 GLU A N 1
ATOM 2282 C CA . GLU A 1 293 ? -8.906 0.964 -0.633 1.00 94.50 293 GLU A CA 1
ATOM 2283 C C . GLU A 1 293 ? -7.458 1.136 -0.140 1.00 94.50 293 GLU A C 1
ATOM 2285 O O . GLU A 1 293 ? -6.667 0.193 -0.063 1.00 94.50 293 GLU A O 1
ATOM 2290 N N . ALA A 1 294 ? -7.100 2.378 0.178 1.00 92.81 294 ALA A N 1
ATOM 2291 C CA . ALA A 1 294 ? -5.799 2.784 0.676 1.00 92.81 294 ALA A CA 1
ATOM 2292 C C . ALA A 1 294 ? -5.997 3.673 1.912 1.00 92.81 294 ALA A C 1
ATOM 2294 O O . ALA A 1 294 ? -5.738 4.882 1.870 1.00 92.81 294 ALA A O 1
ATOM 2295 N N . THR A 1 295 ? -6.494 3.096 3.015 1.00 90.88 295 THR A N 1
ATOM 2296 C CA . THR A 1 295 ? -6.744 3.860 4.244 1.00 90.88 295 THR A CA 1
ATOM 2297 C C . THR A 1 295 ? -5.566 3.753 5.220 1.00 90.88 295 THR A C 1
ATOM 2299 O O . THR A 1 295 ? -5.226 2.657 5.688 1.00 90.88 295 THR A O 1
ATOM 2302 N N . PRO A 1 296 ? -4.967 4.883 5.647 1.00 89.81 296 PRO A N 1
ATOM 2303 C CA . PRO A 1 296 ? -3.894 4.872 6.629 1.00 89.81 296 PRO A CA 1
ATOM 2304 C C . PRO A 1 296 ? -4.284 4.142 7.919 1.00 89.81 296 PRO A C 1
ATOM 2306 O O . PRO A 1 296 ? -5.336 4.389 8.508 1.00 89.81 296 PRO A O 1
ATOM 2309 N N . ARG A 1 297 ? -3.372 3.311 8.441 1.00 89.62 297 ARG A N 1
ATOM 2310 C CA . ARG A 1 297 ? -3.588 2.460 9.634 1.00 89.62 297 ARG A CA 1
ATOM 2311 C C . ARG A 1 297 ? -4.234 3.176 10.832 1.00 89.62 297 ARG A C 1
ATOM 2313 O O . ARG A 1 297 ? -5.023 2.563 11.544 1.00 89.62 297 ARG A O 1
ATOM 2320 N N . ARG A 1 298 ? -3.945 4.471 11.035 1.00 88.50 298 ARG A N 1
ATOM 2321 C CA . ARG A 1 298 ? -4.522 5.283 12.125 1.00 88.50 298 ARG A CA 1
ATOM 2322 C C . ARG A 1 298 ? -6.047 5.440 12.029 1.00 88.50 298 ARG A C 1
ATOM 2324 O O . ARG A 1 298 ? -6.691 5.434 13.071 1.00 88.50 298 ARG A O 1
ATOM 2331 N N . ALA A 1 299 ? -6.607 5.545 10.823 1.00 91.19 299 ALA A N 1
ATOM 2332 C CA . ALA A 1 299 ? -8.048 5.673 10.586 1.00 91.19 299 ALA A 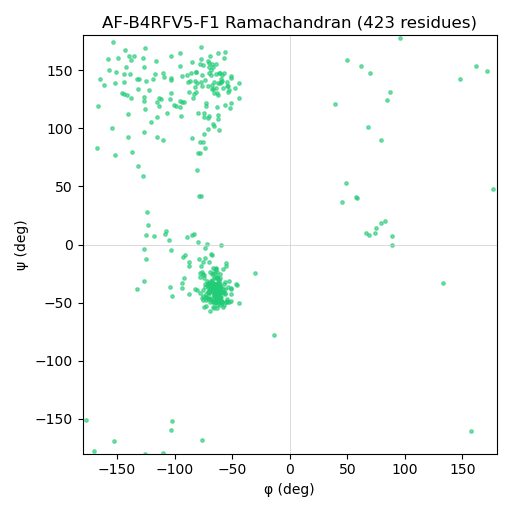CA 1
ATOM 2333 C C . ALA A 1 299 ? -8.789 4.333 10.725 1.00 91.19 299 ALA A C 1
ATOM 2335 O O . ALA A 1 299 ? -9.982 4.319 10.994 1.00 91.19 299 ALA A O 1
ATOM 2336 N N . ARG A 1 300 ? -8.064 3.210 10.650 1.00 91.75 300 ARG A N 1
ATOM 2337 C CA . ARG A 1 300 ? -8.547 1.861 10.998 1.00 91.75 300 ARG A CA 1
ATOM 2338 C C . ARG A 1 300 ? -8.331 1.481 12.473 1.00 91.75 300 ARG A C 1
ATOM 2340 O O . ARG A 1 300 ? -8.512 0.326 12.841 1.00 91.75 300 ARG A O 1
ATOM 2347 N N . GLY A 1 301 ? -7.867 2.407 13.318 1.00 90.06 301 GLY A N 1
ATOM 2348 C CA . GLY A 1 301 ? -7.517 2.125 14.719 1.00 90.06 301 GLY A CA 1
ATOM 2349 C C . GLY A 1 301 ? -6.277 1.232 14.917 1.00 90.06 301 GLY A C 1
ATOM 2350 O O . GLY A 1 301 ? -5.979 0.813 16.035 1.00 90.06 301 GLY A O 1
ATOM 2351 N N . VAL A 1 302 ? -5.526 0.918 13.854 1.00 88.12 302 VAL A N 1
ATOM 2352 C CA . VAL A 1 302 ? -4.388 -0.014 13.896 1.00 88.12 302 VAL A CA 1
ATOM 235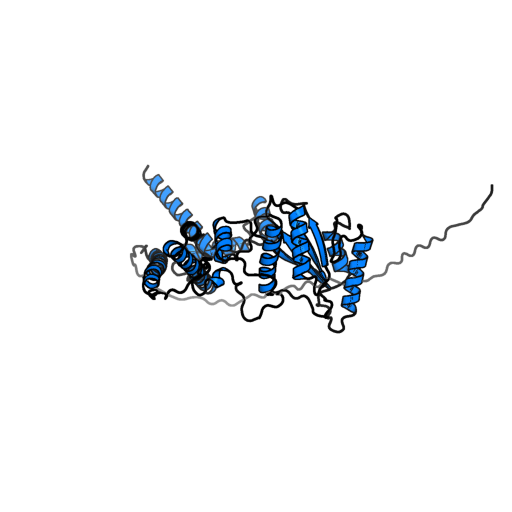3 C C . VAL A 1 302 ? -3.118 0.722 14.331 1.00 88.12 302 VAL A C 1
ATOM 2355 O O . VAL A 1 302 ? -2.361 1.260 13.521 1.00 88.12 302 VAL A O 1
ATOM 2358 N N . THR A 1 303 ? -2.868 0.730 15.640 1.00 85.56 303 THR A N 1
ATOM 2359 C CA . THR A 1 303 ? -1.676 1.335 16.260 1.00 85.56 303 THR A CA 1
ATOM 2360 C C . THR A 1 303 ? -0.431 0.454 16.200 1.00 85.56 303 THR A C 1
ATOM 2362 O O . THR A 1 303 ? 0.684 0.943 15.997 1.00 85.56 303 THR A O 1
ATOM 2365 N N . ARG A 1 304 ? -0.609 -0.857 16.391 1.00 85.31 304 ARG A N 1
ATOM 2366 C CA . ARG A 1 304 ? 0.482 -1.832 16.477 1.00 85.31 304 ARG A CA 1
ATOM 2367 C C . ARG A 1 304 ? 1.134 -2.034 15.104 1.00 85.31 304 ARG A C 1
ATOM 2369 O O . ARG A 1 304 ? 0.462 -2.172 14.082 1.00 85.31 304 ARG A O 1
ATOM 2376 N N . LYS A 1 305 ? 2.469 -2.075 15.069 1.00 79.19 305 LYS A N 1
ATOM 2377 C CA . LYS A 1 305 ? 3.220 -2.521 13.887 1.00 79.19 305 LYS A CA 1
ATOM 2378 C C . LYS A 1 305 ? 3.241 -4.050 13.886 1.00 79.19 305 LYS A C 1
ATOM 2380 O O . LYS A 1 305 ? 3.575 -4.640 14.907 1.00 79.19 305 LYS A O 1
ATOM 2385 N N . ALA A 1 306 ? 2.922 -4.672 12.753 1.00 78.88 306 ALA A N 1
ATOM 2386 C CA . ALA A 1 306 ? 3.172 -6.097 12.554 1.00 78.88 306 ALA A CA 1
ATOM 2387 C C . ALA A 1 306 ? 4.678 -6.406 12.669 1.00 78.88 306 ALA A C 1
ATOM 2389 O O . ALA A 1 306 ? 5.511 -5.575 12.284 1.00 78.88 306 ALA A O 1
ATOM 2390 N N . GLU A 1 307 ? 5.022 -7.596 13.171 1.00 78.81 307 GLU A N 1
ATOM 2391 C CA . GLU A 1 307 ? 6.401 -8.098 13.147 1.00 78.81 307 GLU A CA 1
ATOM 2392 C C . GLU A 1 307 ? 6.906 -8.184 11.693 1.00 78.81 307 GLU A C 1
ATOM 2394 O O . GLU A 1 307 ? 6.140 -8.456 10.764 1.00 78.81 307 GLU A O 1
ATOM 2399 N N . ARG A 1 308 ? 8.203 -7.938 11.462 1.00 80.19 308 ARG A N 1
ATOM 2400 C CA . ARG A 1 308 ? 8.781 -8.068 10.112 1.00 80.19 308 ARG A CA 1
ATOM 2401 C C . ARG A 1 308 ? 8.722 -9.539 9.694 1.00 80.19 308 ARG A C 1
ATOM 2403 O O . ARG A 1 308 ? 9.212 -10.378 10.441 1.00 80.19 308 ARG A O 1
ATOM 2410 N N . GLY A 1 309 ? 8.214 -9.840 8.497 1.00 81.19 309 GLY A N 1
ATOM 2411 C CA . GLY A 1 309 ? 8.036 -11.215 8.000 1.00 81.19 309 GLY A CA 1
ATOM 2412 C C . GLY A 1 309 ? 9.227 -12.162 8.239 1.00 81.19 309 GLY A C 1
ATOM 2413 O O . GLY A 1 309 ? 9.012 -13.221 8.824 1.00 81.19 309 GLY A O 1
ATOM 2414 N N . PRO A 1 310 ? 10.478 -11.787 7.895 1.00 82.12 310 PRO A N 1
ATOM 2415 C CA . PRO A 1 310 ? 11.657 -12.618 8.165 1.00 82.12 310 PRO A CA 1
ATOM 2416 C C . PRO A 1 310 ? 11.940 -12.834 9.658 1.00 82.12 310 PRO A C 1
ATOM 2418 O O . PRO A 1 310 ? 12.322 -13.929 10.050 1.00 82.12 310 PRO A O 1
ATOM 2421 N N . ILE A 1 311 ? 11.707 -11.817 10.499 1.00 82.06 311 ILE A N 1
ATOM 2422 C CA . ILE A 1 311 ? 11.846 -11.934 11.958 1.00 82.06 311 ILE A CA 1
ATOM 2423 C C . ILE A 1 311 ? 10.782 -12.894 12.489 1.00 82.06 311 ILE A C 1
ATOM 2425 O O . ILE A 1 311 ? 11.127 -13.837 13.187 1.00 82.06 311 ILE A O 1
ATOM 2429 N N . ARG A 1 312 ? 9.513 -12.726 12.097 1.00 84.19 312 ARG A N 1
ATOM 2430 C CA . ARG A 1 312 ? 8.439 -13.647 12.485 1.00 84.19 312 ARG A CA 1
ATOM 2431 C C . ARG A 1 312 ? 8.756 -15.090 12.062 1.00 84.19 312 ARG A C 1
ATOM 2433 O O . ARG A 1 312 ? 8.778 -15.965 12.911 1.00 84.19 312 ARG A O 1
ATOM 2440 N N . ARG A 1 313 ? 9.095 -15.336 10.789 1.00 85.19 313 ARG A N 1
ATOM 2441 C CA . ARG A 1 313 ? 9.451 -16.681 10.280 1.00 85.19 313 ARG A CA 1
ATOM 2442 C C . ARG A 1 313 ? 10.717 -17.275 10.919 1.00 85.19 313 ARG A C 1
ATOM 2444 O O . ARG A 1 313 ? 10.884 -18.490 10.915 1.00 85.19 313 ARG A O 1
ATOM 2451 N N . LEU A 1 314 ? 11.627 -16.456 11.451 1.00 84.81 314 LEU A N 1
ATOM 2452 C CA . LEU A 1 314 ? 12.743 -16.934 12.271 1.00 84.81 314 LEU A CA 1
ATOM 2453 C C . LEU A 1 314 ? 12.256 -17.353 13.663 1.00 84.81 314 LEU A C 1
ATOM 2455 O O . LEU A 1 314 ? 12.492 -18.483 14.073 1.00 84.81 314 LEU A O 1
ATOM 2459 N N . LEU A 1 315 ? 11.552 -16.461 14.362 1.00 81.81 315 LEU A N 1
ATOM 2460 C CA . LEU A 1 315 ? 11.076 -16.690 15.726 1.00 81.81 315 LEU A CA 1
ATOM 2461 C C . LEU A 1 315 ? 10.091 -17.865 15.804 1.00 81.81 315 LEU A C 1
ATOM 2463 O O . LEU A 1 315 ? 10.176 -18.667 16.726 1.00 81.81 315 LEU A O 1
ATOM 2467 N N . ASP A 1 316 ? 9.196 -17.988 14.825 1.00 84.00 316 ASP A N 1
ATOM 2468 C CA . ASP A 1 316 ? 8.189 -19.048 14.768 1.00 84.00 316 ASP A CA 1
ATOM 2469 C C . ASP A 1 316 ? 8.850 -20.420 14.479 1.00 84.00 316 ASP A C 1
ATOM 2471 O O . ASP A 1 316 ? 8.455 -21.416 15.081 1.00 84.00 316 ASP A O 1
ATOM 2475 N N . ARG A 1 317 ? 9.938 -20.477 13.682 1.00 84.81 317 ARG A N 1
ATOM 2476 C CA . ARG A 1 317 ? 10.778 -21.691 13.543 1.00 84.81 317 ARG A CA 1
ATOM 2477 C C . ARG A 1 317 ? 11.513 -22.048 14.836 1.00 84.81 317 ARG A C 1
ATOM 2479 O O . ARG A 1 317 ? 11.504 -23.208 15.225 1.00 84.81 317 ARG A O 1
ATOM 2486 N N . MET A 1 318 ? 12.112 -21.068 15.519 1.00 82.44 318 MET A N 1
ATOM 2487 C CA . MET A 1 318 ? 12.804 -21.310 16.795 1.00 82.44 318 MET A CA 1
ATOM 2488 C C . MET A 1 318 ? 11.845 -21.828 17.878 1.00 82.44 318 MET A C 1
ATOM 2490 O O . MET A 1 318 ? 12.220 -22.702 18.653 1.00 82.44 318 MET A O 1
ATOM 2494 N N . SER A 1 319 ? 10.603 -21.330 17.908 1.00 79.12 319 SER A N 1
ATOM 2495 C CA . SER A 1 319 ? 9.558 -21.846 18.799 1.00 79.12 319 SER A CA 1
ATOM 2496 C C . SER A 1 319 ? 9.102 -23.262 18.427 1.00 79.12 319 SER A C 1
ATOM 2498 O O . SER A 1 319 ? 8.912 -24.071 19.327 1.00 79.12 319 SER A O 1
ATOM 2500 N N . ALA A 1 320 ? 8.981 -23.592 17.136 1.00 83.44 320 ALA A N 1
ATOM 2501 C CA . ALA A 1 320 ? 8.665 -24.955 16.692 1.00 83.44 320 ALA A CA 1
ATOM 2502 C C . ALA A 1 320 ? 9.777 -25.972 17.025 1.00 83.44 320 ALA A C 1
ATOM 2504 O O . ALA A 1 320 ? 9.493 -27.140 17.254 1.00 83.44 320 ALA A O 1
ATOM 2505 N N . GLN A 1 321 ? 11.032 -25.522 17.103 1.00 84.56 321 GLN A N 1
ATOM 2506 C CA . GLN A 1 321 ? 12.195 -26.331 17.494 1.00 84.56 321 GLN A CA 1
ATOM 2507 C C . GLN A 1 321 ? 12.380 -26.458 19.022 1.00 84.56 321 GLN A C 1
ATOM 2509 O O . GLN A 1 321 ? 13.429 -26.911 19.469 1.00 84.56 321 GLN A O 1
ATOM 2514 N N . GLY A 1 322 ? 11.417 -26.006 19.839 1.00 80.62 322 GLY A N 1
ATOM 2515 C CA . GLY A 1 322 ? 11.511 -26.042 21.307 1.00 80.62 322 GLY A CA 1
ATOM 2516 C C . GLY A 1 322 ? 12.604 -25.143 21.907 1.00 80.62 322 GLY A C 1
ATOM 2517 O O . GLY A 1 322 ? 12.895 -25.234 23.098 1.00 80.62 322 GLY A O 1
ATOM 2518 N N . GLY A 1 323 ? 13.224 -24.274 21.102 1.00 76.56 323 GLY A N 1
ATOM 2519 C CA . GLY A 1 323 ? 14.377 -23.475 21.510 1.00 76.56 323 GLY A CA 1
ATOM 2520 C C . GLY A 1 323 ? 14.040 -22.376 22.531 1.00 76.56 323 GLY A C 1
ATOM 2521 O O . GLY A 1 323 ? 12.907 -21.882 22.577 1.00 76.56 323 GLY A O 1
ATOM 2522 N N . PRO A 1 324 ? 15.028 -21.924 23.329 1.00 79.00 324 PRO A N 1
ATOM 2523 C CA . PRO A 1 324 ? 14.823 -20.890 24.341 1.00 79.00 324 PRO A CA 1
ATOM 2524 C C . PRO A 1 324 ? 14.327 -19.578 23.719 1.00 79.00 324 PRO A C 1
ATOM 2526 O O . PRO A 1 324 ? 14.771 -19.174 22.640 1.00 79.00 324 PRO A O 1
ATOM 2529 N N . MET A 1 325 ? 13.419 -18.882 24.416 1.00 77.94 325 MET A N 1
ATOM 2530 C CA . MET A 1 325 ? 12.746 -17.699 23.869 1.00 77.94 325 MET A CA 1
ATOM 2531 C C . MET A 1 325 ? 13.762 -16.631 23.411 1.00 77.94 325 MET A C 1
ATOM 2533 O O . MET A 1 325 ? 14.507 -16.098 24.239 1.00 77.94 325 MET A O 1
ATOM 2537 N N . PRO A 1 326 ? 13.768 -16.237 22.121 1.00 81.06 326 PRO A N 1
ATOM 2538 C CA . PRO A 1 326 ? 14.778 -15.321 21.599 1.00 81.06 326 PRO A CA 1
ATOM 2539 C C . PRO A 1 326 ? 14.788 -13.967 22.318 1.00 81.06 326 PRO A C 1
ATOM 2541 O O . PRO A 1 326 ? 13.730 -13.386 22.583 1.00 81.06 326 PRO A O 1
ATOM 2544 N N . ARG A 1 327 ? 15.996 -13.435 22.577 1.00 84.38 327 ARG A N 1
ATOM 2545 C CA . ARG A 1 327 ? 16.258 -12.255 23.435 1.00 84.38 327 ARG A CA 1
ATOM 2546 C C . ARG A 1 327 ? 15.322 -11.061 23.184 1.00 84.38 327 ARG A C 1
ATOM 2548 O O . ARG A 1 327 ? 14.952 -10.375 24.133 1.00 84.38 327 ARG A O 1
ATOM 2555 N N . VAL A 1 328 ? 14.903 -10.830 21.936 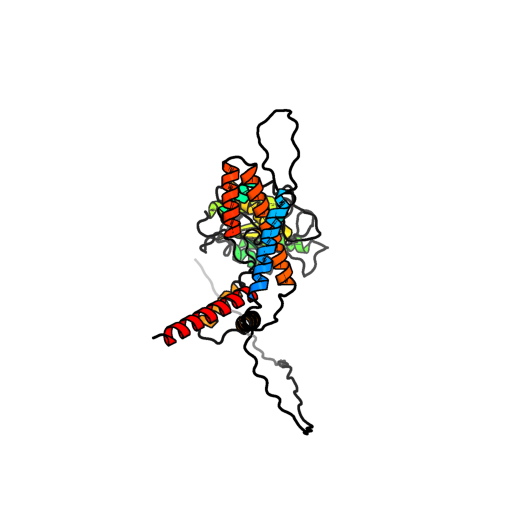1.00 82.56 328 VAL A N 1
ATOM 2556 C CA . VAL A 1 328 ? 13.968 -9.752 21.556 1.00 82.56 328 VAL A CA 1
ATOM 2557 C C . VAL A 1 328 ? 12.543 -10.001 22.077 1.00 82.56 328 VAL A C 1
ATOM 2559 O O . VAL A 1 328 ? 11.991 -9.117 22.733 1.00 82.56 328 VAL A O 1
ATOM 2562 N N . ARG A 1 329 ? 11.960 -11.198 21.864 1.00 82.62 329 ARG A N 1
ATOM 2563 C CA . ARG A 1 329 ? 10.652 -11.564 22.454 1.00 82.62 329 ARG A CA 1
ATOM 2564 C C . ARG A 1 329 ? 10.759 -11.558 23.987 1.00 82.62 329 ARG A C 1
ATOM 2566 O O . ARG A 1 329 ? 9.927 -10.940 24.644 1.00 82.62 329 ARG A O 1
ATOM 2573 N N . ALA A 1 330 ? 11.835 -12.113 24.551 1.00 85.62 330 ALA A N 1
ATOM 2574 C CA . ALA A 1 330 ? 12.074 -12.114 25.998 1.00 85.62 330 ALA A CA 1
ATOM 2575 C C . ALA A 1 330 ? 12.255 -10.704 26.609 1.00 85.62 330 ALA A C 1
ATOM 2577 O O . ALA A 1 330 ? 11.936 -10.494 27.778 1.00 85.62 330 ALA A O 1
ATOM 2578 N N . SER A 1 331 ? 12.748 -9.710 25.858 1.00 87.88 331 SER A N 1
ATOM 2579 C CA . SER A 1 331 ? 12.747 -8.307 26.308 1.00 87.88 331 SER A CA 1
ATOM 2580 C C . SER A 1 331 ? 11.346 -7.709 26.277 1.00 87.88 331 SER A C 1
ATOM 2582 O O . SER A 1 331 ? 10.909 -7.165 27.285 1.00 87.88 331 SER A O 1
ATOM 2584 N N . ALA A 1 332 ? 10.603 -7.892 25.181 1.00 87.62 332 ALA A N 1
ATOM 2585 C CA . ALA A 1 332 ? 9.235 -7.387 25.065 1.00 87.62 332 ALA A CA 1
ATOM 2586 C C . ALA A 1 332 ? 8.314 -7.923 26.180 1.00 87.62 332 ALA A C 1
ATOM 2588 O O . ALA A 1 332 ? 7.551 -7.149 26.758 1.00 87.62 332 ALA A O 1
ATOM 2589 N N . TRP A 1 333 ? 8.435 -9.207 26.544 1.00 87.94 333 TRP A N 1
ATOM 2590 C CA . TRP A 1 333 ? 7.715 -9.791 27.683 1.00 87.94 333 TRP A CA 1
ATOM 2591 C C . TRP A 1 333 ? 8.155 -9.209 29.034 1.00 87.94 333 TRP A C 1
ATOM 2593 O O . TRP A 1 333 ? 7.294 -8.887 29.848 1.00 87.94 333 TRP A O 1
ATOM 2603 N N . ARG A 1 334 ? 9.457 -8.995 29.280 1.00 89.38 334 ARG A N 1
ATOM 2604 C CA . ARG A 1 334 ? 9.932 -8.332 30.514 1.00 89.38 334 ARG A CA 1
ATOM 2605 C C . ARG A 1 334 ? 9.454 -6.883 30.613 1.00 89.38 334 ARG A C 1
ATOM 2607 O O . ARG A 1 334 ? 9.084 -6.434 31.695 1.00 89.38 334 ARG A O 1
ATOM 2614 N N . ASP A 1 335 ? 9.449 -6.145 29.508 1.00 88.56 335 ASP A N 1
ATOM 2615 C CA . ASP A 1 335 ? 9.007 -4.745 29.452 1.00 88.56 335 ASP A CA 1
ATOM 2616 C C . ASP A 1 335 ? 7.485 -4.620 29.620 1.00 88.56 335 ASP A C 1
ATOM 2618 O O . ASP A 1 335 ? 6.999 -3.668 30.237 1.00 88.56 335 ASP A O 1
ATOM 2622 N N . ALA A 1 336 ? 6.739 -5.612 29.127 1.00 90.38 336 ALA A N 1
ATOM 2623 C CA . ALA A 1 336 ? 5.313 -5.773 29.373 1.00 90.38 336 ALA A CA 1
ATOM 2624 C C . ALA A 1 336 ? 5.008 -6.191 30.821 1.00 90.38 336 ALA A C 1
ATOM 2626 O O . ALA A 1 336 ? 4.086 -5.644 31.410 1.00 90.38 336 ALA A O 1
ATOM 2627 N N . ALA A 1 337 ? 5.787 -7.093 31.425 1.00 90.19 337 ALA A N 1
ATOM 2628 C CA . ALA A 1 337 ? 5.604 -7.523 32.814 1.00 90.19 337 ALA A CA 1
ATOM 2629 C C . ALA A 1 337 ? 5.861 -6.384 33.812 1.00 90.19 337 ALA A C 1
ATOM 2631 O O . ALA A 1 337 ? 5.066 -6.185 34.731 1.00 90.19 337 ALA A O 1
ATOM 2632 N N . ARG A 1 338 ? 6.902 -5.567 33.579 1.00 89.19 338 ARG A N 1
ATOM 2633 C CA . ARG A 1 338 ? 7.114 -4.322 34.338 1.00 89.19 338 ARG A CA 1
ATOM 2634 C C . ARG A 1 338 ? 5.909 -3.388 34.192 1.00 89.19 338 ARG A C 1
ATOM 2636 O O . ARG A 1 338 ? 5.342 -2.969 35.192 1.00 89.19 338 ARG A O 1
ATOM 2643 N N . ALA A 1 339 ? 5.434 -3.152 32.967 1.00 87.88 339 ALA A N 1
ATOM 2644 C CA . ALA A 1 339 ? 4.232 -2.347 32.718 1.00 87.88 339 ALA A CA 1
ATOM 2645 C C . ALA A 1 339 ? 2.931 -2.936 33.309 1.00 87.88 339 ALA A C 1
ATOM 2647 O O . ALA A 1 339 ? 1.990 -2.197 33.597 1.00 87.88 339 ALA A O 1
ATOM 2648 N N . ALA A 1 340 ? 2.850 -4.258 33.459 1.00 87.88 340 ALA A N 1
ATOM 2649 C CA . ALA A 1 340 ? 1.684 -4.952 33.987 1.00 87.88 340 ALA A CA 1
ATOM 2650 C C . ALA A 1 340 ? 1.578 -4.805 35.508 1.00 87.88 340 ALA A C 1
ATOM 2652 O O . ALA A 1 340 ? 0.484 -4.507 35.989 1.00 87.88 340 ALA A O 1
ATOM 2653 N N . PHE A 1 341 ? 2.688 -4.990 36.233 1.00 88.56 341 PHE A N 1
ATOM 2654 C CA . PHE A 1 341 ? 2.669 -5.246 37.679 1.00 88.56 341 PHE A CA 1
ATOM 2655 C C . PHE A 1 341 ? 3.509 -4.285 38.539 1.00 88.56 341 PHE A C 1
ATOM 2657 O O . PHE A 1 341 ? 3.336 -4.285 39.754 1.00 88.56 341 PHE A O 1
ATOM 2664 N N . GLN A 1 342 ? 4.392 -3.460 37.963 1.00 85.88 342 GLN A N 1
ATOM 2665 C CA . GLN A 1 342 ? 5.096 -2.417 38.724 1.00 85.88 342 GLN A CA 1
ATOM 2666 C C . GLN A 1 342 ? 4.275 -1.120 38.750 1.00 85.88 342 GLN A C 1
ATOM 2668 O O . GLN A 1 342 ? 3.673 -0.731 37.749 1.00 85.88 342 GLN A O 1
ATOM 2673 N N . VAL A 1 343 ? 4.255 -0.456 39.908 1.00 63.56 343 VAL A N 1
ATOM 2674 C CA . VAL A 1 343 ? 3.267 0.586 40.242 1.00 63.56 343 VAL A CA 1
ATOM 2675 C C . VAL A 1 343 ? 3.404 1.859 39.391 1.00 63.56 343 VAL A C 1
ATOM 2677 O O . VAL A 1 343 ? 2.391 2.480 39.077 1.00 63.56 343 VAL A O 1
ATOM 2680 N N . GLU A 1 344 ? 4.620 2.228 38.971 1.00 64.88 344 GLU A N 1
ATOM 2681 C CA . GLU A 1 344 ? 4.914 3.569 38.423 1.00 64.88 344 GLU A CA 1
ATOM 2682 C C . GLU A 1 344 ? 5.536 3.580 37.013 1.00 64.88 344 GLU A C 1
ATOM 2684 O O . GLU A 1 344 ? 6.254 4.504 36.632 1.00 64.88 344 GLU A O 1
ATOM 2689 N N . VAL A 1 345 ? 5.256 2.573 36.176 1.00 71.06 345 VAL A N 1
ATOM 2690 C CA . VAL A 1 345 ? 5.798 2.533 34.800 1.00 71.06 345 VAL A CA 1
ATOM 2691 C C . VAL A 1 345 ? 5.028 3.471 33.860 1.00 71.06 345 VAL A C 1
ATOM 2693 O O . VAL A 1 345 ? 4.194 3.043 33.054 1.00 71.06 345 VAL A O 1
ATOM 2696 N N . ALA A 1 346 ? 5.338 4.766 33.947 1.00 76.06 346 ALA A N 1
ATOM 2697 C CA . ALA A 1 346 ? 4.743 5.826 33.138 1.00 76.06 346 ALA A CA 1
ATOM 2698 C C . ALA A 1 346 ? 4.769 5.518 31.616 1.00 76.06 346 ALA A C 1
ATOM 2700 O O . ALA A 1 346 ? 5.745 4.955 31.107 1.00 76.06 346 ALA A O 1
ATOM 2701 N N . PRO A 1 347 ? 3.731 5.902 30.841 1.00 78.56 347 PRO A N 1
ATOM 2702 C CA . PRO A 1 347 ? 3.726 5.712 29.390 1.00 78.56 347 PRO A CA 1
ATOM 2703 C C . PRO A 1 347 ? 4.833 6.520 28.708 1.00 78.56 347 PRO A C 1
ATOM 2705 O O . PRO A 1 347 ? 4.992 7.717 28.974 1.00 78.56 347 PRO A O 1
ATOM 2708 N N . ALA A 1 348 ? 5.557 5.893 27.781 1.00 85.31 348 ALA A N 1
ATOM 2709 C CA . ALA A 1 348 ? 6.638 6.541 27.048 1.00 85.31 348 ALA A CA 1
ATOM 2710 C C . ALA A 1 348 ? 6.114 7.702 26.182 1.00 85.31 348 ALA A C 1
ATOM 2712 O O . ALA A 1 348 ? 4.965 7.700 25.739 1.00 85.31 348 ALA A O 1
ATOM 2713 N N . VAL A 1 349 ? 6.965 8.686 25.868 1.00 89.25 349 VAL A N 1
ATOM 2714 C CA . VAL A 1 349 ? 6.574 9.890 25.096 1.00 89.25 349 VAL A CA 1
ATOM 2715 C C . VAL A 1 349 ? 5.903 9.539 23.758 1.00 89.25 349 VAL A C 1
ATOM 2717 O O . VAL A 1 349 ? 4.952 10.198 23.340 1.00 89.25 349 VAL A O 1
ATOM 2720 N N . TRP A 1 350 ? 6.352 8.470 23.095 1.00 85.19 350 TRP A N 1
ATOM 2721 C CA . TRP A 1 350 ? 5.754 7.987 21.848 1.00 85.19 350 TRP A CA 1
ATOM 2722 C C . TRP A 1 350 ? 4.434 7.222 22.048 1.00 85.19 350 TRP A C 1
ATOM 2724 O O . TRP A 1 350 ? 3.627 7.198 21.125 1.00 85.19 350 TRP A O 1
ATOM 2734 N N . GLU A 1 351 ? 4.179 6.648 23.228 1.00 89.88 351 GLU A N 1
ATOM 2735 C CA . GLU A 1 351 ? 2.889 6.040 23.592 1.00 89.88 351 GLU A CA 1
ATOM 2736 C C . GLU A 1 351 ? 1.849 7.125 23.904 1.00 89.88 351 GLU A C 1
ATOM 2738 O O . GLU A 1 351 ? 0.712 7.029 23.445 1.00 89.88 351 GLU A O 1
ATOM 2743 N N . ARG A 1 352 ? 2.252 8.214 24.580 1.00 89.12 352 ARG A N 1
ATOM 2744 C CA . ARG A 1 352 ? 1.397 9.400 24.788 1.00 89.12 352 ARG A CA 1
ATOM 2745 C C . ARG A 1 352 ? 0.996 10.031 23.448 1.00 89.12 352 ARG A C 1
ATOM 2747 O O . ARG A 1 352 ? -0.188 10.079 23.124 1.00 89.12 352 ARG A O 1
ATOM 2754 N N . ARG A 1 353 ? 1.979 10.322 22.584 1.00 90.38 353 ARG A N 1
ATOM 2755 C CA . ARG A 1 353 ? 1.763 10.825 21.207 1.00 90.38 353 ARG A CA 1
ATOM 2756 C C . ARG A 1 353 ? 0.964 9.876 20.301 1.00 90.38 353 ARG A C 1
ATOM 2758 O O . ARG A 1 353 ? 0.358 10.328 19.329 1.00 90.38 353 ARG A O 1
ATOM 2765 N N . LEU A 1 354 ? 0.973 8.570 20.574 1.00 89.94 354 LEU A N 1
ATOM 2766 C CA . LEU A 1 354 ? 0.152 7.574 19.876 1.00 89.94 354 LEU A CA 1
ATOM 2767 C C . LEU A 1 354 ? -1.313 7.654 20.328 1.00 89.94 354 LEU A C 1
ATOM 2769 O O . LEU A 1 354 ? -2.205 7.728 19.481 1.00 89.94 354 LEU A O 1
ATOM 2773 N N . ALA A 1 355 ? -1.548 7.693 21.642 1.00 89.94 355 ALA A N 1
ATOM 2774 C CA . ALA A 1 355 ? -2.876 7.819 22.231 1.00 89.94 355 ALA A CA 1
ATOM 2775 C C . ALA A 1 355 ? -3.542 9.155 21.858 1.00 89.94 355 ALA A C 1
ATOM 2777 O O . ALA A 1 355 ? -4.675 9.153 21.387 1.00 89.94 355 ALA A O 1
ATOM 2778 N N . GLU A 1 356 ? -2.822 10.277 21.966 1.00 91.81 356 GLU A N 1
ATOM 2779 C CA . GLU A 1 356 ? -3.276 11.620 21.560 1.00 91.81 356 GLU A CA 1
ATOM 2780 C C . GLU A 1 356 ? -3.784 11.640 20.109 1.00 91.81 356 GLU A C 1
ATOM 2782 O O . GLU A 1 356 ? -4.901 12.083 19.833 1.00 91.81 356 GLU A O 1
ATOM 2787 N N . LYS A 1 357 ? -2.994 11.087 19.177 1.00 90.88 357 LYS A N 1
ATOM 2788 C CA . LYS A 1 357 ? -3.379 10.983 17.763 1.00 90.88 357 LYS A CA 1
ATOM 2789 C C . LYS A 1 357 ? -4.587 10.076 17.562 1.00 90.88 357 LYS A C 1
ATOM 2791 O O . LYS A 1 357 ? -5.440 10.383 16.740 1.00 90.88 357 LYS A O 1
ATOM 2796 N N . GLN A 1 358 ? -4.696 8.977 18.302 1.00 93.31 358 GLN A N 1
ATOM 2797 C CA . GLN A 1 358 ? -5.850 8.084 18.202 1.00 93.31 358 GLN A CA 1
ATOM 2798 C C . GLN A 1 358 ? -7.133 8.693 18.774 1.00 93.31 358 GLN A C 1
ATOM 2800 O O . GLN A 1 358 ? -8.183 8.531 18.160 1.00 93.31 358 GLN A O 1
ATOM 2805 N N . VAL A 1 359 ? -7.057 9.455 19.868 1.00 94.06 359 VAL A N 1
ATOM 2806 C CA . VAL A 1 359 ? -8.191 10.242 20.379 1.00 94.06 359 VAL A CA 1
ATOM 2807 C C . VAL A 1 359 ? -8.637 11.266 19.333 1.00 94.06 359 VAL A C 1
ATOM 2809 O O . VAL A 1 359 ? -9.824 11.330 19.029 1.00 94.06 359 VAL A O 1
ATOM 2812 N N . ARG A 1 360 ? -7.702 12.003 18.714 1.00 93.75 360 ARG A N 1
ATOM 2813 C CA . ARG A 1 360 ? -8.004 13.000 17.669 1.00 93.75 360 ARG A CA 1
ATOM 2814 C C . ARG A 1 360 ? -8.668 12.384 16.429 1.00 93.75 360 ARG A C 1
ATOM 2816 O O . ARG A 1 360 ? -9.705 12.875 15.997 1.00 93.75 360 ARG A O 1
ATOM 2823 N N . ILE A 1 361 ? -8.136 11.276 15.905 1.00 94.31 361 ILE A N 1
ATOM 2824 C CA . ILE A 1 361 ? -8.716 10.573 14.744 1.00 94.31 361 ILE A CA 1
ATOM 2825 C C . ILE A 1 361 ? -10.101 9.983 15.061 1.00 94.31 361 ILE A C 1
ATOM 2827 O O . ILE A 1 361 ? -11.028 10.151 14.270 1.00 94.31 361 ILE A O 1
ATOM 2831 N N . ARG A 1 362 ? -10.277 9.339 16.225 1.00 95.94 362 ARG A N 1
ATOM 2832 C CA . ARG A 1 362 ? -11.587 8.816 16.658 1.00 95.94 362 ARG A CA 1
ATOM 2833 C C . ARG A 1 362 ? -12.608 9.941 16.862 1.00 95.94 362 ARG A C 1
ATOM 2835 O O . ARG A 1 362 ? -13.759 9.779 16.475 1.00 95.94 362 ARG A O 1
ATOM 2842 N N . ALA A 1 363 ? -12.195 11.083 17.416 1.00 96.00 363 ALA A N 1
ATOM 2843 C CA . ALA A 1 363 ? -13.062 12.246 17.598 1.00 96.00 363 ALA A CA 1
ATOM 2844 C C . ALA A 1 363 ? -13.522 12.852 16.261 1.00 96.00 363 ALA A C 1
ATOM 2846 O O . ALA A 1 363 ? -14.699 13.169 16.132 1.00 96.00 363 ALA A O 1
ATOM 2847 N N . LEU A 1 364 ? -12.639 12.957 15.257 1.00 95.88 364 LEU A N 1
ATOM 2848 C CA . LEU A 1 364 ? -13.012 13.414 13.909 1.00 95.88 364 LEU A CA 1
ATOM 2849 C C . LEU A 1 364 ? -14.019 12.467 13.238 1.00 95.88 364 LEU A C 1
ATOM 2851 O O . LEU A 1 364 ? -15.019 12.929 12.696 1.00 95.88 364 LEU A O 1
ATOM 2855 N N . LEU A 1 365 ? -13.799 11.149 13.323 1.00 96.12 365 LEU A N 1
ATOM 2856 C CA . LEU A 1 365 ? -14.731 10.151 12.784 1.00 96.12 365 LEU A CA 1
ATOM 2857 C C . LEU A 1 365 ? -16.099 10.183 13.487 1.00 96.12 365 LEU A C 1
ATOM 2859 O O . LEU A 1 365 ? -17.120 10.125 12.811 1.00 96.12 365 LEU A O 1
ATOM 2863 N N . LEU A 1 366 ? -16.141 10.329 14.818 1.00 97.50 366 LEU A N 1
ATOM 2864 C CA . LEU A 1 366 ? -17.400 10.443 15.571 1.00 97.50 366 LEU A CA 1
ATOM 2865 C C . LEU A 1 366 ? -18.119 11.780 15.333 1.00 97.50 366 LEU A C 1
ATOM 2867 O O . LEU A 1 366 ? -19.346 11.809 15.284 1.00 97.50 366 LEU A O 1
ATOM 2871 N N . ALA A 1 367 ? -17.384 12.879 15.147 1.00 96.50 367 ALA A N 1
ATOM 2872 C CA . ALA A 1 367 ? -17.973 14.162 14.774 1.00 96.50 367 ALA A CA 1
ATOM 2873 C C . ALA A 1 367 ? -18.603 14.095 13.373 1.00 96.50 367 ALA A C 1
ATOM 2875 O O . ALA A 1 367 ? -19.734 14.542 13.195 1.00 96.50 367 ALA A O 1
ATOM 2876 N N . GLN A 1 368 ? -17.918 13.474 12.404 1.00 95.75 368 GLN A N 1
ATOM 2877 C CA . GLN A 1 368 ? -18.465 13.249 11.064 1.00 95.75 368 GLN A CA 1
ATOM 2878 C C . GLN A 1 368 ? -19.672 12.302 11.099 1.00 95.75 368 GLN A C 1
ATOM 2880 O O . GLN A 1 368 ? -20.690 12.593 10.477 1.00 95.75 368 GLN A O 1
ATOM 2885 N N . ALA A 1 369 ? -19.604 11.213 11.873 1.00 96.75 369 ALA A N 1
ATOM 2886 C CA . ALA A 1 369 ? -20.735 10.315 12.103 1.00 96.75 369 ALA A CA 1
ATOM 2887 C C . ALA A 1 369 ? -21.963 11.075 12.623 1.00 96.75 369 ALA A C 1
ATOM 2889 O O . ALA A 1 369 ? -23.045 10.951 12.052 1.00 96.75 369 ALA A O 1
ATOM 2890 N N . ARG A 1 370 ? -21.789 11.919 13.651 1.00 96.94 370 ARG A N 1
ATOM 2891 C CA . ARG A 1 370 ? -22.887 12.703 14.226 1.00 96.94 370 ARG A CA 1
ATOM 2892 C C . ARG A 1 370 ? -23.435 13.759 13.265 1.00 96.94 370 ARG A C 1
ATOM 2894 O O . ARG A 1 370 ? -24.644 13.957 13.235 1.00 96.94 370 ARG A O 1
ATOM 2901 N N . LEU A 1 371 ? -22.579 14.400 12.467 1.00 94.62 371 LEU A N 1
ATOM 2902 C CA . LEU A 1 371 ? -23.002 15.339 11.424 1.00 94.62 371 LEU A CA 1
ATOM 2903 C C . LEU A 1 371 ? -23.901 14.635 10.397 1.00 94.62 371 LEU A C 1
ATOM 2905 O O . LEU A 1 371 ? -25.001 15.111 10.127 1.00 94.62 371 LEU A O 1
ATOM 2909 N N . MET A 1 372 ? -23.487 13.470 9.892 1.00 94.44 372 MET A N 1
ATOM 2910 C CA . MET A 1 372 ? -24.275 12.693 8.926 1.00 94.44 372 MET A CA 1
ATOM 2911 C C . MET A 1 372 ? -25.578 12.135 9.528 1.00 94.44 372 MET A C 1
ATOM 2913 O O . MET A 1 372 ? -26.595 12.102 8.844 1.00 94.44 372 MET A O 1
ATOM 2917 N N . GLN A 1 373 ? -25.582 11.756 10.813 1.00 94.75 373 GLN A N 1
ATOM 2918 C CA . GLN A 1 373 ? -26.792 11.332 11.539 1.00 94.75 373 GLN A CA 1
ATOM 2919 C C . GLN A 1 373 ? -27.837 12.448 11.720 1.00 94.75 373 GLN A C 1
ATOM 2921 O O . GLN A 1 373 ? -29.013 12.129 11.864 1.00 94.75 373 GLN A O 1
ATOM 2926 N N . VAL A 1 374 ? -27.426 13.721 11.778 1.00 92.00 374 VAL A N 1
ATOM 2927 C CA . VAL A 1 374 ? -28.317 14.858 12.100 1.00 92.00 374 VAL A CA 1
ATOM 2928 C C . VAL A 1 374 ? -28.698 15.678 10.865 1.00 92.00 374 VAL A C 1
ATOM 2930 O O . VAL A 1 374 ? -29.822 16.158 10.786 1.00 92.00 374 VAL A O 1
ATOM 2933 N N . ALA A 1 375 ? -27.779 15.850 9.912 1.00 84.25 375 ALA A N 1
ATOM 2934 C CA . ALA A 1 375 ? -27.943 16.745 8.761 1.00 84.25 375 ALA A CA 1
ATOM 2935 C C . ALA A 1 375 ? -27.757 16.051 7.396 1.00 84.25 375 ALA A C 1
ATOM 2937 O O . ALA A 1 375 ? -27.687 16.727 6.371 1.00 84.25 375 ALA A O 1
ATOM 2938 N N . GLY A 1 376 ? -27.631 14.721 7.373 1.00 81.88 376 GLY A N 1
ATOM 2939 C CA . GLY A 1 376 ? -27.508 13.929 6.149 1.00 81.88 376 GLY A CA 1
ATOM 2940 C C . GLY A 1 376 ? -28.839 13.351 5.651 1.00 81.88 376 GLY A C 1
ATOM 2941 O O . GLY A 1 376 ? -29.817 13.268 6.401 1.00 81.88 376 GLY A O 1
ATOM 2942 N N . ARG A 1 377 ? -28.859 12.893 4.390 1.00 90.44 377 ARG A N 1
ATOM 2943 C CA . ARG A 1 377 ? -29.961 12.096 3.811 1.00 90.44 377 ARG A CA 1
ATOM 2944 C C . ARG A 1 377 ? -30.115 10.759 4.570 1.00 90.44 377 ARG A C 1
ATOM 2946 O O . ARG A 1 377 ? -29.167 10.354 5.243 1.00 90.44 377 ARG A O 1
ATOM 2953 N N . PRO A 1 378 ? -31.221 10.000 4.434 1.00 92.19 378 PRO A N 1
ATOM 2954 C CA . PRO A 1 378 ? -31.382 8.701 5.110 1.00 92.19 378 PRO A CA 1
ATOM 2955 C C . PRO A 1 378 ? -30.206 7.720 4.911 1.00 92.19 378 PRO A C 1
ATOM 2957 O O . PRO A 1 378 ? -29.782 7.058 5.861 1.00 92.19 378 PRO A O 1
ATOM 2960 N N . GLU A 1 379 ? -29.615 7.697 3.712 1.00 90.75 379 GLU A N 1
ATOM 2961 C CA . GLU A 1 379 ? -28.375 6.966 3.398 1.00 90.75 379 GLU A CA 1
ATOM 2962 C C . GLU A 1 379 ? -27.166 7.440 4.226 1.00 90.75 379 GLU A C 1
ATOM 2964 O O . GLU A 1 379 ? -26.415 6.629 4.769 1.00 90.75 379 GLU A O 1
ATOM 2969 N N . ASP A 1 380 ? -26.981 8.757 4.354 1.00 92.88 380 ASP A N 1
ATOM 2970 C CA . ASP A 1 380 ? -25.887 9.359 5.124 1.00 92.88 380 ASP A CA 1
ATOM 2971 C C . ASP A 1 380 ? -26.071 9.098 6.620 1.00 92.88 380 ASP A C 1
ATOM 2973 O O . ASP A 1 380 ? -25.108 8.813 7.327 1.00 92.88 380 ASP A O 1
ATOM 2977 N N . GLN A 1 381 ? -27.311 9.124 7.110 1.00 95.38 381 GLN A N 1
ATOM 2978 C CA . GLN A 1 381 ? -27.633 8.775 8.491 1.00 95.38 381 GLN A CA 1
ATOM 2979 C C . GLN A 1 381 ? -27.319 7.300 8.777 1.00 95.38 381 GLN A C 1
ATOM 2981 O O . GLN A 1 381 ? -26.787 6.979 9.843 1.00 95.38 381 GLN A O 1
ATOM 2986 N N . ALA A 1 382 ? -27.596 6.400 7.826 1.00 96.00 382 ALA A N 1
ATOM 2987 C CA . ALA A 1 382 ? -27.206 4.994 7.914 1.00 96.00 382 ALA A CA 1
ATOM 2988 C C . ALA A 1 382 ? -25.676 4.833 7.916 1.00 96.00 382 ALA A C 1
ATOM 2990 O O . ALA A 1 382 ? -25.138 4.150 8.792 1.00 96.00 382 ALA A O 1
ATOM 2991 N N . LEU A 1 383 ? -24.964 5.535 7.026 1.00 96.06 383 LEU A N 1
ATOM 2992 C CA . LEU A 1 383 ? -23.500 5.594 7.027 1.00 96.06 383 LEU A CA 1
ATOM 2993 C C . LEU A 1 383 ? -22.957 6.159 8.352 1.00 96.06 383 LEU A C 1
ATOM 2995 O O . LEU A 1 383 ? -22.002 5.618 8.896 1.00 96.06 383 LEU A O 1
ATOM 2999 N N . GLY A 1 384 ? -23.587 7.184 8.929 1.00 97.06 384 GLY A N 1
ATOM 3000 C CA . GLY A 1 384 ? -23.219 7.773 10.219 1.00 97.06 384 GLY A CA 1
ATOM 3001 C C . GLY A 1 384 ? -23.391 6.820 11.397 1.00 97.06 384 GLY A C 1
ATOM 3002 O O . GLY A 1 384 ? -22.500 6.732 12.242 1.00 97.06 384 GLY A O 1
ATOM 3003 N N . ARG A 1 385 ? -24.476 6.039 11.439 1.00 98.00 385 ARG A N 1
ATOM 3004 C CA . ARG A 1 385 ? -24.622 4.935 12.407 1.00 98.00 385 ARG A CA 1
ATOM 3005 C C . ARG A 1 385 ? -23.526 3.879 12.211 1.00 98.00 385 ARG A C 1
ATOM 3007 O O . ARG A 1 385 ? -22.916 3.429 13.178 1.00 98.00 385 ARG A O 1
ATOM 3014 N N . ALA A 1 386 ? -23.210 3.536 10.963 1.00 97.94 386 ALA A N 1
ATOM 3015 C CA . ALA A 1 386 ? -22.201 2.531 10.643 1.00 97.94 386 ALA A CA 1
ATOM 3016 C C . ALA A 1 386 ? -20.755 2.993 10.960 1.00 97.94 386 ALA A C 1
ATOM 3018 O O . ALA A 1 386 ? -19.961 2.201 11.471 1.00 97.94 386 ALA A O 1
ATOM 3019 N N . VAL A 1 387 ? -20.417 4.276 10.757 1.00 97.56 387 VAL A N 1
ATOM 3020 C CA . VAL A 1 387 ? -19.131 4.881 11.171 1.00 97.56 387 VAL A CA 1
ATOM 3021 C C . VAL A 1 387 ? -18.989 4.900 12.694 1.00 97.56 387 VAL A C 1
ATOM 3023 O O . VAL A 1 387 ? -17.909 4.602 13.205 1.00 97.56 387 VAL A O 1
ATOM 3026 N N . GLU A 1 388 ? -20.057 5.197 13.437 1.00 97.88 388 GLU A N 1
ATOM 3027 C CA . GLU A 1 388 ? -20.032 5.143 14.903 1.00 97.88 388 GLU A CA 1
ATOM 3028 C C . GLU A 1 388 ? -19.774 3.716 15.416 1.00 97.88 388 GLU A C 1
ATOM 3030 O O . GLU A 1 388 ? -18.833 3.500 16.187 1.00 97.88 388 GLU A O 1
ATOM 3035 N N . THR A 1 389 ? -20.513 2.721 14.914 1.00 98.00 389 THR A N 1
ATOM 3036 C CA . THR A 1 389 ? -20.267 1.297 15.205 1.00 98.00 389 THR A CA 1
ATOM 3037 C C . THR A 1 389 ? -18.840 0.877 14.836 1.00 98.00 389 THR A C 1
ATOM 3039 O O . THR A 1 389 ? -18.167 0.204 15.620 1.00 98.00 389 THR A O 1
ATOM 3042 N N . PHE A 1 390 ? -18.323 1.330 13.690 1.00 97.12 390 PHE A N 1
ATOM 3043 C CA . PHE A 1 390 ? -16.946 1.071 13.274 1.00 97.12 390 PHE A CA 1
ATOM 3044 C C . PHE A 1 390 ? -15.918 1.639 14.267 1.00 97.12 390 PHE A C 1
ATOM 3046 O O . PHE A 1 390 ? -15.033 0.896 14.701 1.00 97.12 390 PHE A O 1
ATOM 3053 N N . VAL A 1 391 ? -16.050 2.903 14.692 1.00 96.62 391 VAL A N 1
ATOM 3054 C CA . VAL A 1 391 ? -15.152 3.526 15.686 1.00 96.62 391 VAL A CA 1
ATOM 3055 C C . VAL A 1 391 ? -15.236 2.829 17.045 1.00 96.62 391 VAL A C 1
ATOM 3057 O O . VAL A 1 391 ? -14.203 2.623 17.691 1.00 96.62 391 VAL A O 1
ATOM 3060 N N . ASN A 1 392 ? -16.433 2.424 17.467 1.00 95.38 392 ASN A N 1
ATOM 3061 C CA . ASN A 1 392 ? -16.630 1.672 18.705 1.00 95.38 392 ASN A CA 1
ATOM 3062 C C . ASN A 1 392 ? -15.990 0.269 18.627 1.00 95.38 392 ASN A C 1
ATOM 3064 O O . ASN A 1 392 ? -15.408 -0.186 19.610 1.00 95.38 392 ASN A O 1
ATOM 3068 N N . SER A 1 393 ? -15.976 -0.365 17.446 1.00 94.75 393 SER A N 1
ATOM 3069 C CA . SER A 1 393 ? -15.297 -1.653 17.201 1.00 94.75 393 SER A CA 1
ATOM 3070 C C . SER A 1 393 ? -13.761 -1.579 17.122 1.00 94.75 393 SER A C 1
ATOM 3072 O O . SER A 1 393 ? -13.093 -2.615 17.110 1.00 94.75 393 SER A O 1
ATOM 3074 N N . MET A 1 394 ? -13.165 -0.381 17.041 1.00 93.19 394 MET A N 1
ATOM 3075 C CA . MET A 1 394 ? -11.717 -0.240 16.850 1.00 93.19 394 MET A CA 1
ATOM 3076 C C . MET A 1 394 ? -10.911 -0.747 18.063 1.00 93.19 394 MET A C 1
ATOM 3078 O O . MET A 1 394 ? -11.163 -0.288 19.186 1.00 93.19 394 MET A O 1
ATOM 3082 N N . PRO A 1 395 ? -9.843 -1.546 17.853 1.00 88.88 395 PRO A N 1
ATOM 3083 C CA . PRO A 1 395 ? -8.935 -1.982 18.915 1.00 88.88 395 PRO A CA 1
ATOM 3084 C C . PRO A 1 395 ? -8.406 -0.831 19.781 1.00 88.88 395 PRO A C 1
ATOM 3086 O O . PRO A 1 395 ? -8.144 0.271 19.284 1.00 88.88 395 PRO A O 1
ATOM 3089 N N . ARG A 1 396 ? -8.211 -1.087 21.084 1.00 87.69 396 ARG A N 1
ATOM 3090 C CA . ARG A 1 396 ? -7.608 -0.107 22.006 1.00 87.69 396 ARG A CA 1
ATOM 3091 C C . ARG A 1 396 ? -6.246 0.371 21.456 1.00 87.69 396 ARG A C 1
ATOM 3093 O O . ARG A 1 396 ? -5.498 -0.447 20.914 1.00 87.69 396 ARG A O 1
ATOM 3100 N N . PRO A 1 397 ? -5.917 1.677 21.560 1.00 87.62 397 PRO A N 1
ATOM 3101 C CA . PRO A 1 397 ? -4.808 2.305 20.832 1.00 87.62 397 PRO A CA 1
ATOM 3102 C C . PRO A 1 397 ? -3.419 2.029 21.444 1.00 87.62 397 PRO A C 1
ATOM 3104 O O . PRO A 1 397 ? -2.572 2.915 21.549 1.00 87.62 397 PRO A O 1
ATOM 3107 N N . ASP A 1 398 ? -3.183 0.792 21.870 1.00 87.19 398 ASP A N 1
ATOM 3108 C CA . ASP A 1 398 ? -2.023 0.389 22.655 1.00 87.19 398 ASP A CA 1
ATOM 3109 C C . ASP A 1 398 ? -0.743 0.261 21.816 1.00 87.19 398 ASP A C 1
ATOM 3111 O O . ASP A 1 398 ? -0.767 0.034 20.600 1.00 87.19 398 ASP A O 1
ATOM 3115 N N . SER A 1 399 ? 0.398 0.317 22.502 1.00 88.44 399 SER A N 1
ATOM 3116 C CA . SER A 1 399 ? 1.661 -0.223 22.002 1.00 88.44 399 SER A CA 1
ATOM 3117 C C . SER A 1 399 ? 1.699 -1.754 22.126 1.00 88.44 399 SER A C 1
ATOM 3119 O O . SER A 1 399 ? 0.865 -2.358 22.799 1.00 88.44 399 SER A O 1
ATOM 3121 N N . GLN A 1 400 ? 2.700 -2.408 21.524 1.00 87.12 400 GLN A N 1
ATOM 3122 C CA . GLN A 1 400 ? 2.942 -3.844 21.751 1.00 87.12 400 GLN A CA 1
ATOM 3123 C C . GLN A 1 400 ? 3.178 -4.145 23.243 1.00 87.12 400 GLN A C 1
ATOM 3125 O O . GLN A 1 400 ? 2.617 -5.100 23.769 1.00 87.12 400 GLN A O 1
ATOM 3130 N N . ARG A 1 401 ? 3.940 -3.279 23.927 1.00 89.00 401 ARG A N 1
ATOM 3131 C CA . ARG A 1 401 ? 4.235 -3.346 25.366 1.00 89.00 401 ARG A CA 1
ATOM 3132 C C . ARG A 1 401 ? 2.963 -3.288 26.214 1.00 89.00 401 ARG A C 1
ATOM 3134 O O . ARG A 1 401 ? 2.764 -4.145 27.064 1.00 89.00 401 ARG A O 1
ATOM 3141 N N . LEU A 1 402 ? 2.094 -2.307 25.960 1.00 89.06 402 LEU A N 1
ATOM 3142 C CA . LEU A 1 402 ? 0.851 -2.108 26.716 1.00 89.06 402 LEU A CA 1
ATOM 3143 C C . LEU A 1 402 ? -0.213 -3.176 26.403 1.00 89.06 402 LEU A C 1
ATOM 3145 O O . LEU A 1 402 ? -0.965 -3.562 27.295 1.00 89.06 402 LEU A O 1
ATOM 3149 N N . ALA A 1 403 ? -0.247 -3.701 25.174 1.00 89.06 403 ALA A N 1
ATOM 3150 C CA . ALA A 1 403 ? -1.117 -4.822 24.816 1.00 89.06 403 ALA A CA 1
ATOM 3151 C C . ALA A 1 403 ? -0.716 -6.113 25.557 1.00 89.06 403 ALA A C 1
ATOM 3153 O O . ALA A 1 403 ? -1.558 -6.708 26.226 1.00 89.06 403 ALA A O 1
ATOM 3154 N N . LEU A 1 404 ? 0.570 -6.488 25.514 1.00 90.00 404 LEU A N 1
ATOM 3155 C CA . LEU A 1 404 ? 1.109 -7.627 26.272 1.00 90.00 404 LEU A CA 1
ATOM 3156 C C . LEU A 1 404 ? 0.939 -7.432 27.789 1.00 90.00 404 LEU A C 1
ATOM 3158 O O . LEU A 1 404 ? 0.639 -8.381 28.506 1.00 90.00 404 LEU A O 1
ATOM 3162 N N . ALA A 1 405 ? 1.075 -6.201 28.292 1.00 90.69 405 ALA A N 1
ATOM 3163 C CA . ALA A 1 405 ? 0.863 -5.903 29.707 1.00 90.69 405 ALA A CA 1
ATOM 3164 C C . ALA A 1 405 ? -0.587 -6.164 30.154 1.00 90.69 405 ALA A C 1
ATOM 3166 O O . ALA A 1 405 ? -0.806 -6.654 31.260 1.00 90.69 405 ALA A O 1
ATOM 3167 N N . ARG A 1 406 ? -1.581 -5.883 29.297 1.00 89.00 406 ARG A N 1
ATOM 3168 C CA . ARG A 1 406 ? -2.986 -6.225 29.574 1.00 89.00 406 ARG A CA 1
ATOM 3169 C C . ARG A 1 406 ? -3.227 -7.733 29.524 1.00 89.00 406 ARG A C 1
ATOM 3171 O O . ARG A 1 406 ? -3.916 -8.247 30.395 1.00 89.00 406 ARG A O 1
ATOM 3178 N N . GLU A 1 407 ? -2.642 -8.428 28.552 1.00 90.62 407 GLU A N 1
ATOM 3179 C CA . GLU A 1 407 ? -2.716 -9.893 28.438 1.00 90.62 407 GLU A CA 1
ATOM 3180 C C . GLU A 1 407 ? -2.147 -10.588 29.689 1.00 90.62 407 GLU A C 1
ATOM 3182 O O . GLU A 1 407 ? -2.755 -11.517 30.217 1.00 90.62 407 GLU A O 1
ATOM 3187 N N . LEU A 1 408 ? -1.029 -10.084 30.226 1.00 92.12 408 LEU A N 1
ATOM 3188 C CA . LEU A 1 408 ? -0.452 -10.557 31.487 1.00 92.12 408 LEU A CA 1
ATOM 3189 C C . LEU A 1 408 ? -1.364 -10.302 32.697 1.00 92.12 408 LEU A C 1
ATOM 3191 O O . LEU A 1 408 ? -1.486 -11.186 33.545 1.00 92.12 408 LEU A O 1
ATOM 3195 N N . ARG A 1 409 ? -2.008 -9.128 32.790 1.00 89.69 409 ARG A N 1
ATOM 3196 C CA . ARG A 1 409 ? -2.971 -8.827 33.868 1.00 89.69 409 ARG A CA 1
ATOM 3197 C C . ARG A 1 409 ? -4.178 -9.763 33.816 1.00 89.69 409 ARG A C 1
ATOM 3199 O O . ARG A 1 409 ? -4.423 -10.445 34.806 1.00 89.69 409 ARG A O 1
ATOM 3206 N N . ALA A 1 410 ? -4.825 -9.884 32.655 1.00 90.75 410 ALA A N 1
ATOM 3207 C CA . ALA A 1 410 ? -5.990 -10.750 32.457 1.00 90.75 410 ALA A CA 1
ATOM 3208 C C . ALA A 1 410 ? -5.695 -12.209 32.850 1.00 90.75 410 ALA A C 1
ATOM 3210 O O . ALA A 1 410 ? -6.384 -12.765 33.698 1.00 90.75 410 ALA A O 1
ATOM 3211 N N . ARG A 1 411 ? -4.587 -12.790 32.364 1.00 90.44 411 ARG A N 1
ATOM 3212 C CA . ARG A 1 411 ? -4.160 -14.149 32.756 1.00 90.44 411 ARG A CA 1
ATOM 3213 C C . ARG A 1 411 ? -3.862 -14.295 34.251 1.00 90.44 411 ARG A C 1
ATOM 3215 O O . ARG A 1 411 ? -4.015 -15.378 34.814 1.00 90.44 411 ARG A O 1
ATOM 3222 N N . SER A 1 412 ? -3.403 -13.231 34.911 1.00 90.56 412 SER A N 1
ATOM 3223 C CA . SER A 1 412 ? -3.183 -13.240 36.360 1.00 90.56 412 SER A CA 1
ATOM 3224 C C . SER A 1 412 ? -4.510 -13.205 37.126 1.00 90.56 412 SER A C 1
ATOM 3226 O O . SER A 1 412 ? -4.682 -13.966 38.076 1.00 90.56 412 SER A O 1
ATOM 3228 N N . GLU A 1 413 ? -5.458 -12.379 36.681 1.00 89.44 413 GLU A N 1
ATOM 3229 C CA . GLU A 1 413 ? -6.818 -12.259 37.223 1.00 89.44 413 GLU A CA 1
ATOM 3230 C C . GLU A 1 413 ? -7.605 -13.572 37.050 1.00 89.44 413 GLU A C 1
ATOM 3232 O O . GLU A 1 413 ? -8.132 -14.101 38.029 1.00 89.44 413 GLU A O 1
ATOM 3237 N N . GLU A 1 414 ? -7.578 -14.173 35.856 1.00 89.38 414 GLU A N 1
ATOM 3238 C CA . GLU A 1 414 ? -8.124 -15.507 35.553 1.00 89.38 414 GLU A CA 1
ATOM 3239 C C . GLU A 1 414 ? -7.551 -16.584 36.487 1.00 89.38 414 GLU A C 1
ATOM 3241 O O . GLU A 1 414 ? -8.294 -17.353 37.100 1.00 89.38 414 GLU A O 1
ATOM 3246 N N . ARG A 1 415 ? -6.223 -16.617 36.661 1.00 87.88 415 ARG A N 1
ATOM 3247 C CA . ARG A 1 415 ? -5.541 -17.581 37.540 1.00 87.88 415 ARG A CA 1
ATOM 3248 C C . ARG A 1 415 ? -5.890 -17.382 39.019 1.00 87.88 415 ARG A C 1
ATOM 3250 O O . ARG A 1 415 ? -5.965 -18.362 39.761 1.00 87.88 415 ARG A O 1
ATOM 3257 N N . LEU A 1 416 ? -6.104 -16.142 39.462 1.00 85.56 416 LEU A N 1
ATOM 3258 C CA . LEU A 1 416 ? -6.560 -15.839 40.823 1.00 85.56 416 LEU A CA 1
ATOM 3259 C C . LEU A 1 416 ? -8.026 -16.256 41.027 1.00 85.56 416 LEU A C 1
ATOM 3261 O O . LEU A 1 416 ? -8.339 -16.861 42.052 1.00 85.56 416 LEU A O 1
ATOM 3265 N N . ALA A 1 417 ? -8.896 -16.021 40.040 1.00 81.88 417 ALA A N 1
ATOM 3266 C CA . ALA A 1 417 ? -10.293 -16.456 40.055 1.00 81.88 417 ALA A CA 1
ATOM 3267 C C . ALA A 1 417 ? -10.444 -17.991 40.003 1.00 81.88 417 ALA A C 1
ATOM 3269 O O . ALA A 1 417 ? -11.307 -18.556 40.674 1.00 81.88 417 ALA A O 1
ATOM 3270 N N . GLY A 1 418 ? -9.575 -18.687 39.263 1.00 79.62 418 GLY A N 1
ATOM 3271 C CA . GLY A 1 418 ? -9.493 -20.150 39.282 1.00 79.62 418 GLY A CA 1
ATOM 3272 C C . GLY A 1 418 ? -9.122 -20.681 40.670 1.00 79.62 418 GLY A C 1
ATOM 3273 O O . GLY A 1 418 ? -9.830 -21.522 41.222 1.00 79.62 418 GLY A O 1
ATOM 3274 N N . LYS A 1 419 ? -8.072 -20.123 41.288 1.00 75.31 419 LYS A N 1
ATOM 3275 C CA . LYS A 1 419 ? -7.641 -20.509 42.644 1.00 75.31 419 LYS A CA 1
ATOM 3276 C C . LYS A 1 419 ? -8.674 -20.193 43.731 1.00 75.31 419 LYS A C 1
ATOM 3278 O O . LYS A 1 419 ? -8.790 -20.963 44.680 1.00 75.31 419 LYS A O 1
ATOM 3283 N N . SER A 1 420 ? -9.434 -19.101 43.618 1.00 67.44 420 SER A N 1
ATOM 3284 C CA . SER A 1 420 ? -10.491 -18.780 44.590 1.00 67.44 420 SER A CA 1
ATOM 3285 C C . SER A 1 420 ? -11.740 -19.655 44.431 1.00 67.44 420 SER A C 1
ATOM 3287 O O . SER A 1 420 ? -12.395 -19.940 45.429 1.00 67.44 420 SER A O 1
ATOM 3289 N N . ARG A 1 421 ? -12.035 -20.147 43.218 1.00 68.88 421 ARG A N 1
ATOM 3290 C CA . ARG A 1 421 ? -13.048 -21.193 42.984 1.00 68.88 421 ARG A CA 1
ATOM 3291 C C . ARG A 1 421 ? -12.602 -22.556 43.518 1.00 68.88 421 ARG A C 1
ATOM 3293 O O . ARG A 1 421 ? -13.399 -23.234 44.154 1.00 68.88 421 ARG A O 1
ATOM 3300 N N . GLN A 1 422 ? -11.337 -22.932 43.318 1.00 61.69 422 GLN A N 1
ATOM 3301 C CA . GLN A 1 422 ? -10.784 -24.196 43.824 1.00 61.69 422 GLN A CA 1
ATOM 3302 C C . GLN A 1 422 ? -10.684 -24.238 45.360 1.00 61.69 422 GLN A C 1
ATOM 3304 O O . GLN A 1 422 ? -10.736 -25.312 45.931 1.00 61.69 422 GLN A O 1
ATOM 3309 N N . ARG A 1 423 ? -10.589 -23.082 46.035 1.00 63.03 423 ARG A N 1
ATOM 3310 C CA . ARG A 1 423 ? -10.666 -22.945 47.507 1.00 63.03 423 ARG A CA 1
ATOM 3311 C C . ARG A 1 423 ? -12.098 -22.840 48.070 1.00 63.03 423 ARG A C 1
ATOM 3313 O O . ARG A 1 423 ? -12.266 -22.489 49.234 1.00 63.03 423 ARG A O 1
ATOM 3320 N N . ARG A 1 424 ? -13.124 -23.048 47.241 1.00 58.88 424 ARG A N 1
ATOM 3321 C CA . ARG A 1 424 ? -14.557 -23.041 47.613 1.00 58.88 424 ARG A CA 1
ATOM 3322 C C . ARG A 1 424 ? -15.256 -24.360 47.245 1.00 58.88 424 ARG A C 1
ATOM 3324 O O . ARG A 1 424 ? -16.479 -24.402 47.140 1.00 58.88 424 ARG A O 1
ATOM 3331 N N . ARG A 1 425 ? -14.456 -25.393 47.002 1.00 51.78 425 ARG A N 1
ATOM 3332 C CA . ARG A 1 425 ? -14.806 -26.806 46.887 1.00 51.78 425 ARG A CA 1
ATOM 3333 C C . ARG A 1 425 ? -13.875 -27.571 47.821 1.00 51.78 425 ARG A C 1
ATOM 3335 O O . ARG A 1 425 ? -14.274 -28.685 48.193 1.00 51.78 425 ARG A O 1
#

pLDDT: mean 76.57, std 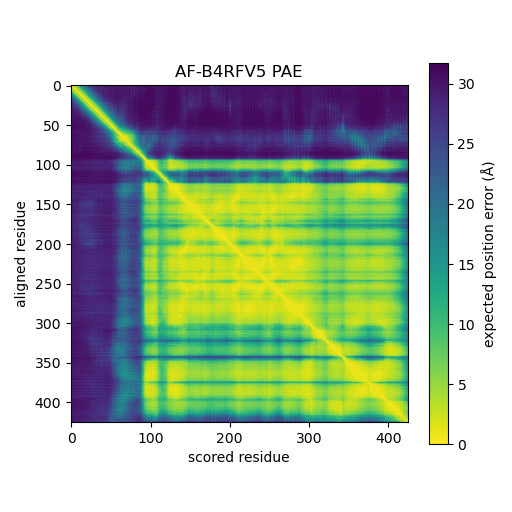24.66, range [25.33, 98.25]

Radius of gyration: 31.92 Å; Cα contacts (8 Å, |Δi|>4): 455; chains: 1; bounding box: 87×72×115 Å

Foldseek 3Di:
DDDDDDDDDDDDDDDDDDDDDDDDDDDDDDDDDDDDDDDDDDYDDDDDDDDDDDPDPPVVVVVVVVVVLVVVVVVVPPPDDDDDDDDDDDPPPDLDADVPLCLQFAPPDDDDDDDLVVLQDPPDPLVQLVLLLVVWWEKDKDFDDFAQALVVQLVVLCVQCVQQVFWKAKLVGTDDGGNPSSSVVSVVLRVVQVPQPPDDSPATQKIKMKIKTAAPDDLVLLVQLVSQLCCSLAVVWWMKMWTWDPPDRIIMIIIIIGQQTPVRHGDDDDPNSSLVSSSSSQVSSVVSPRRYDRGPCLLQLNQEDDDDPVVCVVQVVCVVVVHDRDPVVVVLLVLLQCVQPPDDPDDDPVFVVQLVSSSVSLVSLLSSLVCQCPPNDPVSVVSSVSSNVSSVPRDDSGYSSPVSSVVVNVVVVVVVVVVVVVVVD

Solvent-accessible surface area (backbone atoms only — not comparable to full-atom values): 25651 Å² total; per-residue (Å²): 139,85,80,86,78,90,81,88,85,89,87,81,87,84,88,84,87,82,88,82,92,80,80,87,85,75,86,74,82,83,85,81,87,82,87,82,89,88,85,88,89,80,89,80,83,88,83,90,78,93,73,79,86,83,80,66,78,70,59,59,59,58,49,54,53,53,49,54,58,54,56,52,60,63,64,66,75,77,77,81,85,82,84,84,84,89,79,87,84,78,92,74,78,72,88,82,73,52,92,71,48,62,65,49,60,55,67,101,72,81,94,75,82,79,77,102,63,91,71,64,64,89,74,50,68,69,61,51,49,51,38,59,58,72,59,46,49,62,50,44,58,42,79,78,54,66,27,60,45,34,68,56,34,26,54,48,45,33,59,67,24,59,53,26,76,42,77,36,31,44,85,93,42,75,54,73,75,32,54,60,56,45,42,51,55,20,46,50,49,31,51,58,45,71,67,41,91,84,61,52,92,82,44,53,31,28,39,31,36,34,42,37,42,61,65,91,60,60,56,66,53,51,44,56,13,47,52,52,33,45,49,75,74,32,54,93,42,24,57,43,43,37,26,74,42,70,93,49,76,41,34,29,35,43,31,44,30,43,14,54,25,79,86,71,50,68,72,76,84,50,80,60,52,53,49,51,50,21,46,40,35,17,46,36,24,42,79,65,74,38,78,42,30,61,76,46,49,66,66,68,34,49,62,60,79,78,76,55,67,72,57,46,60,48,54,54,49,41,54,73,67,71,47,78,76,54,71,68,63,50,44,49,51,51,56,5,48,44,55,48,73,45,95,79,63,72,79,50,73,70,54,49,58,43,39,55,51,46,53,51,42,51,49,45,50,46,50,40,14,50,47,22,55,74,78,43,57,77,67,38,24,51,49,12,54,45,40,41,54,43,60,70,67,38,57,79,64,39,51,68,45,57,48,49,12,48,55,54,45,52,55,49,52,52,53,50,52,51,53,57,53,63,74,73,112

Organism: Phenylobacterium zucineum (strain HLK1) (NCBI:txid450851)

Nearest PDB structures (foldseek):
  4ht4-assembly1_A  TM=6.125E-01  e=3.902E-04  Staphylococcus aureus
  4reh-assembly1_A  TM=2.317E-01  e=1.028E-01  Panax ginseng
  5j43-assembly1_B  TM=3.948E-01  e=9.280E+00  Escherichia coli 536

Sequence (425 aa):
MGGGPCVGPCSRTADVRGLGSWGARRHRRRDSEDRRQREPDRQGAEHSGSGRPRSGRGAHVDQRIAERIARSRLRAARGLCGQPRLLGHGLVSEFRTVRGFEEVWRPPVSGRVWTNSRFVGPDDARTRLARLVRRTPEVMVKVTGRTRDGTHLAAHLTYITRRGELESEGQDGPLPAGRISVADLAAAWAFEADLDPRRRSNTPVSLSVMLSMPAGADPSKVRDAARGFARRAFGDEHDYLLVLHTDTPHPHVHIAVQALGRSGAHLNPKKADLELWRQVFARELRERGIEAEATPRRARGVTRKAERGPIRRLLDRMSAQGGPMPRVRASAWRDAARAAFQVEVAPAVWERRLAEKQVRIRALLLAQARLMQVAGRPEDQALGRAVETFVNSMPRPDSQRLALARELRARSEERLAGKSRQRRR